Protein 9GWT (pdb70)

B-factor: mean 108.55, std 22.88, range [59.03, 224.29]

Solvent-accessible surface area: 29619 Å² total; per-residue (Å²): 175,30,98,10,108,8,55,39,73,9,39,10,108,59,92,88,68,0,50,3,47,0,54,7,58,58,25,43,1,72,66,21,0,0,0,0,0,14,25,25,89,89,142,26,14,64,3,1,0,0,10,7,5,61,37,45,44,47,47,16,76,104,10,122,109,54,6,77,7,54,47,60,55,105,137,50,61,0,32,0,110,1,36,65,0,74,75,74,2,26,0,36,0,10,0,0,9,2,14,2,3,8,1,0,0,17,94,26,0,93,12,26,36,0,17,11,24,75,54,92,53,89,22,13,44,8,21,29,3,21,7,88,140,116,61,81,10,3,2,0,0,4,0,15,39,0,17,0,51,57,17,85,22,42,1,30,98,40,90,40,94,81,32,37,23,56,4,73,23,36,98,22,132,84,32,37,42,8,14,4,0,0,0,34,10,76,31,101,22,30,71,123,97,52,14,52,0,20,1,48,0,161,28,32,138,42,149,38,87,50,118,4,91,51,101,66,128,158,105,2,94,11,67,9,62,54,109,72,31,53,24,55,96,32,102,162,2,51,0,40,0,155,7,72,95,52,0,34,2,17,77,41,11,0,0,0,0,0,15,18,49,89,88,100,36,5,111,6,2,0,45,55,8,68,49,68,37,72,78,16,55,130,44,6,51,13,56,44,58,179,52,74,2,29,0,27,0,64,40,0,58,14,79,2,16,5,42,0,12,0,0,0,0,4,63,57,11,2,26,21,2,60,9,0,74,0,44,1,97,76,110,77,24,47,12,55,9,41,19,3,51,11,13,84,79,4,27,181,88,30,42,0,1,0,0,0,0,0,8,52,0,17,26,103,131,26,150,20,64,9,57,4,65,140,46,115,52,107,82,52,47,70,84,14,32,15,72,13,37,53,163,59,1,6,6,0,7,6,0,24,0,53,18,47,84,66,60,8,74,156,69,130,47,0,10,0,31,0,51,13,133,32,33,126,77,71,47,67,88,61,30,48,88,77,124,110,177,108,97,63,48,122,50,80,61,82,55,84,92,76,20,101,76,74,49,84,5,61,0,55,8,11,36,0,0,42,13,1,2,66,42,0,26,0,34,3,65,24,205,88,103,78,43,15,41,4,22,12,88,63,150,87,124,78,71,120,97,61,91,33,116,37,157,89,7,45,21,61,60,126,6,54,100,25,0,21,0,20,0,129,64,4,17,39,98,0,14,15,32,0,56,0,35,0,42,8,34,19,26,79,12,43,74,0,8,88,8,61,0,11,22,78,13,117,34,49,26,80,71,73,179,136,52,13,0,5,0,72,1,51,37,1,26,43,22,4,124,34,60,13,103,52,153,36,107,55,56,87,101,100,88,144,119,126,92,34,7,7,17,3,62,3,35,1,71,6,106,85,152,141,20,68,56,0,31,0,60,4,49,14,118,34,41,118,120,60,51,173,45,83,11,180

Nearest PDB structures (foldseek):
  9gwz-assembly3_CCC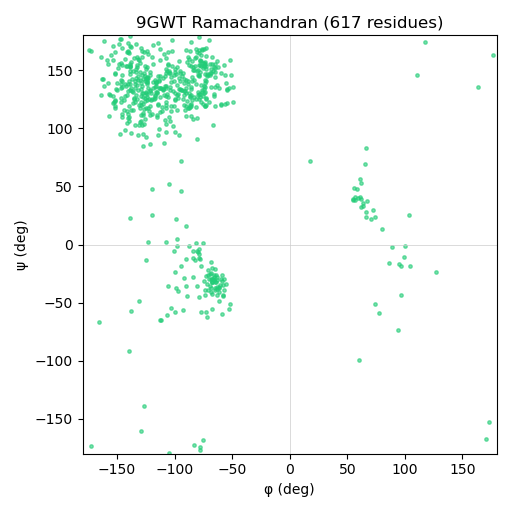  TM=9.988E-01  e=8.782E-40  Homo sapiens
  7s11-assembly2_I  TM=9.362E-01  e=6.959E-34  Rattus
  7n3i-assembly1_H  TM=6.727E-01  e=6.281E-34  Homo sapiens
  7chb-assembly1_H  TM=6.655E-01  e=1.000E-32  Homo sapiens
  7x66-assembly1_H  TM=6.467E-01  e=1.360E-32  Homo sapiens

Sequence (632 aa):
EVQLQESGPGLVKPSETLSLTCTVSGFSLTNYAVSWVRQPPGKGLEWLGVMWAGGGTNYNSVFKSRLTISKDNSKNQVSLKLSSVTAADTAVYYCARERPLTGVMDYWGQQGTLVTVSSASTKGPSVFPLAPSSGGTAALGCLVKDYFPEPVTVSWNSGALTSGVHTFPAVLQSSGLYSLSSVVTVPSSSLGTQTYICNVNHKPSNTKVDKKVEPKSCDDIVLTQSPDSLAVSLGERATINNCRASESVDYSGNSFMHWFQQKPGQPPKLLIYRASNLESGIPDRFSGSGSRTDFTLTISSLQAEDVVAVYYCHQSNEDPPTFGGGTKVEIKRTVAAPSVFIFPPSDEQLKSGTASVVCLLNNFYPREAKVQWKVDNALQSGNSQESVTEQDSKDSTYSLSSTLTLSKADYEKHKVYACEVTHQGLSSPVTKSFNRGECNYSKVLAEVNTSWPVKMATNAVLCCPPIALRNLIIITWEIILRGQPSCTKAYKKETNETKETNCTDERITWVSRPDQNSDLQIRTVAITHDGYYRCIMVTPDGNFHRGYHLQVLVTPEVTLFQNRNRTAVCKAVAGKPAAHISWIPEGDCATKQEYWSNGTVTVKSTCHWEVHNVSTVTCHVSHLTGNKSLYIELL

Foldseek 3Di:
DKAKAKDFQQEAEAQAKTKIKIAIPPDFLLQWKKWKWWAAPPGDIDTAKIQHSPGDIDGDPVQVVFWDWGADRVRRMIMIMGGRDDQVPFTWMKMFIAHPPPRDGDYIHPTGTHGHHPDDWDAWDKDWQAWDDVFKTKIWIKTDFTDDDDKDKDKPVPPDDPQKDWDDWDQDPVRGIITMMMGMDGPVCLPPDWIWMWMADVNVRDIDIDTHHHDDPD/DKAKEKPPQEDEEAAFAKDKIKIFIPWFLDDPRWHQKWKWWAAPPDDTDTQGGRFFHGDPPHDPLWGKHDGTGMIMTMRHGHALQSQTKMKMWGDRDPPIDIYPIYGYAHDDDWDFWDKDKDWADPVVVVVWKTKIKIKTHFTPDPDKDKFKAFVNHTDDDQKDKDKDQQDSHSRTIMMMMIRMDTSVVLVVTFKIKIWMDDPNDPHIDMDIDTDPDD/DDDDADAAAEEEAEDEFFDKDKAADPDDDPQFFQKKKKWADFPPADIWIWMAGQVVRDTDIDRDDDPQWAFPDDCNVGRMIMRNTHAQRRQTKIWIWTQGPVGIHIYMYRYHYWYAFDWDKDADDQAKIKIKGHFTPPDKDKAKVVHFAKDWDWDQDPSGTIMIMMMGGHPDPVDFKMKMWIGDPVDTDIDIDGND

Radius of gyration: 35.84 Å; Cα contacts (8 Å, |Δi|>4): 1661; chains: 3; bounding box: 86×60×109 Å

Structure (mmCIF, N/CA/C/O backbone):
data_9GWT
#
_entry.id   9GWT
#
_cell.length_a   98.654
_cell.length_b   98.654
_cell.length_c   279.550
_cell.angle_alpha   90.000
_cell.angle_beta   90.000
_cell.angle_gamma   90.000
#
_symmetry.space_group_name_H-M   'P 41 21 2'
#
loop_
_entity.id
_entity.type
_entity.pdbx_description
1 polymer '23ME-00610 Fab (heavy)'
2 polymer '23ME-00610 Fab (light)'
3 polymer 'Isoform 1 of Cell surface glycoprotein CD200 receptor 1'
4 branched 2-acetamido-2-deoxy-beta-D-glucopyranose-(1-4)-2-acetamido-2-deoxy-beta-D-glucopyranose
5 branched beta-D-mannopyranose-(1-4)-2-acetamido-2-deoxy-beta-D-glucopyranose-(1-4)-2-acetamido-2-deoxy-beta-D-glucopyranose
6 branched alpha-D-mannopyranose-(1-3)-[alpha-D-mannopyranose-(1-6)]alpha-D-mannopyranose-(1-6)-[alpha-D-mannopyranose-(1-3)]beta-D-mannopyranose-(1-4)-2-acetamido-2-deoxy-beta-D-glucopyranose-(1-4)-2-acetamido-2-deoxy-beta-D-glucopyranose
7 branched alpha-D-mannopyranose-(1-6)-beta-D-mannopyranose-(1-4)-2-acetamido-2-deoxy-beta-D-glucopyranose-(1-4)-2-acetamido-2-deoxy-beta-D-glucopyranose
8 non-polymer GLYCEROL
9 water water
#
loop_
_atom_site.group_PDB
_atom_site.id
_atom_site.type_symbol
_atom_site.label_atom_id
_atom_site.label_alt_id
_atom_site.label_comp_id
_atom_site.label_asym_id
_atom_site.label_entity_id
_atom_site.label_seq_id
_atom_site.pdbx_PDB_ins_code
_atom_site.Cartn_x
_atom_site.Cartn_y
_atom_site.Cartn_z
_atom_site.occupancy
_atom_site.B_iso_or_equiv
_atom_site.auth_seq_id
_atom_site.auth_comp_id
_atom_site.auth_asym_id
_atom_site.auth_atom_id
_atom_site.pdbx_PDB_model_num
ATOM 1 N N . GLU A 1 1 ? -15.392 54.838 7.226 1.00 136.04 1 GLU H N 1
ATOM 2 C CA . GLU A 1 1 ? -15.113 53.453 7.695 1.00 130.85 1 GLU H CA 1
ATOM 3 C C . GLU A 1 1 ? -13.616 53.296 7.951 1.00 126.54 1 GLU H C 1
ATOM 4 O O . GLU A 1 1 ? -12.804 54.035 7.393 1.00 127.15 1 GLU H O 1
ATOM 10 N N . VAL A 1 2 ? -13.271 52.320 8.801 1.00 121.36 2 VAL H N 1
ATOM 11 C CA . VAL A 1 2 ? -11.887 52.017 9.136 1.00 116.16 2 VAL H CA 1
ATOM 12 C C . VAL A 1 2 ? -11.275 51.226 7.982 1.00 112.32 2 VAL H C 1
ATOM 13 O O . VAL A 1 2 ? -11.837 50.210 7.576 1.00 111.73 2 VAL H O 1
ATOM 17 N N . GLN A 1 3 ? -10.130 51.697 7.466 1.00 110.70 3 GLN H N 1
ATOM 18 C CA . GLN A 1 3 ? -9.425 51.030 6.380 1.00 109.44 3 GLN H CA 1
ATOM 19 C C . GLN A 1 3 ? -7.923 51.045 6.652 1.00 105.74 3 GLN H C 1
ATOM 20 O O . GLN A 1 3 ? -7.419 51.963 7.296 1.00 105.40 3 GLN H O 1
ATOM 26 N N . LEU A 1 4 ? -7.239 50.003 6.152 1.00 102.21 4 LEU H N 1
ATOM 27 C CA . LEU A 1 4 ? -5.787 49.886 6.177 1.00 98.92 4 LEU H CA 1
ATOM 28 C C . LEU A 1 4 ? -5.318 49.380 4.813 1.00 97.71 4 LEU H C 1
ATOM 29 O O . LEU A 1 4 ? -6.037 48.636 4.151 1.00 95.94 4 LEU H O 1
ATOM 34 N N . GLN A 1 5 ? -4.108 49.783 4.404 1.00 99.09 5 GLN H N 1
ATOM 35 C CA . GLN A 1 5 ? -3.597 49.455 3.082 1.00 101.02 5 GLN H CA 1
ATOM 36 C C . GLN A 1 5 ? -2.073 49.398 3.114 1.00 101.30 5 GLN H C 1
ATOM 37 O O . GLN A 1 5 ? -1.432 50.382 3.475 1.00 104.86 5 GLN H O 1
ATOM 43 N N . GLU A 1 6 ? -1.516 48.253 2.693 1.00 100.59 6 GLU H N 1
ATOM 44 C CA . GLU A 1 6 ? -0.079 48.034 2.668 1.00 100.24 6 GLU H CA 1
ATOM 45 C C . GLU A 1 6 ? 0.455 48.394 1.283 1.00 102.84 6 GLU H C 1
ATOM 46 O O . GLU A 1 6 ? -0.123 47.991 0.276 1.00 101.09 6 GLU H O 1
ATOM 52 N N . SER A 1 7 ? 1.547 49.169 1.260 1.00 106.82 7 SER H N 1
ATOM 53 C CA . SER A 1 7 ? 2.341 49.405 0.065 1.00 107.93 7 SER H CA 1
ATOM 54 C C . SER A 1 7 ? 3.634 48.609 0.201 1.00 109.11 7 SER H C 1
ATOM 55 O O . SER A 1 7 ? 4.071 48.333 1.317 1.00 109.35 7 SER H O 1
ATOM 58 N N . GLY A 1 8 ? 4.247 48.249 -0.930 1.00 111.61 8 GLY H N 1
ATOM 59 C CA . GLY A 1 8 ? 5.479 47.479 -0.890 1.00 111.74 8 GLY H CA 1
ATOM 60 C C . GLY A 1 8 ? 5.985 47.102 -2.276 1.00 112.99 8 GLY H C 1
ATOM 61 O O . GLY A 1 8 ? 5.227 47.141 -3.242 1.00 119.91 8 GLY H O 1
ATOM 62 N N . PRO A 1 9 ? 7.270 46.695 -2.400 1.00 113.95 9 PRO H N 1
ATOM 63 C CA . PRO A 1 9 ? 7.888 46.459 -3.705 1.00 117.84 9 PRO H CA 1
ATOM 64 C C . PRO A 1 9 ? 7.365 45.220 -4.434 1.00 119.33 9 PRO H C 1
ATOM 65 O O . PRO A 1 9 ? 7.206 45.258 -5.655 1.00 127.02 9 PRO H O 1
ATOM 69 N N . GLY A 1 10 ? 7.113 44.131 -3.688 1.00 109.73 10 GLY H N 1
ATOM 70 C CA . GLY A 1 10 ? 6.626 42.885 -4.266 1.00 104.22 10 GLY H CA 1
ATOM 71 C C . GLY A 1 10 ? 7.749 41.883 -4.528 1.00 98.76 10 GLY H C 1
ATOM 72 O O . GLY A 1 10 ? 7.580 40.694 -4.272 1.00 99.00 10 GLY H O 1
ATOM 73 N N . LEU A 1 11 ? 8.872 42.369 -5.075 1.00 96.96 11 LEU H N 1
ATOM 74 C CA . LEU A 1 11 ? 10.093 41.590 -5.227 1.00 95.04 11 LEU H CA 1
ATOM 75 C C . LEU A 1 11 ? 11.219 42.260 -4.440 1.00 94.72 11 LEU H C 1
ATOM 76 O O . LEU A 1 11 ? 11.335 43.484 -4.443 1.00 93.68 11 LEU H O 1
ATOM 81 N N . VAL A 1 12 ? 12.043 41.438 -3.775 1.00 95.09 12 VAL H N 1
ATOM 82 C CA . VAL A 1 12 ? 13.184 41.899 -2.997 1.00 97.21 12 VAL H CA 1
ATOM 83 C C . VAL A 1 12 ? 14.321 40.898 -3.187 1.00 99.75 12 VAL H C 1
ATOM 84 O O . VAL A 1 12 ? 14.084 39.693 -3.136 1.00 99.24 12 VAL H O 1
ATOM 88 N N . LYS A 1 13 ? 15.550 41.398 -3.384 1.00 102.68 13 LYS H N 1
ATOM 89 C CA . LYS A 1 13 ? 16.704 40.527 -3.567 1.00 106.84 13 LYS H CA 1
ATOM 90 C C . LYS A 1 13 ? 17.166 40.022 -2.198 1.00 105.55 13 LYS H C 1
ATOM 91 O O . LYS A 1 13 ? 17.051 40.748 -1.213 1.00 100.54 13 LYS H O 1
ATOM 97 N N . PRO A 1 14 ? 17.681 38.771 -2.071 1.00 107.29 14 PRO H N 1
ATOM 98 C CA . PRO A 1 14 ? 18.181 38.266 -0.788 1.00 108.08 14 PRO H CA 1
ATOM 99 C C . PRO A 1 14 ? 19.274 39.133 -0.159 1.00 112.31 14 PRO H C 1
ATOM 100 O O . PRO A 1 14 ? 20.075 39.737 -0.871 1.00 113.41 14 PRO H O 1
ATOM 104 N N . SER A 1 15 ? 19.263 39.187 1.183 1.00 114.29 15 SER H N 1
ATOM 105 C CA . SER A 1 15 ? 20.187 39.960 2.004 1.00 115.19 15 SER H CA 1
ATOM 106 C C . SER A 1 15 ? 20.017 41.472 1.814 1.00 114.08 15 SER H C 1
ATOM 107 O O . SER A 1 15 ? 20.945 42.224 2.100 1.00 118.56 15 SER H O 1
ATOM 110 N N . GLU A 1 16 ? 18.829 41.916 1.371 1.00 111.14 16 GLU H N 1
ATOM 111 C CA . GLU A 1 16 ? 18.474 43.327 1.313 1.00 112.10 16 GLU H CA 1
ATOM 112 C C . GLU A 1 16 ? 17.330 43.584 2.289 1.00 108.72 16 GLU H C 1
ATOM 113 O O . GLU A 1 16 ? 16.792 42.645 2.869 1.00 109.00 16 GLU H O 1
ATOM 119 N N . THR A 1 17 ? 16.977 44.865 2.464 1.00 108.91 17 THR H N 1
ATOM 120 C CA . THR A 1 17 ? 15.941 45.280 3.395 1.00 106.69 17 THR H CA 1
ATOM 121 C C . THR A 1 17 ? 14.589 45.330 2.686 1.00 104.52 17 THR H C 1
ATOM 122 O O . THR A 1 17 ? 14.480 45.904 1.606 1.00 107.28 17 THR H O 1
ATOM 126 N N . LEU A 1 18 ? 13.572 44.730 3.320 1.00 101.29 18 LEU H N 1
ATOM 127 C CA . LEU A 1 18 ? 12.189 44.802 2.871 1.00 98.43 18 LEU H CA 1
ATOM 128 C C . LEU A 1 18 ? 11.510 45.982 3.563 1.00 99.51 18 LEU H C 1
ATOM 129 O O . LEU A 1 18 ? 11.431 45.992 4.787 1.00 99.56 18 LEU H O 1
ATOM 134 N N . SER A 1 19 ? 11.007 46.942 2.771 1.00 101.90 19 SER H N 1
ATOM 135 C CA . SER A 1 19 ? 10.315 48.116 3.286 1.00 104.16 19 SER H CA 1
ATOM 136 C C . SER A 1 19 ? 8.842 48.066 2.886 1.00 103.54 19 SER H C 1
ATOM 137 O O . SER A 1 19 ? 8.539 47.910 1.707 1.00 105.68 19 SER H O 1
ATOM 140 N N . LEU A 1 20 ? 7.947 48.200 3.878 1.00 103.86 20 LEU H N 1
ATOM 141 C CA . LEU A 1 20 ? 6.506 48.273 3.669 1.00 102.93 20 LEU H CA 1
ATOM 142 C C . LEU A 1 20 ? 5.968 49.505 4.393 1.00 103.74 20 LEU H C 1
ATOM 143 O O . LEU A 1 20 ? 6.638 50.026 5.283 1.00 107.58 20 LEU H O 1
ATOM 148 N N . THR A 1 21 ? 4.760 49.953 4.014 1.00 102.76 21 THR H N 1
ATOM 149 C CA . THR A 1 21 ? 4.102 51.072 4.678 1.00 106.70 21 THR H CA 1
ATOM 150 C C . THR A 1 21 ? 2.587 50.867 4.707 1.00 106.72 21 THR H C 1
ATOM 151 O O . THR A 1 21 ? 1.929 50.911 3.670 1.00 108.67 21 THR H O 1
ATOM 155 N N . CYS A 1 22 ? 2.053 50.663 5.919 1.00 107.74 22 CYS H N 1
ATOM 156 C CA . CYS A 1 22 ? 0.623 50.628 6.178 1.00 106.93 22 CYS H CA 1
ATOM 157 C C . CYS A 1 22 ? 0.089 52.058 6.233 1.00 108.01 22 CYS H C 1
ATOM 158 O O . CYS A 1 22 ? 0.606 52.867 6.999 1.00 108.86 22 CYS H O 1
ATOM 161 N N . THR A 1 23 ? -0.937 52.355 5.421 1.00 108.39 23 THR H N 1
ATOM 162 C CA . THR A 1 23 ? -1.592 53.657 5.409 1.00 110.37 23 THR H CA 1
ATOM 163 C C . THR A 1 23 ? -3.049 53.479 5.834 1.00 110.27 23 THR H C 1
ATOM 164 O O . THR A 1 23 ? -3.761 52.657 5.259 1.00 108.48 23 THR H O 1
ATOM 168 N N . VAL A 1 24 ? -3.480 54.275 6.824 1.00 111.97 24 VAL H N 1
ATOM 169 C CA . VAL A 1 24 ? -4.710 54.021 7.562 1.00 111.82 24 VAL H CA 1
ATOM 170 C C . VAL A 1 24 ? -5.647 55.219 7.432 1.00 114.44 24 VAL H C 1
ATOM 171 O O . VAL A 1 24 ? -5.193 56.361 7.378 1.00 117.32 24 VAL H O 1
ATOM 175 N N . SER A 1 25 ? -6.956 54.932 7.399 1.00 113.86 25 SER H N 1
ATOM 176 C CA . SER A 1 25 ? -7.995 55.951 7.413 1.00 119.43 25 SER H CA 1
ATOM 177 C C . SER A 1 25 ? -9.168 55.471 8.265 1.00 119.13 25 SER H C 1
ATOM 178 O O . SER A 1 25 ? -9.372 54.266 8.409 1.00 118.51 25 SER H O 1
ATOM 181 N N . GLY A 1 26 ? -9.918 56.429 8.830 1.00 120.51 26 GLY H N 1
ATOM 182 C CA . GLY A 1 26 ? -11.039 56.143 9.713 1.00 120.35 26 GLY H CA 1
ATOM 183 C C . GLY A 1 26 ? -10.692 56.260 11.198 1.00 119.68 26 GLY H C 1
ATOM 184 O O . GLY A 1 26 ? -11.595 56.235 12.033 1.00 119.95 26 GLY H O 1
ATOM 185 N N . PHE A 1 27 ? -9.396 56.379 11.530 1.00 119.69 27 PHE H N 1
ATOM 186 C CA . PHE A 1 27 ? -8.953 56.482 12.914 1.00 121.89 27 PHE H CA 1
ATOM 187 C C . PHE A 1 27 ? -7.560 57.109 12.980 1.00 123.06 27 PHE H C 1
ATOM 188 O O . PHE A 1 27 ? -6.811 57.077 12.005 1.00 122.05 27 PHE H O 1
ATOM 196 N N . SER A 1 28 ? -7.225 57.663 14.153 1.00 127.27 28 SER H N 1
ATOM 197 C CA . SER A 1 28 ? -5.922 58.260 14.403 1.00 129.89 28 SER H CA 1
ATOM 198 C C . SER A 1 28 ? -4.990 57.217 15.017 1.00 126.93 28 SER H C 1
ATOM 199 O O . SER A 1 28 ? -5.436 56.357 15.773 1.00 126.09 28 SER H O 1
ATOM 202 N N . LEU A 1 29 ? -3.691 57.327 14.703 1.00 128.23 29 LEU H N 1
ATOM 203 C CA . LEU A 1 29 ? -2.671 56.436 15.242 1.00 127.62 29 LEU H CA 1
ATOM 204 C C . LEU A 1 29 ? -2.277 56.832 16.668 1.00 129.82 29 LEU H C 1
ATOM 205 O O . LEU A 1 29 ? -1.582 56.066 17.335 1.00 130.88 29 LEU H O 1
ATOM 210 N N . THR A 1 30 ? -2.704 58.019 17.130 1.00 131.58 30 THR H N 1
ATOM 211 C CA . THR A 1 30 ? -2.504 58.444 18.509 1.00 132.76 30 THR H CA 1
ATOM 212 C C . THR A 1 30 ? -3.334 57.603 19.483 1.00 130.21 30 THR H C 1
ATOM 213 O O . THR A 1 30 ? -2.935 57.451 20.635 1.00 131.75 30 THR H O 1
ATOM 217 N N . ASN A 1 31 ? -4.490 57.092 19.029 1.00 127.89 31 ASN H N 1
ATOM 218 C CA . ASN A 1 31 ? -5.428 56.368 19.877 1.00 127.16 31 ASN H CA 1
ATOM 219 C C . ASN A 1 31 ? -5.251 54.853 19.758 1.00 123.17 31 ASN H C 1
ATOM 220 O O . ASN A 1 31 ? -5.365 54.148 20.760 1.00 123.25 31 ASN H O 1
ATOM 225 N N . TYR A 1 32 ? -5.015 54.356 18.535 1.00 119.64 32 TYR H N 1
ATOM 226 C CA . TYR A 1 32 ? -5.018 52.929 18.253 1.00 115.60 32 TYR H CA 1
ATOM 227 C C . TYR A 1 32 ? -3.602 52.436 17.963 1.00 112.96 32 TYR H C 1
ATOM 228 O O . TYR A 1 32 ? -2.809 53.137 17.334 1.00 114.61 32 TYR H O 1
ATOM 237 N N . ALA A 1 33 ? -3.307 51.216 18.432 1.00 109.58 33 ALA H N 1
ATOM 238 C CA . ALA A 1 33 ? -2.087 50.511 18.074 1.00 108.33 33 ALA H CA 1
ATOM 239 C C . ALA A 1 33 ? -2.303 49.770 16.756 1.00 104.24 33 ALA H C 1
ATOM 240 O O . ALA A 1 33 ? -3.442 49.488 16.382 1.00 104.70 33 ALA H O 1
ATOM 242 N N . VAL A 1 34 ? -1.195 49.470 16.063 1.00 100.71 34 VAL H N 1
ATOM 243 C CA . VAL A 1 34 ? -1.212 48.757 14.793 1.00 95.52 34 VAL H CA 1
ATOM 244 C C . VAL A 1 34 ? -0.128 47.683 14.830 1.00 91.86 34 VAL H C 1
ATOM 245 O O . VAL A 1 34 ? 0.979 47.938 15.300 1.00 92.14 34 VAL H O 1
ATOM 249 N N . SER A 1 35 ? -0.461 46.494 14.311 1.00 89.03 35 SER H N 1
ATOM 250 C CA . SER A 1 35 ? 0.448 45.359 14.291 1.00 89.05 35 SER H CA 1
ATOM 251 C C . SER A 1 35 ? 0.717 44.923 12.856 1.00 87.99 35 SER H C 1
ATOM 252 O O . SER A 1 35 ? -0.034 45.272 11.948 1.00 86.55 35 SER H O 1
ATOM 255 N N . TRP A 1 36 ? 1.810 44.169 12.679 1.00 88.09 36 TRP H N 1
ATOM 256 C CA . TRP A 1 36 ? 2.107 43.487 11.432 1.00 87.64 36 TRP H CA 1
ATOM 257 C C . TRP A 1 36 ? 2.075 41.979 11.662 1.00 85.56 36 TRP H C 1
ATOM 258 O O . TRP A 1 36 ? 2.698 41.478 12.595 1.00 84.77 36 TRP H O 1
ATOM 269 N N . VAL A 1 37 ? 1.339 41.281 10.794 1.00 83.25 37 VAL H N 1
ATOM 270 C CA . VAL A 1 37 ? 1.313 39.831 10.742 1.00 83.48 37 VAL H CA 1
ATOM 271 C C . VAL A 1 37 ? 1.757 39.436 9.338 1.00 82.30 37 VAL H C 1
ATOM 272 O O . VAL A 1 37 ? 1.512 40.178 8.389 1.00 82.99 37 VAL H O 1
ATOM 276 N N . ARG A 1 38 ? 2.413 38.278 9.209 1.00 81.20 38 ARG H N 1
ATOM 277 C CA . ARG A 1 38 ? 2.708 37.735 7.893 1.00 81.40 38 ARG H CA 1
ATOM 278 C C . ARG A 1 38 ? 2.140 36.324 7.779 1.00 80.04 38 ARG H C 1
ATOM 279 O O . ARG A 1 38 ? 1.762 35.711 8.776 1.00 80.53 38 ARG H O 1
ATOM 287 N N . GLN A 1 39 ? 2.092 35.836 6.535 1.00 78.45 39 GLN H N 1
ATOM 288 C CA . GLN A 1 39 ? 1.537 34.531 6.220 1.00 79.03 39 GLN H CA 1
ATOM 289 C C . GLN A 1 39 ? 2.298 33.957 5.027 1.00 83.05 39 GLN H C 1
ATOM 290 O O . GLN A 1 39 ? 1.977 34.281 3.883 1.00 82.60 39 GLN H O 1
ATOM 296 N N . PRO A 1 40 ? 3.343 33.120 5.252 1.00 88.26 40 PRO H N 1
ATOM 297 C CA . PRO A 1 40 ? 4.048 32.451 4.157 1.00 91.36 40 PRO H CA 1
ATOM 298 C C . PRO A 1 40 ? 3.090 31.574 3.351 1.00 96.78 40 PRO H C 1
ATOM 299 O O . PRO A 1 40 ? 2.146 31.029 3.922 1.00 101.22 40 PRO H O 1
ATOM 303 N N . PRO A 1 41 ? 3.285 31.410 2.020 1.00 100.89 41 PRO H N 1
ATOM 304 C CA . PRO A 1 41 ? 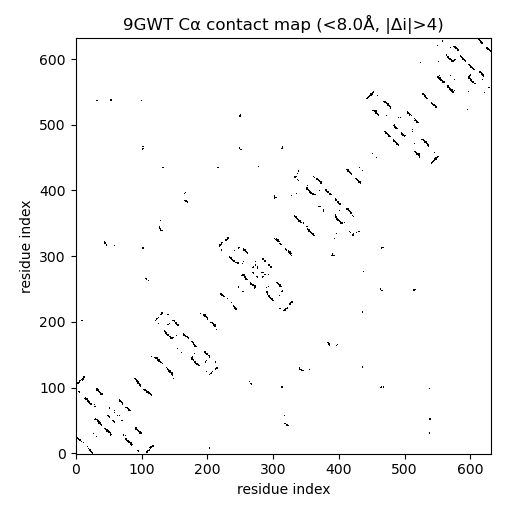2.314 30.703 1.181 1.00 103.00 41 PRO H CA 1
ATOM 305 C C . PRO A 1 41 ? 1.883 29.353 1.757 1.00 104.70 41 PRO H C 1
ATOM 306 O O . PRO A 1 41 ? 2.725 28.498 2.034 1.00 102.89 41 PRO H O 1
ATOM 310 N N . GLY A 1 42 ? 0.567 29.203 1.969 1.00 103.71 42 GLY H N 1
ATOM 311 C CA . GLY A 1 42 ? -0.021 27.964 2.454 1.00 104.65 42 GLY H CA 1
ATOM 312 C C . GLY A 1 42 ? 0.444 27.595 3.862 1.00 103.42 42 GLY H C 1
ATOM 313 O O . GLY A 1 42 ? 0.610 26.414 4.158 1.00 109.51 42 GLY H O 1
ATOM 314 N N . LYS A 1 43 ? 0.650 28.611 4.713 1.00 98.53 43 LYS H N 1
ATOM 315 C CA . LYS A 1 43 ? 1.058 28.417 6.097 1.00 97.98 43 LYS H CA 1
ATOM 316 C C . LYS A 1 43 ? 0.284 29.399 6.979 1.00 96.49 43 LYS H C 1
ATOM 317 O O . LYS A 1 43 ? -0.414 30.276 6.473 1.00 93.25 43 LYS H O 1
ATOM 323 N N . GLY A 1 44 ? 0.397 29.224 8.303 1.00 96.68 44 GLY H N 1
ATOM 324 C CA . GLY A 1 44 ? -0.402 29.972 9.262 1.00 95.90 44 GLY H CA 1
ATOM 325 C C . GLY A 1 44 ? 0.106 31.396 9.478 1.00 93.70 44 GLY H C 1
ATOM 326 O O . GLY A 1 44 ? 1.039 31.848 8.812 1.00 91.09 44 GLY H O 1
ATOM 327 N N . LEU A 1 45 ? -0.517 32.085 10.441 1.00 91.74 45 LEU H N 1
ATOM 328 C CA . LEU A 1 45 ? -0.247 33.490 10.705 1.00 89.44 45 LEU H CA 1
ATOM 329 C C . LEU A 1 45 ? 0.839 33.618 11.773 1.00 89.52 45 LEU H C 1
ATOM 330 O O . LEU A 1 45 ? 0.872 32.840 12.725 1.00 90.08 45 LEU H O 1
ATOM 335 N N . GLU A 1 46 ? 1.715 34.617 11.599 1.00 88.85 46 GLU H N 1
ATOM 336 C CA . GLU A 1 46 ? 2.836 34.863 12.491 1.00 92.23 46 GLU H CA 1
ATOM 337 C C . GLU A 1 46 ? 2.922 36.363 12.775 1.00 91.14 46 GLU H C 1
ATOM 338 O O . GLU A 1 46 ? 3.050 37.158 11.849 1.00 93.00 46 GLU H O 1
ATOM 344 N N . TRP A 1 47 ? 2.842 36.736 14.060 1.00 92.61 47 TRP H N 1
ATOM 345 C CA . TRP A 1 47 ? 2.950 38.122 14.495 1.00 92.73 47 TRP H CA 1
ATOM 346 C C . TRP A 1 47 ? 4.409 38.577 14.421 1.00 93.81 47 TRP H C 1
ATOM 347 O O . TRP A 1 47 ? 5.305 37.838 14.826 1.00 99.01 47 TRP H O 1
ATOM 358 N N . LEU A 1 48 ? 4.635 39.798 13.913 1.00 93.29 48 LEU H N 1
ATOM 359 C CA . LEU A 1 48 ? 5.971 40.348 13.727 1.00 94.14 48 LEU H CA 1
ATOM 360 C C . LEU A 1 48 ? 6.280 41.370 14.819 1.00 93.63 48 LEU H C 1
ATOM 361 O O . LEU A 1 48 ? 7.300 41.255 15.496 1.00 94.92 48 LEU H O 1
ATOM 366 N N . GLY A 1 49 ? 5.407 42.376 14.960 1.00 91.81 49 GLY H N 1
ATOM 367 C CA . GLY A 1 49 ? 5.588 43.437 15.938 1.00 93.94 49 GLY H CA 1
ATOM 368 C C . GLY A 1 49 ? 4.383 44.376 15.995 1.00 95.01 49 GLY H C 1
ATOM 369 O O . GLY A 1 49 ? 3.529 44.337 15.111 1.00 93.30 49 GLY H O 1
ATOM 370 N N . VAL A 1 50 ? 4.338 45.216 17.041 1.00 98.12 50 VAL H N 1
ATOM 371 C CA . VAL A 1 50 ? 3.274 46.194 17.236 1.00 97.70 50 VAL H CA 1
ATOM 372 C C . VAL A 1 50 ? 3.895 47.584 17.361 1.00 98.98 50 VAL H C 1
ATOM 373 O O . VAL A 1 50 ? 4.968 47.738 17.943 1.00 98.96 50 VAL H O 1
ATOM 377 N N . MET A 1 51 ? 3.197 48.583 16.804 1.00 98.21 51 MET H N 1
ATOM 378 C CA . MET A 1 51 ? 3.486 49.983 17.062 1.00 101.60 51 MET H CA 1
ATOM 379 C C . MET A 1 51 ? 2.369 50.536 17.945 1.00 103.66 51 MET H C 1
ATOM 380 O O . MET A 1 51 ? 1.308 50.921 17.450 1.00 102.70 51 MET H O 1
ATOM 385 N N . TRP A 1 52 ? 2.633 50.560 19.261 1.00 106.34 52 TRP H N 1
ATOM 386 C CA . TRP A 1 52 ? 1.687 51.038 20.258 1.00 107.58 52 TRP H CA 1
ATOM 387 C C . TRP A 1 52 ? 1.272 52.474 19.944 1.00 110.94 52 TRP H C 1
ATOM 388 O O . TRP A 1 52 ? 2.015 53.218 19.304 1.00 111.92 52 TRP H O 1
ATOM 399 N N . ALA A 1 53 ? 0.079 52.849 20.418 1.00 113.72 53 ALA H N 1
ATOM 400 C CA . ALA A 1 53 ? -0.470 54.178 20.191 1.00 116.76 53 ALA H CA 1
ATOM 401 C C . ALA A 1 53 ? 0.439 55.246 20.803 1.00 120.13 53 ALA H C 1
ATOM 402 O O . ALA A 1 53 ? 0.619 56.311 20.215 1.00 122.45 53 ALA H O 1
ATOM 404 N N . GLY A 1 54 ? 1.022 54.936 21.971 1.00 121.19 54 GLY H N 1
ATOM 405 C CA . GLY A 1 54 ? 1.894 55.853 22.690 1.00 126.84 54 GLY H CA 1
ATOM 406 C C . GLY A 1 54 ? 3.204 56.166 21.964 1.00 127.84 54 GLY H C 1
ATOM 407 O O . GLY A 1 54 ? 3.788 57.222 22.205 1.00 132.88 54 GLY H O 1
ATOM 408 N N . GLY A 1 55 ? 3.669 55.241 21.109 1.00 122.94 55 GLY H N 1
ATOM 409 C CA . GLY A 1 55 ? 4.863 55.450 20.302 1.00 121.59 55 GLY H CA 1
ATOM 410 C C . GLY A 1 55 ? 5.884 54.321 20.444 1.00 118.88 55 GLY H C 1
ATOM 411 O O . GLY A 1 55 ? 6.712 54.136 19.554 1.00 117.50 55 GLY H O 1
ATOM 412 N N . GLY A 1 56 ? 5.830 53.585 21.567 1.00 117.78 56 GLY H N 1
ATOM 413 C CA . GLY A 1 56 ? 6.713 52.452 21.810 1.00 115.67 56 GLY H CA 1
ATOM 414 C C . GLY A 1 56 ? 6.380 51.264 20.910 1.00 109.74 56 GLY H C 1
ATOM 415 O O . GLY A 1 56 ? 5.408 51.312 20.160 1.00 110.30 56 GLY H O 1
ATOM 416 N N . THR A 1 57 ? 7.197 50.203 20.994 1.00 107.07 57 THR H N 1
ATOM 417 C CA . THR A 1 57 ? 7.039 49.022 20.156 1.00 103.07 57 THR H CA 1
ATOM 418 C C . THR A 1 57 ? 7.431 47.755 20.910 1.00 103.81 57 THR H C 1
ATOM 419 O O . THR A 1 57 ? 8.232 47.804 21.842 1.00 112.10 57 THR H O 1
ATOM 423 N N . ASN A 1 58 ? 6.857 46.627 20.474 1.00 100.20 58 ASN H N 1
ATOM 424 C CA . ASN A 1 58 ? 7.350 45.297 20.795 1.00 99.81 58 ASN H CA 1
ATOM 425 C C . ASN A 1 58 ? 7.590 44.546 19.488 1.00 96.28 58 ASN H C 1
ATOM 426 O O . ASN A 1 58 ? 6.909 44.797 18.494 1.00 90.16 58 ASN H O 1
ATOM 431 N N . TYR A 1 59 ? 8.555 43.618 19.521 1.00 98.78 59 TYR H N 1
ATOM 432 C CA . TYR A 1 59 ? 8.916 42.798 18.376 1.00 97.25 59 TYR H CA 1
ATOM 433 C C . TYR A 1 59 ? 8.939 41.333 18.793 1.00 96.26 59 TYR H C 1
ATOM 434 O O . TYR A 1 59 ? 9.423 41.007 19.874 1.00 98.25 59 TYR H O 1
ATOM 443 N N . ASN A 1 60 ? 8.425 40.465 17.915 1.00 95.32 60 ASN H N 1
ATOM 444 C CA . ASN A 1 60 ? 8.607 39.030 18.047 1.00 97.72 60 ASN H CA 1
ATOM 445 C C . ASN A 1 60 ? 10.108 38.761 18.145 1.00 101.27 60 ASN H C 1
ATOM 446 O O . ASN A 1 60 ? 10.886 39.322 17.377 1.00 100.71 60 ASN H O 1
ATOM 451 N N . SER A 1 61 ? 10.497 37.912 19.105 1.00 106.90 61 SER H N 1
ATOM 452 C CA . SER A 1 61 ? 11.893 37.748 19.488 1.00 112.12 61 SER H CA 1
ATOM 453 C C . SER A 1 61 ? 12.723 37.149 18.353 1.00 112.48 61 SER H C 1
ATOM 454 O O . SER A 1 61 ? 13.906 37.460 18.233 1.00 118.59 61 SER H O 1
ATOM 457 N N . VAL A 1 62 ? 12.097 36.311 17.514 1.00 110.67 62 VAL H N 1
ATOM 458 C CA . VAL A 1 62 ? 12.777 35.655 16.407 1.00 112.52 62 VAL H CA 1
ATOM 459 C C . VAL A 1 62 ? 13.114 36.657 15.293 1.00 112.84 62 VAL H C 1
ATOM 460 O O . VAL A 1 62 ? 14.003 36.386 14.490 1.00 113.09 62 VAL H O 1
ATOM 464 N N . PHE A 1 63 ? 12.405 37.799 15.239 1.00 115.31 63 PHE H N 1
ATOM 465 C CA . PHE A 1 63 ? 12.634 38.835 14.238 1.00 115.68 63 PHE H CA 1
ATOM 466 C C . PHE A 1 63 ? 13.301 40.076 14.834 1.00 118.02 63 PHE H C 1
ATOM 467 O O . PHE A 1 63 ? 13.550 41.030 14.102 1.00 118.61 63 PHE H O 1
ATOM 475 N N . LYS A 1 64 ? 13.623 40.057 16.137 1.00 122.44 64 LYS H N 1
ATOM 476 C CA . LYS A 1 64 ? 13.929 41.275 16.879 1.00 125.04 64 LYS H CA 1
ATOM 477 C C . LYS A 1 64 ? 15.233 41.914 16.397 1.00 125.22 64 LYS H C 1
ATOM 478 O O . LYS A 1 64 ? 15.354 43.138 16.431 1.00 124.50 64 LYS H O 1
ATOM 484 N N . SER A 1 65 ? 16.193 41.091 15.949 1.00 123.49 65 SER H N 1
ATOM 485 C CA . SER A 1 65 ? 17.465 41.577 15.431 1.00 124.38 65 SER H CA 1
ATOM 486 C C . SER A 1 65 ? 17.297 42.325 14.105 1.00 120.21 65 SER H C 1
ATOM 487 O O . SER A 1 65 ? 17.981 43.322 13.880 1.00 120.38 65 SER H O 1
ATOM 490 N N . ARG A 1 66 ? 16.392 41.847 13.237 1.00 115.19 66 ARG H N 1
ATOM 491 C CA . ARG A 1 66 ? 16.307 42.298 11.852 1.00 113.37 66 ARG H CA 1
ATOM 492 C C . ARG A 1 66 ? 15.202 43.338 11.640 1.00 112.58 66 ARG H C 1
ATOM 493 O O . ARG A 1 66 ? 15.285 44.122 10.694 1.00 113.56 66 ARG H O 1
ATOM 501 N N . LEU A 1 67 ? 14.182 43.352 12.513 1.00 110.49 67 LEU H N 1
ATOM 502 C CA . LEU A 1 67 ? 12.939 44.073 12.270 1.00 107.16 67 LEU H CA 1
ATOM 503 C C . LEU A 1 67 ? 12.986 45.454 12.924 1.00 106.65 67 LEU H C 1
ATOM 504 O O . LEU A 1 67 ? 13.473 45.587 14.044 1.00 109.24 67 LEU H O 1
ATOM 509 N N . THR A 1 68 ? 12.447 46.462 12.221 1.00 104.85 68 THR H N 1
ATOM 510 C CA . THR A 1 68 ? 12.217 47.790 12.775 1.00 106.49 68 THR H CA 1
ATOM 511 C C . THR A 1 68 ? 10.843 48.289 12.328 1.00 104.27 68 THR H C 1
ATOM 512 O O . THR A 1 68 ? 10.516 48.202 11.146 1.00 102.41 68 THR H O 1
ATOM 516 N N . ILE A 1 69 ? 10.053 48.808 13.281 1.00 104.03 69 ILE H N 1
ATOM 517 C CA . ILE A 1 69 ? 8.746 49.389 13.004 1.00 102.72 69 ILE H CA 1
ATOM 518 C C . ILE A 1 69 ? 8.751 50.829 13.514 1.00 104.67 69 ILE H C 1
ATOM 519 O O . ILE A 1 69 ? 9.205 51.091 14.625 1.00 110.18 69 ILE H O 1
ATOM 524 N N . SER A 1 70 ? 8.232 51.744 12.688 1.00 103.26 70 SER H N 1
ATOM 525 C CA . SER A 1 70 ? 8.110 53.155 13.021 1.00 106.46 70 SER H CA 1
ATOM 526 C C . SER A 1 70 ? 6.780 53.673 12.479 1.00 105.89 70 SER H C 1
ATOM 527 O O . SER A 1 70 ? 6.081 52.939 11.784 1.00 104.86 70 SER H O 1
ATOM 530 N N . LYS A 1 71 ? 6.430 54.926 12.801 1.00 109.41 71 LYS H N 1
ATOM 531 C CA . LYS A 1 71 ? 5.203 55.523 12.290 1.00 110.59 71 LYS H CA 1
ATOM 532 C C . LYS A 1 71 ? 5.322 57.043 12.226 1.00 114.02 71 LYS H C 1
ATOM 533 O O . LYS A 1 71 ? 6.280 57.619 12.736 1.00 115.04 71 LYS H O 1
ATOM 539 N N . ASP A 1 72 ? 4.321 57.663 11.585 1.00 116.38 72 ASP H N 1
ATOM 540 C CA . ASP A 1 72 ? 4.160 59.107 11.536 1.00 122.88 72 ASP H CA 1
ATOM 541 C C . ASP A 1 72 ? 2.669 59.423 11.669 1.00 124.65 72 ASP H C 1
ATOM 542 O O . ASP A 1 72 ? 1.906 59.170 10.738 1.00 125.50 72 ASP H O 1
ATOM 547 N N . ASN A 1 73 ? 2.274 59.976 12.827 1.00 127.76 73 ASN H N 1
ATOM 548 C CA . ASN A 1 73 ? 0.874 60.183 13.174 1.00 129.69 73 ASN H CA 1
ATOM 549 C C . ASN A 1 73 ? 0.218 61.187 12.225 1.00 134.19 73 ASN H C 1
ATOM 550 O O . ASN A 1 73 ? -0.932 60.989 11.837 1.00 133.54 73 ASN H O 1
ATOM 555 N N . SER A 1 74 ? 0.955 62.244 11.850 1.00 139.97 74 SER H N 1
ATOM 556 C CA . SER A 1 74 ? 0.428 63.312 11.008 1.00 144.77 74 SER H CA 1
ATOM 557 C C . SER A 1 74 ? 0.158 62.835 9.577 1.00 143.62 74 SER H C 1
ATOM 558 O O . SER A 1 74 ? -0.664 63.437 8.886 1.00 144.49 74 SER H O 1
ATOM 561 N N . LYS A 1 75 ? 0.851 61.771 9.138 1.00 140.71 75 LYS H N 1
ATOM 562 C CA . LYS A 1 75 ? 0.635 61.172 7.826 1.00 140.05 75 LYS H CA 1
ATOM 563 C C . LYS A 1 75 ? -0.354 60.004 7.885 1.00 134.48 75 LYS H C 1
ATOM 564 O O . LYS A 1 75 ? -0.894 59.627 6.847 1.00 133.87 75 LYS H O 1
ATOM 570 N N . ASN A 1 76 ? -0.583 59.437 9.081 1.00 130.52 76 ASN H N 1
ATOM 571 C CA . ASN A 1 76 ? -1.347 58.208 9.257 1.00 125.78 76 ASN H CA 1
ATOM 572 C C . ASN A 1 76 ? -0.648 57.073 8.507 1.00 118.98 76 ASN H C 1
ATOM 573 O O . ASN A 1 76 ? -1.244 56.429 7.645 1.00 117.32 76 ASN H O 1
ATOM 578 N N . GLN A 1 77 ? 0.627 56.845 8.850 1.00 115.28 77 GLN H N 1
ATOM 579 C CA . GLN A 1 77 ? 1.448 55.838 8.195 1.00 112.07 77 GLN H CA 1
ATOM 580 C C . GLN A 1 77 ? 2.295 55.103 9.230 1.00 109.71 77 GLN H C 1
ATOM 581 O O . GLN A 1 77 ? 2.803 55.719 10.164 1.00 111.40 77 GLN H O 1
ATOM 587 N N . VAL A 1 78 ? 2.429 53.783 9.036 1.00 106.03 78 VAL H N 1
ATOM 588 C CA . VAL A 1 78 ? 3.290 52.929 9.841 1.00 105.15 78 VAL H CA 1
ATOM 589 C C . VAL A 1 78 ? 4.242 52.218 8.884 1.00 104.33 78 VAL H C 1
ATOM 590 O O . VAL A 1 78 ? 3.785 51.566 7.951 1.00 104.60 78 VAL H O 1
ATOM 594 N N . SER A 1 79 ? 5.554 52.354 9.117 1.00 106.82 79 SER H N 1
ATOM 595 C CA . SER A 1 79 ? 6.563 51.687 8.308 1.00 107.23 79 SER H CA 1
ATOM 596 C C . SER A 1 79 ? 6.990 50.381 8.971 1.00 103.65 79 SER H C 1
ATOM 597 O O . SER A 1 79 ? 6.958 50.270 10.195 1.00 103.20 79 SER H O 1
ATOM 600 N N . LEU A 1 80 ? 7.377 49.400 8.144 1.00 101.06 80 LEU H N 1
ATOM 601 C CA . LEU A 1 80 ? 8.077 48.206 8.597 1.00 99.79 80 LEU H CA 1
ATOM 602 C C . LEU A 1 80 ? 9.339 48.038 7.756 1.00 100.80 80 LEU H C 1
ATOM 603 O O . LEU A 1 80 ? 9.314 48.307 6.557 1.00 102.53 80 LEU H O 1
ATOM 608 N N . LYS A 1 81 ? 10.426 47.588 8.402 1.00 100.61 81 LYS H N 1
ATOM 609 C CA . LYS A 1 81 ? 11.716 47.389 7.757 1.00 100.39 81 LYS H CA 1
ATOM 610 C C . LYS A 1 81 ? 12.340 46.101 8.294 1.00 98.40 81 LYS H C 1
ATOM 611 O O . LYS A 1 81 ? 12.732 46.050 9.458 1.00 101.86 81 LYS H O 1
ATOM 617 N N . LEU A 1 82 ? 12.412 45.069 7.441 1.00 95.46 82 LEU H N 1
ATOM 618 C CA . LEU A 1 82 ? 13.012 43.787 7.786 1.00 95.88 82 LEU H CA 1
ATOM 619 C C . LEU A 1 82 ? 14.291 43.600 6.969 1.00 98.24 82 LEU H C 1
ATOM 620 O O . LEU A 1 82 ? 14.224 43.476 5.747 1.00 99.05 82 LEU H O 1
ATOM 625 N N . SER A 1 83 ? 15.445 43.572 7.652 1.00 99.45 83 SER H N 1
ATOM 626 C CA . SER A 1 83 ? 16.746 43.511 6.998 1.00 101.95 83 SER H CA 1
ATOM 627 C C . SER A 1 83 ? 17.177 42.061 6.783 1.00 102.92 83 SER H C 1
ATOM 628 O O . SER A 1 83 ? 16.563 41.143 7.324 1.00 100.69 83 SER H O 1
ATOM 631 N N . SER A 1 84 ? 18.228 41.883 5.967 1.00 106.92 84 SER H N 1
ATOM 632 C CA . SER A 1 84 ? 18.947 40.622 5.824 1.00 108.82 84 SER H CA 1
ATOM 633 C C . SER A 1 84 ? 18.003 39.486 5.425 1.00 106.44 84 SER H C 1
ATOM 634 O O . SER A 1 84 ? 18.040 38.410 6.021 1.00 109.94 84 SER H O 1
ATOM 637 N N . VAL A 1 85 ? 17.173 39.729 4.402 1.00 101.40 85 VAL H N 1
ATOM 638 C CA . VAL A 1 85 ? 16.059 38.845 4.086 1.00 99.32 85 VAL H CA 1
ATOM 639 C C . VAL A 1 85 ? 16.554 37.604 3.341 1.00 99.31 85 VAL H C 1
ATOM 640 O O . VAL A 1 85 ? 17.623 37.619 2.735 1.00 101.39 85 VAL H O 1
ATOM 644 N N . THR A 1 86 ? 15.746 36.535 3.410 1.00 98.66 86 THR H N 1
ATOM 645 C CA . THR A 1 86 ? 15.973 35.284 2.699 1.00 98.89 86 THR H CA 1
ATOM 646 C C . THR A 1 86 ? 14.636 34.780 2.155 1.00 97.71 86 THR H C 1
ATOM 647 O O . THR A 1 86 ? 13.601 35.406 2.385 1.00 97.08 86 THR H O 1
ATOM 651 N N . ALA A 1 87 ? 14.666 33.632 1.461 1.00 97.98 87 ALA H N 1
ATOM 652 C CA . ALA A 1 87 ? 13.477 32.994 0.907 1.00 95.99 87 ALA H CA 1
ATOM 653 C C . ALA A 1 87 ? 12.419 32.699 1.976 1.00 93.89 87 ALA H C 1
ATOM 654 O O . ALA A 1 87 ? 11.230 32.691 1.663 1.00 89.56 87 ALA H O 1
ATOM 656 N N . ALA A 1 88 ? 12.843 32.458 3.227 1.00 96.04 88 ALA H N 1
ATOM 657 C CA . ALA A 1 88 ? 11.930 32.244 4.345 1.00 96.24 88 ALA H CA 1
ATOM 658 C C . ALA A 1 88 ? 11.012 33.447 4.575 1.00 95.91 88 ALA H C 1
ATOM 659 O O . ALA A 1 88 ? 9.887 33.274 5.043 1.00 98.37 88 ALA H O 1
ATOM 661 N N . ASP A 1 89 ? 11.491 34.657 4.244 1.00 95.19 89 ASP H N 1
ATOM 662 C CA . ASP A 1 89 ? 10.743 35.886 4.463 1.00 92.88 89 ASP H CA 1
ATOM 663 C C . ASP A 1 89 ? 9.706 36.138 3.366 1.00 89.87 89 ASP H C 1
ATOM 664 O O . ASP A 1 89 ? 8.940 37.096 3.478 1.00 84.82 89 ASP H O 1
ATOM 669 N N . THR A 1 90 ? 9.691 35.306 2.309 1.00 89.24 90 THR H N 1
ATOM 670 C CA . THR A 1 90 ? 8.627 35.332 1.314 1.00 85.86 90 THR H CA 1
ATOM 671 C C . THR A 1 90 ? 7.293 35.040 1.997 1.00 83.45 90 THR H C 1
ATOM 672 O O . THR A 1 90 ? 7.133 33.977 2.593 1.00 84.69 90 THR H O 1
ATOM 676 N N . ALA A 1 91 ? 6.356 35.997 1.912 1.00 81.35 91 ALA H N 1
ATOM 677 C CA . ALA A 1 91 ? 5.087 35.918 2.620 1.00 80.71 91 ALA H CA 1
ATOM 678 C C . ALA A 1 91 ? 4.158 37.053 2.189 1.00 80.29 91 ALA H C 1
ATOM 679 O O . ALA A 1 91 ? 4.591 38.002 1.538 1.00 81.34 91 ALA H O 1
ATOM 681 N N . VAL A 1 92 ? 2.874 36.924 2.553 1.00 79.89 92 VAL H N 1
ATOM 682 C CA . VAL A 1 92 ? 1.923 38.024 2.507 1.00 81.47 92 VAL H CA 1
ATOM 683 C C . VAL A 1 92 ? 2.054 38.798 3.815 1.00 81.88 92 VAL H C 1
ATOM 684 O O . VAL A 1 92 ? 1.991 38.188 4.880 1.00 80.77 92 VAL H O 1
ATOM 688 N N . TYR A 1 93 ? 2.216 40.127 3.725 1.00 81.77 93 TYR H N 1
ATOM 689 C CA . TYR A 1 93 ? 2.373 40.973 4.900 1.00 82.31 93 TYR H CA 1
ATOM 690 C C . TYR A 1 93 ? 1.097 41.789 5.104 1.00 85.40 93 TYR H C 1
ATOM 691 O O . TYR A 1 93 ? 0.719 42.574 4.234 1.00 87.49 93 TYR H O 1
ATOM 700 N N . TYR A 1 94 ? 0.432 41.555 6.247 1.00 84.64 94 TYR H N 1
ATOM 701 C CA . TYR A 1 94 ? -0.746 42.301 6.664 1.00 84.85 94 TYR H CA 1
ATOM 702 C C . TYR A 1 94 ? -0.349 43.305 7.745 1.00 86.99 94 TYR H C 1
ATOM 703 O O . TYR A 1 94 ? 0.521 43.013 8.565 1.00 84.26 94 TYR H O 1
ATOM 712 N N . CYS A 1 95 ? -0.982 44.485 7.727 1.00 91.10 95 CYS H N 1
ATOM 713 C CA . CYS A 1 95 ? -1.080 45.330 8.907 1.00 93.98 95 CYS H CA 1
ATOM 714 C C . CYS A 1 95 ? -2.519 45.263 9.418 1.00 91.35 95 CYS H C 1
ATOM 715 O O . CYS A 1 95 ? -3.451 45.094 8.630 1.00 87.70 95 CYS H O 1
ATOM 718 N N . ALA A 1 96 ? -2.680 45.373 10.742 1.00 91.84 96 ALA H N 1
ATOM 719 C CA . ALA A 1 96 ? -3.965 45.161 11.390 1.00 93.15 96 ALA H CA 1
ATOM 720 C C . ALA A 1 96 ? -4.063 46.020 12.648 1.00 93.91 96 ALA H C 1
ATOM 721 O O . ALA A 1 96 ? -3.134 46.047 13.453 1.00 95.25 96 ALA H O 1
ATOM 723 N N . ARG A 1 97 ? -5.203 46.707 12.808 1.00 95.35 97 ARG H N 1
ATOM 724 C CA . ARG A 1 97 ? -5.421 47.597 13.935 1.00 98.64 97 ARG H CA 1
ATOM 725 C C . ARG A 1 97 ? -5.780 46.774 15.166 1.00 97.96 97 ARG H C 1
ATOM 726 O O . ARG A 1 97 ? -6.683 45.943 15.107 1.00 95.97 97 ARG H O 1
ATOM 734 N N . GLU A 1 98 ? -5.072 47.033 16.272 1.00 100.17 98 GLU H N 1
ATOM 735 C CA . GLU A 1 98 ? -5.456 46.536 17.582 1.00 101.12 98 GLU H CA 1
ATOM 736 C C . GLU A 1 98 ? -6.371 47.554 18.254 1.00 103.90 98 GLU H C 1
ATOM 737 O O . GLU A 1 98 ? -6.079 48.750 18.233 1.00 109.06 98 GLU H O 1
ATOM 743 N N . ARG A 1 99 ? -7.466 47.074 18.854 1.00 101.70 99 ARG H N 1
ATOM 744 C CA . ARG A 1 99 ? -8.263 47.912 19.738 1.00 103.80 99 ARG H CA 1
ATOM 745 C C . ARG A 1 99 ? -7.569 47.932 21.103 1.00 103.38 99 ARG H C 1
ATOM 746 O O . ARG A 1 99 ? -6.907 46.958 21.462 1.00 100.18 99 ARG H O 1
ATOM 754 N N . PRO A 1 100 ? -7.660 49.030 21.898 1.00 105.09 100 PRO H N 1
ATOM 755 C CA . PRO A 1 100 ? -6.916 49.135 23.156 1.00 106.00 100 PRO H CA 1
ATOM 756 C C . PRO A 1 100 ? -7.311 48.095 24.205 1.00 106.77 100 PRO H C 1
ATOM 757 O O . PRO A 1 100 ? -8.395 47.520 24.126 1.00 106.49 100 PRO H O 1
ATOM 761 N N . LEU A 1 101 ? -6.392 47.842 25.153 1.00 108.60 101 LEU H N 1
ATOM 762 C CA . LEU A 1 101 ? -6.607 47.045 26.358 1.00 110.45 101 LEU H CA 1
ATOM 763 C C . LEU A 1 101 ? -6.673 45.542 26.058 1.00 108.51 101 LEU H C 1
ATOM 764 O O . LEU A 1 101 ? -5.998 44.764 26.733 1.00 111.49 101 LEU H O 1
ATOM 769 N N . THR A 1 102 ? -7.505 45.129 25.088 1.00 103.37 102 THR H N 1
ATOM 770 C CA . THR A 1 102 ? -7.760 43.720 24.822 1.00 101.03 102 THR H CA 1
ATOM 771 C C . THR A 1 102 ? -6.797 43.162 23.773 1.00 97.89 102 THR H C 1
ATOM 772 O O . THR A 1 102 ? -6.514 41.967 23.778 1.00 98.22 102 THR H O 1
ATOM 776 N N . GLY A 1 103 ? -6.317 44.012 22.859 1.00 98.25 103 GLY H N 1
ATOM 777 C CA . GLY A 1 103 ? -5.403 43.579 21.813 1.00 98.44 103 GLY H CA 1
ATOM 778 C C . GLY A 1 103 ? -6.090 42.761 20.716 1.00 96.49 103 GLY H C 1
ATOM 779 O O . GLY A 1 103 ? -5.423 41.991 20.022 1.00 96.67 103 GLY H O 1
ATOM 780 N N . VAL A 1 104 ? -7.410 42.952 20.555 1.00 96.25 104 VAL H N 1
ATOM 781 C CA . VAL A 1 104 ? -8.188 42.300 19.510 1.00 95.45 104 VAL H CA 1
ATOM 782 C C . VAL A 1 104 ? -7.891 43.003 18.186 1.00 94.84 104 VAL H C 1
ATOM 783 O O . VAL A 1 104 ? -7.948 44.230 18.112 1.00 95.98 104 VAL H O 1
ATOM 787 N N . MET A 1 105 ? -7.587 42.211 17.148 1.00 94.61 105 MET H N 1
ATOM 788 C CA . MET A 1 105 ? -7.270 42.739 15.829 1.00 93.73 105 MET H CA 1
ATOM 789 C C . MET A 1 105 ? -8.532 42.702 14.966 1.00 95.51 105 MET H C 1
ATOM 790 O O . MET A 1 105 ? -8.838 41.684 14.348 1.00 92.28 105 MET H O 1
ATOM 795 N N . ASP A 1 106 ? -9.257 43.830 14.936 1.00 98.69 106 ASP H N 1
ATOM 796 C CA . ASP A 1 106 ? -10.604 43.884 14.380 1.00 100.84 106 ASP H CA 1
ATOM 797 C C . ASP A 1 106 ? -10.561 44.194 12.881 1.00 99.76 106 ASP H C 1
ATOM 798 O O . ASP A 1 106 ? -11.281 43.551 12.120 1.00 104.07 106 ASP H O 1
ATOM 803 N N . TYR A 1 107 ? -9.733 45.164 12.458 1.00 96.46 107 TYR H N 1
ATOM 804 C CA . TYR A 1 107 ? -9.640 45.551 11.055 1.00 96.17 107 TYR H CA 1
ATOM 805 C C . TYR A 1 107 ? -8.247 45.252 10.499 1.00 92.87 107 TYR H C 1
ATOM 806 O O . TYR A 1 107 ? -7.245 45.555 11.141 1.00 94.81 107 TYR H O 1
ATOM 815 N N . TRP A 1 108 ? -8.215 44.689 9.281 1.00 89.60 108 TRP H N 1
ATOM 816 C CA . TRP A 1 108 ? -6.997 44.255 8.612 1.00 87.50 108 TRP H CA 1
ATOM 817 C C . TRP A 1 108 ? -6.898 44.937 7.250 1.00 88.39 108 TRP H C 1
ATOM 818 O O . TRP A 1 108 ? -7.919 45.261 6.648 1.00 89.33 108 TRP H O 1
ATOM 829 N N . GLY A 1 109 ? -5.665 45.113 6.753 1.00 88.36 109 GLY H N 1
ATOM 830 C CA . GLY A 1 109 ? -5.443 45.449 5.353 1.00 90.59 109 GLY H CA 1
ATOM 831 C C . GLY A 1 109 ? -5.638 44.231 4.449 1.00 91.18 109 GLY H C 1
ATOM 832 O O . GLY A 1 109 ? -5.694 43.102 4.937 1.00 93.94 109 GLY H O 1
ATOM 833 N N A GLN A 1 110 ? -5.734 44.483 3.136 0.70 93.72 110 GLN H N 1
ATOM 834 N N B GLN A 1 110 ? -5.742 44.468 3.135 0.30 91.16 110 GLN H N 1
ATOM 835 C CA A GLN A 1 110 ? -5.954 43.441 2.140 0.70 96.37 110 GLN H CA 1
ATOM 836 C CA B GLN A 1 110 ? -5.967 43.402 2.167 0.30 90.88 110 GLN H CA 1
ATOM 837 C C A GLN A 1 110 ? -4.731 42.525 2.034 0.70 95.07 110 GLN H C 1
ATOM 838 C C B GLN A 1 110 ? -4.727 42.515 2.030 0.30 91.04 110 GLN H C 1
ATOM 839 O O A GLN A 1 110 ? -4.869 41.359 1.669 0.70 100.40 110 GLN H O 1
ATOM 840 O O B GLN A 1 110 ? -4.851 41.357 1.636 0.30 93.54 110 GLN H O 1
ATOM 851 N N . GLY A 1 111 ? -3.542 43.063 2.342 1.00 91.55 111 GLY H N 1
ATOM 852 C CA . GLY A 1 111 ? -2.294 42.314 2.323 1.00 88.68 111 GLY H CA 1
ATOM 853 C C . GLY A 1 111 ? -1.449 42.696 1.113 1.00 89.42 111 GLY H C 1
ATOM 854 O O . GLY A 1 111 ? -1.926 43.395 0.220 1.00 93.00 111 GLY H O 1
ATOM 855 N N . THR A 1 112 ? -0.183 42.258 1.120 1.00 86.67 112 THR H N 1
ATOM 856 C CA . THR A 1 112 ? 0.735 42.486 0.013 1.00 85.44 112 THR H CA 1
ATOM 857 C C . THR A 1 112 ? 1.756 41.348 -0.016 1.00 82.31 112 THR H C 1
ATOM 858 O O . THR A 1 112 ? 2.497 41.152 0.947 1.00 81.00 112 THR H O 1
ATOM 862 N N . LEU A 1 113 ? 1.759 40.574 -1.110 1.00 80.78 113 LEU H N 1
ATOM 863 C CA . LEU A 1 113 ? 2.704 39.481 -1.260 1.00 81.21 113 LEU H CA 1
ATOM 864 C C . LEU A 1 113 ? 4.079 40.072 -1.548 1.00 83.60 113 LEU H C 1
ATOM 865 O O . LEU A 1 113 ? 4.209 40.934 -2.413 1.00 86.63 113 LEU H O 1
ATOM 870 N N . VAL A 1 114 ? 5.086 39.601 -0.802 1.00 85.06 114 VAL H N 1
ATOM 871 C CA . VAL A 1 114 ? 6.472 39.973 -1.024 1.00 86.64 114 VAL H CA 1
ATOM 872 C C . VAL A 1 114 ? 7.252 38.693 -1.309 1.00 87.66 114 VAL H C 1
ATOM 873 O O . VAL A 1 114 ? 7.226 37.771 -0.498 1.00 87.55 114 VAL H O 1
ATOM 877 N N . THR A 1 115 ? 7.935 38.660 -2.462 1.00 88.50 115 THR H N 1
ATOM 878 C CA . THR A 1 115 ? 8.671 37.496 -2.926 1.00 90.31 115 THR H CA 1
ATOM 879 C C . THR A 1 115 ? 10.166 37.809 -2.876 1.00 91.30 115 THR H C 1
ATOM 880 O O . THR A 1 115 ? 10.625 38.723 -3.554 1.00 91.25 115 THR H O 1
ATOM 884 N N . VAL A 1 116 ? 10.911 37.049 -2.063 1.00 93.16 116 VAL H N 1
ATOM 885 C CA . VAL A 1 116 ? 12.351 37.214 -1.929 1.00 93.79 116 VAL H CA 1
ATOM 886 C C . VAL A 1 116 ? 13.040 36.317 -2.956 1.00 93.80 116 VAL H C 1
ATOM 887 O O . VAL A 1 116 ? 13.007 35.095 -2.826 1.00 90.92 116 VAL H O 1
ATOM 891 N N . SER A 1 117 ? 13.664 36.939 -3.966 1.00 94.81 117 SER H N 1
ATOM 892 C CA . SER A 1 117 ? 14.264 36.222 -5.080 1.00 98.03 117 SER H CA 1
ATOM 893 C C . SER A 1 117 ? 15.241 37.132 -5.820 1.00 102.78 117 SER H C 1
ATOM 894 O O . SER A 1 117 ? 14.976 38.322 -5.985 1.00 105.20 117 SER H O 1
ATOM 897 N N . SER A 1 118 ? 16.362 36.553 -6.273 1.00 107.42 118 SER H N 1
ATOM 898 C CA . SER A 1 118 ? 17.371 37.279 -7.032 1.00 112.80 118 SER H CA 1
ATOM 899 C C . SER A 1 118 ? 16.991 37.382 -8.512 1.00 113.69 118 SER H C 1
ATOM 900 O O . SER A 1 118 ? 17.604 38.163 -9.241 1.00 114.33 118 SER H O 1
ATOM 903 N N . ALA A 1 119 ? 15.997 36.590 -8.950 1.00 113.57 119 ALA H N 1
ATOM 904 C CA . ALA A 1 119 ? 15.506 36.614 -10.322 1.00 115.17 119 ALA H CA 1
ATOM 905 C C . ALA A 1 119 ? 14.775 37.926 -10.608 1.00 114.11 119 ALA H C 1
ATOM 906 O O . ALA A 1 119 ? 14.257 38.560 -9.691 1.00 112.22 119 ALA H O 1
ATOM 908 N N . SER A 1 120 ? 14.724 38.298 -11.895 1.00 100.48 120 SER H N 1
ATOM 909 C CA . SER A 1 120 ? 14.183 39.576 -12.334 1.00 99.17 120 SER H CA 1
ATOM 910 C C . SER A 1 120 ? 12.673 39.480 -12.552 1.00 95.74 120 SER H C 1
ATOM 911 O O . SER A 1 120 ? 12.130 38.393 -12.746 1.00 94.31 120 SER H O 1
ATOM 914 N N . THR A 1 121 ? 12.012 40.644 -12.529 1.00 95.48 121 THR H N 1
ATOM 915 C CA . THR A 1 121 ? 10.590 40.751 -12.817 1.00 93.24 121 THR H CA 1
ATOM 916 C C . THR A 1 121 ? 10.359 40.506 -14.306 1.00 93.43 121 THR H C 1
ATOM 917 O O . THR A 1 121 ? 11.194 40.874 -15.131 1.00 95.30 121 THR H O 1
ATOM 921 N N . LYS A 1 122 ? 9.219 39.879 -14.628 1.00 92.97 122 LYS H N 1
ATOM 922 C CA . LYS A 1 122 ? 8.756 39.738 -16.001 1.00 93.08 122 LYS H CA 1
ATOM 923 C C . LYS A 1 122 ? 7.234 39.870 -16.030 1.00 89.34 122 LYS H C 1
ATOM 924 O O . LYS A 1 122 ? 6.544 39.338 -15.162 1.00 84.33 122 LYS H O 1
ATOM 930 N N . GLY A 1 123 ? 6.730 40.589 -17.040 1.00 90.22 123 GLY H N 1
ATOM 931 C CA . GLY A 1 123 ? 5.300 40.774 -17.227 1.00 91.32 123 GLY H CA 1
ATOM 932 C C . GLY A 1 123 ? 4.664 39.574 -17.925 1.00 90.60 123 GLY H C 1
ATOM 933 O O . GLY A 1 123 ? 5.362 38.788 -18.563 1.00 92.41 123 GLY H O 1
ATOM 934 N N . PRO A 1 124 ? 3.324 39.403 -17.835 1.00 90.96 124 PRO H N 1
ATOM 935 C CA . PRO A 1 124 ? 2.640 38.267 -18.457 1.00 91.73 124 PRO H CA 1
ATOM 936 C C . PRO A 1 124 ? 2.320 38.464 -19.936 1.00 93.23 124 PRO H C 1
ATOM 937 O O . PRO A 1 124 ? 2.113 39.596 -20.376 1.00 97.29 124 PRO H O 1
ATOM 941 N N . SER A 1 125 ? 2.299 37.347 -20.680 1.00 90.34 125 SER H N 1
ATOM 942 C CA . SER A 1 125 ? 1.651 37.266 -21.980 1.00 89.29 125 SER H CA 1
ATOM 943 C C . SER A 1 125 ? 0.239 36.722 -21.779 1.00 86.20 125 SER H C 1
ATOM 944 O O . SER A 1 125 ? 0.062 35.742 -21.060 1.00 87.75 125 SER H O 1
ATOM 947 N N . VAL A 1 126 ? -0.755 37.369 -22.401 1.00 85.55 126 VAL H N 1
ATOM 948 C CA . VAL A 1 126 ? -2.139 36.931 -22.307 1.00 83.52 126 VAL H CA 1
ATOM 949 C C . VAL A 1 126 ? -2.551 36.376 -23.667 1.00 86.31 126 VAL H C 1
ATOM 950 O O . VAL A 1 126 ? -2.283 37.000 -24.695 1.00 89.38 126 VAL H O 1
ATOM 954 N N . PHE A 1 127 ? -3.194 35.200 -23.645 1.00 84.11 127 PHE H N 1
ATOM 955 C CA . PHE A 1 127 ? -3.699 34.543 -24.839 1.00 83.36 127 PHE H CA 1
ATOM 956 C C . PHE A 1 127 ? -5.152 34.146 -24.603 1.00 84.12 127 PHE H C 1
ATOM 957 O O . PHE A 1 127 ? -5.524 33.825 -23.475 1.00 83.76 127 PHE H O 1
ATOM 965 N N . PRO A 1 128 ? -6.009 34.132 -25.650 1.00 87.51 128 PRO H N 1
ATOM 966 C CA . PRO A 1 128 ? -7.412 33.750 -25.488 1.00 90.54 128 PRO H CA 1
ATOM 967 C C . PRO A 1 128 ? -7.614 32.238 -25.387 1.00 94.59 128 PRO H C 1
ATOM 968 O O . PRO A 1 128 ? -6.844 31.460 -25.951 1.00 96.74 128 PRO H O 1
ATOM 972 N N . LEU A 1 129 ? -8.647 31.843 -24.632 1.00 94.95 129 LEU H N 1
ATOM 973 C CA . LEU A 1 129 ? -9.218 30.509 -24.700 1.00 94.96 129 LEU H CA 1
ATOM 974 C C . LEU A 1 129 ? -10.590 30.651 -25.350 1.00 95.28 129 LEU H C 1
ATOM 975 O O . LEU A 1 129 ? -11.592 30.843 -24.664 1.00 92.29 129 LEU H O 1
ATOM 980 N N . ALA A 1 130 ? -10.600 30.601 -26.687 1.00 98.96 130 ALA H N 1
ATOM 981 C CA . ALA A 1 130 ? -11.768 30.971 -27.470 1.00 103.33 130 ALA H CA 1
ATOM 982 C C . ALA A 1 130 ? -12.839 29.890 -27.352 1.00 107.00 130 ALA H C 1
ATOM 983 O O . ALA A 1 130 ? -12.516 28.702 -27.350 1.00 108.20 130 ALA H O 1
ATOM 985 N N . PRO A 1 131 ? -14.141 30.259 -27.266 1.00 110.49 131 PRO H N 1
ATOM 986 C CA . PRO A 1 131 ? -15.214 29.270 -27.146 1.00 113.63 131 PRO H CA 1
ATOM 987 C C . PRO A 1 131 ? -15.387 28.455 -28.427 1.00 119.93 131 PRO H C 1
ATOM 988 O O . PRO A 1 131 ? -15.380 29.015 -29.522 1.00 120.16 131 PRO H O 1
ATOM 992 N N . SER A 1 132 ? -15.536 27.131 -28.262 1.00 126.54 132 SER H N 1
ATOM 993 C CA . SER A 1 132 ? -15.644 26.195 -29.372 1.00 132.54 132 SER H CA 1
ATOM 994 C C . SER A 1 132 ? -17.074 26.174 -29.920 1.00 135.38 132 SER H C 1
ATOM 995 O O . SER A 1 132 ? -17.993 26.717 -29.304 1.00 130.72 132 SER H O 1
ATOM 998 N N . SER A 1 133 ? -17.240 25.540 -31.091 1.00 142.34 133 SER H N 1
ATOM 999 C CA . SER A 1 133 ? -18.533 25.402 -31.749 1.00 147.40 133 SER H CA 1
ATOM 1000 C C . SER A 1 133 ? -18.600 24.061 -32.490 1.00 146.71 133 SER H C 1
ATOM 1001 O O . SER A 1 133 ? -19.206 23.133 -31.923 1.00 142.26 133 SER H O 1
ATOM 1004 N N . GLY A 1 138 ? -25.749 24.542 -28.604 1.00 157.91 138 GLY H N 1
ATOM 1005 C CA . GLY A 1 138 ? -24.673 24.680 -27.601 1.00 153.69 138 GLY H CA 1
ATOM 1006 C C . GLY A 1 138 ? -25.192 24.506 -26.175 1.00 155.00 138 GLY H C 1
ATOM 1007 O O . GLY A 1 138 ? -24.846 23.533 -25.506 1.00 155.47 138 GLY H O 1
ATOM 1008 N N . GLY A 1 139 ? -26.030 25.459 -25.739 1.00 154.56 139 GLY H N 1
ATOM 1009 C CA . GLY A 1 139 ? -26.575 25.492 -24.389 1.00 149.13 139 GLY H CA 1
ATOM 1010 C C . GLY A 1 139 ? -25.727 26.361 -23.463 1.00 141.18 139 GLY H C 1
ATOM 1011 O O . GLY A 1 139 ? -26.131 27.468 -23.109 1.00 136.12 139 GLY H O 1
ATOM 1012 N N . THR A 1 140 ? -24.553 25.832 -23.087 1.00 137.18 140 THR H N 1
ATOM 1013 C CA . THR A 1 140 ? -23.562 26.539 -22.287 1.00 129.95 140 THR H CA 1
ATOM 1014 C C . THR A 1 140 ? -22.220 26.520 -23.017 1.00 125.40 140 THR H C 1
ATOM 1015 O O . THR A 1 140 ? -21.853 25.506 -23.609 1.00 128.97 140 THR H O 1
ATOM 1019 N N . ALA A 1 141 ? -21.499 27.649 -22.953 1.00 119.00 141 ALA H N 1
ATOM 1020 C CA . ALA A 1 141 ? -20.199 27.797 -23.590 1.00 115.22 141 ALA H CA 1
ATOM 1021 C C . ALA A 1 141 ? -19.204 28.362 -22.579 1.00 111.45 141 ALA H C 1
ATOM 1022 O O . ALA A 1 141 ? -19.561 29.223 -21.777 1.00 110.66 141 ALA H O 1
ATOM 1024 N N . ALA A 1 142 ? -17.961 27.863 -22.635 1.00 108.19 142 ALA H N 1
ATOM 1025 C CA . ALA A 1 142 ? -16.887 28.318 -21.765 1.00 101.60 142 ALA H CA 1
ATOM 1026 C C . ALA A 1 142 ? -15.836 29.048 -22.597 1.00 97.54 142 ALA H C 1
ATOM 1027 O O . ALA A 1 142 ? -15.590 28.685 -23.746 1.00 95.97 142 ALA H O 1
ATOM 1029 N N . LEU A 1 143 ? -15.233 30.078 -21.992 1.00 93.43 143 LEU H N 1
ATOM 1030 C CA . LEU A 1 143 ? -14.171 30.863 -22.605 1.00 93.99 143 LEU H CA 1
ATOM 1031 C C . LEU A 1 143 ? -13.281 31.418 -21.494 1.00 91.41 143 LEU H C 1
ATOM 1032 O O . LEU A 1 143 ? -13.680 31.397 -20.331 1.00 92.57 143 LEU H O 1
ATOM 1037 N N . GLY A 1 144 ? -12.087 31.914 -21.847 1.00 89.34 144 GLY H N 1
ATOM 1038 C CA . GLY A 1 144 ? -11.129 32.310 -20.826 1.00 88.79 144 GLY H CA 1
ATOM 1039 C C . GLY A 1 144 ? -9.885 33.019 -21.359 1.00 90.13 144 GLY H C 1
ATOM 1040 O O . GLY A 1 144 ? -9.795 33.333 -22.544 1.00 91.09 144 GLY H O 1
ATOM 1041 N N . CYS A 1 145 ? -8.934 33.256 -20.442 1.00 91.28 145 CYS H N 1
ATOM 1042 C CA . CYS A 1 145 ? -7.651 33.882 -20.729 1.00 93.86 145 CYS H CA 1
ATOM 1043 C C . CYS A 1 145 ? -6.525 33.065 -20.102 1.00 89.43 145 CYS H C 1
ATOM 1044 O O . CYS A 1 145 ? -6.613 32.705 -18.932 1.00 90.69 145 CYS H O 1
ATOM 1047 N N . LEU A 1 146 ? -5.472 32.796 -20.885 1.00 86.15 146 LEU H N 1
ATOM 1048 C CA . LEU A 1 146 ? -4.256 32.174 -20.382 1.00 85.14 146 LEU H CA 1
ATOM 1049 C C . LEU A 1 146 ? -3.225 33.269 -20.113 1.00 83.65 146 LEU H C 1
ATOM 1050 O O . LEU A 1 146 ? -2.795 33.945 -21.045 1.00 84.02 146 LEU H O 1
ATOM 1055 N N . VAL A 1 147 ? -2.846 33.433 -18.835 1.00 80.45 147 VAL H N 1
ATOM 1056 C CA . VAL A 1 147 ? -1.877 34.432 -18.404 1.00 78.48 147 VAL H CA 1
ATOM 1057 C C . VAL A 1 147 ? -0.561 33.711 -18.123 1.00 80.61 147 VAL H C 1
ATOM 1058 O O . VAL A 1 147 ? -0.438 33.034 -17.108 1.00 82.20 147 VAL H O 1
ATOM 1062 N N . LYS A 1 148 ? 0.420 33.874 -19.019 1.00 85.63 148 LYS H N 1
ATOM 1063 C CA . LYS A 1 148 ? 1.534 32.944 -19.122 1.00 88.82 148 LYS H CA 1
ATOM 1064 C C . LYS A 1 148 ? 2.868 33.676 -18.975 1.00 89.12 148 LYS H C 1
ATOM 1065 O O . LYS A 1 148 ? 3.035 34.773 -19.507 1.00 86.61 148 LYS H O 1
ATOM 1071 N N . ASP A 1 149 ? 3.802 33.039 -18.246 1.00 89.23 149 ASP H N 1
ATOM 1072 C CA . ASP A 1 149 ? 5.209 33.418 -18.194 1.00 89.60 149 ASP H CA 1
ATOM 1073 C C . ASP A 1 149 ? 5.372 34.797 -17.552 1.00 87.27 149 ASP H C 1
ATOM 1074 O O . ASP A 1 149 ? 5.741 35.760 -18.225 1.00 87.18 149 ASP H O 1
ATOM 1079 N N . TYR A 1 150 ? 5.110 34.867 -16.239 1.00 83.73 150 TYR H N 1
ATOM 1080 C CA . TYR A 1 150 ? 5.283 36.087 -15.464 1.00 82.60 150 TYR H CA 1
ATOM 1081 C C . TYR A 1 150 ? 5.987 35.763 -14.147 1.00 84.37 150 TYR H C 1
ATOM 1082 O O . TYR A 1 150 ? 5.997 34.615 -13.707 1.00 85.15 150 TYR H O 1
ATOM 1091 N N . PHE A 1 151 ? 6.561 36.800 -13.525 1.00 85.78 151 PHE H N 1
ATOM 1092 C CA . PHE A 1 151 ? 7.233 36.671 -12.241 1.00 85.23 151 PHE H CA 1
ATOM 1093 C C . PHE A 1 151 ? 7.382 38.051 -11.598 1.00 86.50 151 PHE H C 1
ATOM 1094 O O . PHE A 1 151 ? 7.628 39.026 -12.308 1.00 86.32 151 PHE H O 1
ATOM 1102 N N . PRO A 1 152 ? 7.236 38.215 -10.259 1.00 85.95 152 PRO H N 1
ATOM 1103 C CA . PRO A 1 152 ? 6.683 37.199 -9.358 1.00 85.78 152 PRO H CA 1
ATOM 1104 C C . PRO A 1 152 ? 5.156 37.215 -9.343 1.00 85.27 152 PRO H C 1
ATOM 1105 O O . PRO A 1 152 ? 4.531 37.921 -10.129 1.00 85.76 152 PRO H O 1
ATOM 1109 N N . GLU A 1 153 ? 4.564 36.434 -8.434 1.00 87.60 153 GLU H N 1
ATOM 1110 C CA . GLU A 1 153 ? 3.152 36.559 -8.109 1.00 89.75 153 GLU H CA 1
ATOM 1111 C C . GLU A 1 153 ? 2.912 37.901 -7.409 1.00 89.14 153 GLU H C 1
ATOM 1112 O O . GLU A 1 153 ? 3.853 38.499 -6.888 1.00 91.63 153 GLU H O 1
ATOM 1118 N N . PRO A 1 154 ? 1.667 38.435 -7.343 1.00 87.11 154 PRO H N 1
ATOM 1119 C CA . PRO A 1 154 ? 0.472 37.837 -7.942 1.00 87.30 154 PRO H CA 1
ATOM 1120 C C . PRO A 1 154 ? 0.009 38.482 -9.245 1.00 86.67 154 PRO H C 1
ATOM 1121 O O . PRO A 1 154 ? 0.574 39.480 -9.687 1.00 86.68 154 PRO H O 1
ATOM 1125 N N . VAL A 1 155 ? -1.035 37.881 -9.832 1.00 88.21 155 VAL H N 1
ATOM 1126 C CA . VAL A 1 155 ? -1.787 38.445 -10.942 1.00 87.64 155 VAL H CA 1
ATOM 1127 C C . VAL A 1 155 ? -3.250 38.521 -10.513 1.00 87.60 155 VAL H C 1
ATOM 1128 O O . VAL A 1 155 ? -3.728 37.630 -9.815 1.00 89.70 155 VAL H O 1
ATOM 1132 N N . THR A 1 156 ? -3.951 39.584 -10.932 1.00 87.69 156 THR H N 1
ATOM 1133 C CA . THR A 1 156 ? -5.391 39.681 -10.747 1.00 88.54 156 THR H CA 1
ATOM 1134 C C . THR A 1 156 ? -6.077 39.706 -12.111 1.00 88.01 156 THR H C 1
ATOM 1135 O O . THR A 1 156 ? -5.595 40.359 -13.038 1.00 84.40 156 THR H O 1
ATOM 1139 N N . VAL A 1 157 ? -7.208 38.991 -12.204 1.00 86.86 157 VAL H N 1
ATOM 1140 C CA . VAL A 1 157 ? -7.989 38.899 -13.426 1.00 86.33 157 VAL H CA 1
ATOM 1141 C C . VAL A 1 157 ? -9.440 39.256 -13.112 1.00 83.93 157 VAL H C 1
ATOM 1142 O O . VAL A 1 157 ? -10.009 38.738 -12.156 1.00 85.81 157 VAL H O 1
ATOM 1146 N N . SER A 1 158 ? -10.016 40.155 -13.918 1.00 84.23 158 SER H N 1
ATOM 1147 C CA . SER A 1 158 ? -11.438 40.458 -13.882 1.00 88.77 158 SER H CA 1
ATOM 1148 C C . SER A 1 158 ? -11.998 40.366 -15.298 1.00 90.95 158 SER H C 1
ATOM 1149 O O . SER A 1 158 ? -11.239 40.275 -16.262 1.00 90.66 158 SER H O 1
ATOM 1152 N N . TRP A 1 159 ? -13.332 40.392 -15.400 1.00 90.92 159 TRP H N 1
ATOM 1153 C CA . TRP A 1 159 ? -14.026 40.237 -16.667 1.00 91.11 159 TRP H CA 1
ATOM 1154 C C . TRP A 1 159 ? -15.000 41.399 -16.847 1.00 92.05 159 TRP H C 1
ATOM 1155 O O . TRP A 1 159 ? -15.805 41.669 -15.958 1.00 91.54 159 TRP H O 1
ATOM 1166 N N . ASN A 1 160 ? -14.887 42.088 -17.992 1.00 93.19 160 ASN H N 1
ATOM 1167 C CA . ASN A 1 160 ? -15.692 43.258 -18.325 1.00 98.27 160 ASN H CA 1
ATOM 1168 C C . ASN A 1 160 ? -15.545 44.334 -17.243 1.00 99.10 160 ASN H C 1
ATOM 1169 O O . ASN A 1 160 ? -16.513 45.023 -16.915 1.00 100.67 160 ASN H O 1
ATOM 1174 N N . SER A 1 161 ? -14.315 44.481 -16.720 1.00 96.12 161 SER H N 1
ATOM 1175 C CA . SER A 1 161 ? -13.979 45.444 -15.679 1.00 96.42 161 SER H CA 1
ATOM 1176 C C . SER A 1 161 ? -14.808 45.215 -14.411 1.00 98.29 161 SER H C 1
ATOM 1177 O O . SER A 1 161 ? -15.236 46.173 -13.768 1.00 99.38 161 SER H O 1
ATOM 1180 N N . GLY A 1 162 ? -15.020 43.938 -14.055 1.00 98.12 162 GLY H N 1
ATOM 1181 C CA . GLY A 1 162 ? -15.725 43.561 -12.838 1.00 98.44 162 GLY H CA 1
ATOM 1182 C C . GLY A 1 162 ? -17.242 43.440 -13.004 1.00 100.41 162 GLY H C 1
ATOM 1183 O O . GLY A 1 162 ? -17.923 43.074 -12.048 1.00 103.08 162 GLY H O 1
ATOM 1184 N N . ALA A 1 163 ? -17.768 43.734 -14.204 1.00 101.88 163 ALA H N 1
ATOM 1185 C CA . ALA A 1 163 ? -19.199 43.673 -14.469 1.00 104.99 163 ALA H CA 1
ATOM 1186 C C . ALA A 1 163 ? -19.673 42.221 -14.514 1.00 105.68 163 ALA H C 1
ATOM 1187 O O . ALA A 1 163 ? -20.804 41.937 -14.127 1.00 109.66 163 ALA H O 1
ATOM 1189 N N . LEU A 1 164 ? -18.804 41.325 -15.008 1.00 104.99 164 LEU H N 1
ATOM 1190 C CA . LEU A 1 164 ? -19.058 39.893 -15.051 1.00 103.42 164 LEU H CA 1
ATOM 1191 C C . LEU A 1 164 ? -18.268 39.214 -13.932 1.00 101.24 164 LEU H C 1
ATOM 1192 O O . LEU A 1 164 ? -17.040 39.296 -13.914 1.00 98.34 164 LEU H O 1
ATOM 1197 N N . THR A 1 165 ? -18.986 38.551 -13.011 1.00 102.13 165 THR H N 1
ATOM 1198 C CA . THR A 1 165 ? -18.383 37.934 -11.836 1.00 100.03 165 THR H CA 1
ATOM 1199 C C . THR A 1 165 ? -18.858 36.491 -11.660 1.00 99.22 165 THR H C 1
ATOM 1200 O O . THR A 1 165 ? -18.032 35.618 -11.415 1.00 99.64 165 THR H O 1
ATOM 1204 N N . SER A 1 166 ? -20.175 36.240 -11.738 1.00 100.95 166 SER H N 1
ATOM 1205 C CA . SER A 1 166 ? -20.698 34.894 -11.543 1.00 102.83 166 SER H CA 1
ATOM 1206 C C . SER A 1 166 ? -20.360 34.028 -12.758 1.00 99.36 166 SER H C 1
ATOM 1207 O O . SER A 1 166 ? -20.403 34.503 -13.892 1.00 95.33 166 SER H O 1
ATOM 1210 N N . GLY A 1 167 ? -20.006 32.762 -12.491 1.00 98.32 167 GLY H N 1
ATOM 1211 C CA . GLY A 1 167 ? -19.514 31.843 -13.506 1.00 97.18 167 GLY H CA 1
ATOM 1212 C C . GLY A 1 167 ? -17.986 31.799 -13.592 1.00 95.08 167 GLY H C 1
ATOM 1213 O O . GLY A 1 167 ? -17.445 30.844 -14.148 1.00 98.27 167 GLY H O 1
ATOM 1214 N N . VAL A 1 168 ? -17.302 32.809 -13.023 1.00 91.74 168 VAL H N 1
ATOM 1215 C CA . VAL A 1 168 ? -15.871 33.008 -13.218 1.00 88.59 168 VAL H CA 1
ATOM 1216 C C . VAL A 1 168 ? -15.090 32.043 -12.324 1.00 86.12 168 VAL H C 1
ATOM 1217 O O . VAL A 1 168 ? -15.519 31.729 -11.218 1.00 85.40 168 VAL H O 1
ATOM 1221 N N . HIS A 1 169 ? -13.937 31.586 -12.830 1.00 85.73 169 HIS H N 1
ATOM 1222 C CA . HIS A 1 169 ? -12.992 30.776 -12.078 1.00 87.44 169 HIS H CA 1
ATOM 1223 C C . HIS A 1 169 ? -11.579 31.180 -12.485 1.00 87.75 169 HIS H C 1
ATOM 1224 O O . HIS A 1 169 ? -11.093 30.756 -13.532 1.00 93.18 169 HIS H O 1
ATOM 1231 N N . THR A 1 170 ? -10.946 32.032 -11.674 1.00 86.14 170 THR H N 1
ATOM 1232 C CA . THR A 1 170 ? -9.520 32.284 -11.787 1.00 83.84 170 THR H CA 1
ATOM 1233 C C . THR A 1 170 ? -8.801 31.207 -10.980 1.00 83.88 170 THR H C 1
ATOM 1234 O O . THR A 1 170 ? -9.030 31.093 -9.778 1.00 85.43 170 THR H O 1
ATOM 1238 N N . PHE A 1 171 ? -7.960 30.408 -11.652 1.00 84.05 171 PHE H N 1
ATOM 1239 C CA . PHE A 1 171 ? -7.258 29.303 -11.014 1.00 84.07 171 PHE H CA 1
ATOM 1240 C C . PHE A 1 171 ? -5.969 29.802 -10.364 1.00 83.12 171 PHE H C 1
ATOM 1241 O O . PHE A 1 171 ? -5.399 30.803 -10.800 1.00 82.00 171 PHE H O 1
ATOM 1249 N N . PRO A 1 172 ? -5.463 29.118 -9.309 1.00 83.68 172 PRO H N 1
ATOM 1250 C CA . PRO A 1 172 ? -4.153 29.444 -8.744 1.00 83.01 172 PRO H CA 1
ATOM 1251 C C . PRO A 1 172 ? -3.035 29.167 -9.748 1.00 82.83 172 PRO H C 1
ATOM 1252 O O . PRO A 1 172 ? -3.172 28.308 -10.624 1.00 82.74 172 PRO H O 1
ATOM 1256 N N . ALA A 1 173 ? -1.940 29.926 -9.618 1.00 82.71 173 ALA H N 1
ATOM 1257 C CA . ALA A 1 173 ? -0.855 29.888 -10.586 1.00 84.71 173 ALA H CA 1
ATOM 1258 C C . ALA A 1 173 ? -0.013 28.641 -10.353 1.00 86.48 173 ALA H C 1
ATOM 1259 O O . ALA A 1 173 ? 0.029 28.128 -9.237 1.00 88.50 173 ALA H O 1
ATOM 1261 N N . VAL A 1 174 ? 0.643 28.171 -11.420 1.00 87.96 174 VAL H N 1
ATOM 1262 C CA . VAL A 1 174 ? 1.558 27.044 -11.337 1.00 92.26 174 VAL H CA 1
ATOM 1263 C C . VAL A 1 174 ? 2.936 27.519 -11.792 1.00 90.38 174 VAL H C 1
ATOM 1264 O O . VAL A 1 174 ? 3.065 28.168 -12.829 1.00 88.73 174 VAL H O 1
ATOM 1268 N N . LEU A 1 175 ? 3.952 27.221 -10.974 1.00 90.53 175 LEU H N 1
ATOM 1269 C CA . LEU A 1 175 ? 5.331 27.517 -11.314 1.00 91.27 175 LEU H CA 1
ATOM 1270 C C . LEU A 1 175 ? 5.777 26.533 -12.390 1.00 93.50 175 LEU H C 1
ATOM 1271 O O . LEU A 1 175 ? 5.770 25.327 -12.163 1.00 94.98 175 LEU H O 1
ATOM 1276 N N . GLN A 1 176 ? 6.146 27.066 -13.560 1.00 97.60 176 GLN H N 1
ATOM 1277 C CA . GLN A 1 176 ? 6.628 26.262 -14.672 1.00 102.35 176 GLN H CA 1
ATOM 1278 C C . GLN A 1 176 ? 8.099 25.929 -14.435 1.00 105.08 176 GLN H C 1
ATOM 1279 O O . GLN A 1 176 ? 8.747 26.550 -13.593 1.00 105.01 176 GLN H O 1
ATOM 1285 N N . SER A 1 177 ? 8.621 24.963 -15.201 1.00 107.59 177 SER H N 1
ATOM 1286 C CA . SER A 1 177 ? 10.016 24.554 -15.096 1.00 110.88 177 SER H CA 1
ATOM 1287 C C . SER A 1 177 ? 10.958 25.663 -15.572 1.00 109.29 177 SER H C 1
ATOM 1288 O O . SER A 1 177 ? 12.134 25.655 -15.215 1.00 109.26 177 SER H O 1
ATOM 1291 N N . SER A 1 178 ? 10.437 26.609 -16.371 1.00 108.04 178 SER H N 1
ATOM 1292 C CA . SER A 1 178 ? 11.153 27.825 -16.737 1.00 107.52 178 SER H CA 1
ATOM 1293 C C . SER A 1 178 ? 11.441 28.710 -15.521 1.00 104.52 178 SER H C 1
ATOM 1294 O O . SER A 1 178 ? 12.388 29.492 -15.550 1.00 103.66 178 SER H O 1
ATOM 1297 N N . GLY A 1 179 ? 10.609 28.605 -14.473 1.00 102.79 179 GLY H N 1
ATOM 1298 C CA . GLY A 1 179 ? 10.732 29.427 -13.279 1.00 100.83 179 GLY H CA 1
ATOM 1299 C C . GLY A 1 179 ? 9.742 30.592 -13.267 1.00 97.13 179 GLY H C 1
ATOM 1300 O O . GLY A 1 179 ? 9.711 31.357 -12.304 1.00 93.81 179 GLY H O 1
ATOM 1301 N N . LEU A 1 180 ? 8.940 30.711 -14.337 1.00 95.82 180 LEU H N 1
ATOM 1302 C CA . LEU A 1 180 ? 7.891 31.711 -14.442 1.00 91.36 180 LEU H CA 1
ATOM 1303 C C . LEU A 1 180 ? 6.539 31.077 -14.114 1.00 88.55 180 LEU H C 1
ATOM 1304 O O . LEU A 1 180 ? 6.330 29.887 -14.345 1.00 86.25 180 LEU H O 1
ATOM 1309 N N . TYR A 1 181 ? 5.623 31.902 -13.591 1.00 87.27 181 TYR H N 1
ATOM 1310 C CA . TYR A 1 181 ? 4.290 31.469 -13.205 1.00 86.35 181 TYR H CA 1
ATOM 1311 C C . TYR A 1 181 ? 3.347 31.530 -14.403 1.00 87.03 181 TYR H C 1
ATOM 1312 O O . TYR A 1 181 ? 3.668 32.126 -15.432 1.00 84.34 181 TYR H O 1
ATOM 1321 N N . SER A 1 182 ? 2.177 30.901 -14.236 1.00 89.25 182 SER H N 1
ATOM 1322 C CA . SER A 1 182 ? 1.181 30.787 -15.289 1.00 88.27 182 SER H CA 1
ATOM 1323 C C . SER A 1 182 ? -0.158 30.375 -14.680 1.00 87.02 182 SER H C 1
ATOM 1324 O O . SER A 1 182 ? -0.204 29.407 -13.924 1.00 89.06 182 SER H O 1
ATOM 1327 N N . LEU A 1 183 ? -1.231 31.113 -15.006 1.00 84.56 183 LEU H N 1
ATOM 1328 C CA . LEU A 1 183 ? -2.573 30.756 -14.565 1.00 86.84 183 LEU H CA 1
ATOM 1329 C C . LEU A 1 183 ? -3.575 30.957 -15.696 1.00 85.31 183 LEU H C 1
ATOM 1330 O O . LEU A 1 183 ? -3.250 31.540 -16.727 1.00 84.74 183 LEU H O 1
ATOM 1335 N N . SER A 1 184 ? -4.796 30.455 -15.465 1.00 88.26 184 SER H N 1
ATOM 1336 C CA . SER A 1 184 ? -5.920 30.624 -16.370 1.00 90.63 184 SER H CA 1
ATOM 1337 C C . SER A 1 184 ? -7.114 31.196 -15.614 1.00 91.47 184 SER H C 1
ATOM 1338 O O . SER A 1 184 ? -7.295 30.919 -14.429 1.00 93.27 184 SER H O 1
ATOM 1341 N N . SER A 1 185 ? -7.914 32.000 -16.322 1.00 90.29 185 SER H N 1
ATOM 1342 C CA . SER A 1 185 ? -9.207 32.452 -15.841 1.00 89.55 185 SER H CA 1
ATOM 1343 C C . SER A 1 185 ? -10.257 32.076 -16.879 1.00 88.29 185 SER H C 1
ATOM 1344 O O . SER A 1 185 ? -10.053 32.334 -18.061 1.00 89.86 185 SER H O 1
ATOM 1347 N N . VAL A 1 186 ? -11.354 31.450 -16.436 1.00 86.87 186 VAL H N 1
ATOM 1348 C CA . VAL A 1 186 ? -12.415 31.026 -17.339 1.00 89.10 186 VAL H CA 1
ATOM 1349 C C . VAL A 1 186 ? -13.758 31.479 -16.778 1.00 89.28 186 VAL H C 1
ATOM 1350 O O . VAL A 1 186 ? -13.874 31.753 -15.586 1.00 85.72 186 VAL H O 1
ATOM 1354 N N . VAL A 1 187 ? -14.760 31.542 -17.664 1.00 92.07 187 VAL H N 1
ATOM 1355 C CA . VAL A 1 187 ? -16.120 31.905 -17.298 1.00 95.27 187 VAL H CA 1
ATOM 1356 C C . VAL A 1 187 ? -17.075 31.125 -18.198 1.00 96.66 187 VAL H C 1
ATOM 1357 O O . VAL A 1 187 ? -16.802 30.969 -19.387 1.00 97.68 187 VAL H O 1
ATOM 1361 N N . THR A 1 188 ? -18.166 30.612 -17.607 1.00 100.58 188 THR H N 1
ATOM 1362 C CA . THR A 1 188 ? -19.247 29.994 -18.361 1.00 105.64 188 THR H CA 1
ATOM 1363 C C . THR A 1 188 ? -20.292 31.062 -18.675 1.00 105.85 188 THR H C 1
ATOM 1364 O O . THR A 1 188 ? -20.595 31.903 -17.828 1.00 102.06 188 THR H O 1
ATOM 1368 N N . VAL A 1 189 ? -20.818 31.020 -19.908 1.00 108.39 189 VAL H N 1
ATOM 1369 C CA . VAL A 1 189 ? -21.839 31.943 -20.379 1.00 108.77 189 VAL H CA 1
ATOM 1370 C C . VAL A 1 189 ? -22.834 31.163 -21.241 1.00 111.69 189 VAL H C 1
ATOM 1371 O O . VAL A 1 189 ? -22.560 30.022 -21.616 1.00 111.37 189 VAL H O 1
ATOM 1375 N N . PRO A 1 190 ? -24.027 31.722 -21.562 1.00 115.97 190 PRO H N 1
ATOM 1376 C CA . PRO A 1 190 ? -24.908 31.129 -22.573 1.00 118.69 190 PRO H CA 1
ATOM 1377 C C . PRO A 1 190 ? -24.303 31.155 -23.977 1.00 118.66 190 PRO H C 1
ATOM 1378 O O . PRO A 1 190 ? -23.627 32.117 -24.341 1.00 118.70 190 PRO H O 1
ATOM 1382 N N . SER A 1 191 ? -24.567 30.099 -24.761 1.00 120.40 191 SER H N 1
ATOM 1383 C CA . SER A 1 191 ? -24.132 30.021 -26.149 1.00 120.88 191 SER H CA 1
ATOM 1384 C C . SER A 1 191 ? -24.798 31.109 -26.993 1.00 124.41 191 SER H C 1
ATOM 1385 O O . SER A 1 191 ? -24.194 31.599 -27.945 1.00 125.19 191 SER H O 1
ATOM 1388 N N . SER A 1 192 ? -26.041 31.471 -26.634 1.00 128.11 192 SER H N 1
ATOM 1389 C CA . SER A 1 192 ? -26.829 32.472 -27.343 1.00 130.66 192 SER H CA 1
ATOM 1390 C C . SER A 1 192 ? -26.192 33.864 -27.290 1.00 129.33 192 SER H C 1
ATOM 1391 O O . SER A 1 192 ? -26.395 34.659 -28.207 1.00 130.54 192 SER H O 1
ATOM 1394 N N . SER A 1 193 ? -25.426 34.154 -26.226 1.00 126.72 193 SER H N 1
ATOM 1395 C CA . SER A 1 193 ? -24.835 35.469 -26.016 1.00 124.20 193 SER H CA 1
ATOM 1396 C C . SER A 1 193 ? -23.468 35.621 -26.691 1.00 122.19 193 SER H C 1
ATOM 1397 O O . SER A 1 193 ? -22.886 36.700 -26.618 1.00 123.25 193 SER H O 1
ATOM 1400 N N . LEU A 1 194 ? -22.954 34.568 -27.349 1.00 122.90 194 LEU H N 1
ATOM 1401 C CA . LEU A 1 194 ? -21.625 34.603 -27.950 1.00 124.33 194 LEU H CA 1
ATOM 1402 C C . LEU A 1 194 ? -21.555 35.607 -29.102 1.00 127.94 194 LEU H C 1
ATOM 1403 O O . LEU A 1 194 ? -20.490 36.164 -29.361 1.00 128.75 194 LEU H O 1
ATOM 1408 N N . GLY A 1 195 ? -22.677 35.820 -29.801 1.00 133.77 195 GLY H N 1
ATOM 1409 C CA . GLY A 1 195 ? -22.752 36.816 -30.858 1.00 138.37 195 GLY H CA 1
ATOM 1410 C C . GLY A 1 195 ? -22.761 38.243 -30.311 1.00 138.92 195 GLY H C 1
ATOM 1411 O O . GLY A 1 195 ? -21.885 39.040 -30.644 1.00 138.55 195 GLY H O 1
ATOM 1412 N N . THR A 1 196 ? -23.748 38.535 -29.453 1.00 140.37 196 THR H N 1
ATOM 1413 C CA . THR A 1 196 ? -24.075 39.895 -29.048 1.00 139.85 196 THR H CA 1
ATOM 1414 C C . THR A 1 196 ? -23.069 40.418 -28.021 1.00 134.59 196 THR H C 1
ATOM 1415 O O . THR A 1 196 ? -22.431 41.443 -28.256 1.00 136.22 196 THR H O 1
ATOM 1419 N N . GLN A 1 197 ? -22.944 39.708 -26.890 1.00 129.17 197 GLN H N 1
ATOM 1420 C CA . GLN A 1 197 ? -22.199 40.182 -25.730 1.00 123.34 197 GLN H CA 1
ATOM 1421 C C . GLN A 1 197 ? -20.695 40.109 -26.000 1.00 115.83 197 GLN H C 1
ATOM 1422 O O . GLN A 1 197 ? -20.214 39.142 -26.590 1.00 111.58 197 GLN H O 1
ATOM 1428 N N . THR A 1 198 ? -19.973 41.148 -25.552 1.00 112.56 198 THR H N 1
ATOM 1429 C CA . THR A 1 198 ? -18.522 41.222 -25.634 1.00 110.03 198 THR H CA 1
ATOM 1430 C C . THR A 1 198 ? -17.917 40.751 -24.313 1.00 106.65 198 THR H C 1
ATOM 1431 O O . THR A 1 198 ? -18.459 41.039 -23.245 1.00 104.46 198 THR H O 1
ATOM 1435 N N . TYR A 1 199 ? -16.779 40.050 -24.406 1.00 103.06 199 TYR H N 1
ATOM 1436 C CA . TYR A 1 199 ? -16.107 39.475 -23.251 1.00 100.55 199 TYR H CA 1
ATOM 1437 C C . TYR A 1 199 ? -14.637 39.886 -23.284 1.00 99.17 199 TYR H C 1
ATOM 1438 O O . TYR A 1 199 ? -13.873 39.389 -24.109 1.00 96.85 199 TYR H O 1
ATOM 1447 N N . ILE A 1 200 ? -14.278 40.823 -22.395 1.00 99.89 200 ILE H N 1
ATOM 1448 C CA . ILE A 1 200 ? -12.915 41.309 -22.241 1.00 99.26 200 ILE H CA 1
ATOM 1449 C C . ILE A 1 200 ? -12.408 40.842 -20.878 1.00 97.39 200 ILE H C 1
ATOM 1450 O O . ILE A 1 200 ? -13.131 40.960 -19.890 1.00 95.99 200 ILE H O 1
ATOM 1455 N N . CYS A 1 201 ? -11.175 40.311 -20.834 1.00 96.15 201 CYS H N 1
ATOM 1456 C CA . CYS A 1 201 ? -10.544 39.940 -19.576 1.00 96.81 201 CYS H CA 1
ATOM 1457 C C . CYS A 1 201 ? -9.435 40.938 -19.250 1.00 94.11 201 CYS H C 1
ATOM 1458 O O . CYS A 1 201 ? -8.653 41.307 -20.124 1.00 91.16 201 CYS H O 1
ATOM 1461 N N . ASN A 1 202 ? -9.380 41.345 -17.974 1.00 91.54 202 ASN H N 1
ATOM 1462 C CA . ASN A 1 202 ? -8.541 42.440 -17.518 1.00 86.94 202 ASN H CA 1
ATOM 1463 C C . ASN A 1 202 ? -7.482 41.873 -16.578 1.00 84.13 202 ASN H C 1
ATOM 1464 O O . ASN A 1 202 ? -7.733 41.702 -15.388 1.00 84.61 202 ASN H O 1
ATOM 1469 N N . VAL A 1 203 ? -6.306 41.565 -17.140 1.00 84.54 203 VAL H N 1
ATOM 1470 C CA . VAL A 1 203 ? -5.158 41.097 -16.379 1.00 83.55 203 VAL H CA 1
ATOM 1471 C C . VAL A 1 203 ? -4.412 42.304 -15.808 1.00 84.22 203 VAL H C 1
ATOM 1472 O O . VAL A 1 203 ? -4.289 43.332 -16.476 1.00 83.10 203 VAL H O 1
ATOM 1476 N N . ASN A 1 204 ? -3.917 42.159 -14.569 1.00 85.04 204 ASN H N 1
ATOM 1477 C CA . ASN A 1 204 ? -3.083 43.167 -13.932 1.00 86.77 204 ASN H CA 1
ATOM 1478 C C . ASN A 1 204 ? -1.969 42.482 -13.138 1.00 85.23 204 ASN H C 1
ATOM 1479 O O . ASN A 1 204 ? -2.231 41.550 -12.378 1.00 85.44 204 ASN H O 1
ATOM 1484 N N . HIS A 1 205 ? -0.734 42.971 -13.327 1.00 83.69 205 HIS H N 1
ATOM 1485 C CA . HIS A 1 205 ? 0.462 42.435 -12.692 1.00 82.56 205 HIS H CA 1
ATOM 1486 C C . HIS A 1 205 ? 1.250 43.599 -12.092 1.00 83.99 205 HIS H C 1
ATOM 1487 O O . HIS A 1 205 ? 2.051 44.229 -12.784 1.00 81.99 205 HIS H O 1
ATOM 1494 N N . LYS A 1 206 ? 1.006 43.870 -10.799 1.00 85.33 206 LYS H N 1
ATOM 1495 C CA . LYS A 1 206 ? 1.510 45.061 -10.127 1.00 87.61 206 LYS H CA 1
ATOM 1496 C C . LYS A 1 206 ? 3.038 45.052 -10.035 1.00 88.37 206 LYS H C 1
ATOM 1497 O O . LYS A 1 206 ? 3.643 46.120 -10.150 1.00 88.45 206 LYS H O 1
ATOM 1503 N N . PRO A 1 207 ? 3.714 43.894 -9.802 1.00 88.91 207 PRO H N 1
ATOM 1504 C CA . PRO A 1 207 ? 5.180 43.853 -9.757 1.00 88.66 207 PRO H CA 1
ATOM 1505 C C . PRO A 1 207 ? 5.909 44.392 -10.988 1.00 90.09 207 PRO H C 1
ATOM 1506 O O . PRO A 1 207 ? 6.982 44.969 -10.839 1.00 97.06 207 PRO H O 1
ATOM 1510 N N . SER A 1 208 ? 5.330 44.203 -12.185 1.00 88.25 208 SER H N 1
ATOM 1511 C CA . SER A 1 208 ? 5.923 44.679 -13.429 1.00 90.06 208 SER H CA 1
ATOM 1512 C C . SER A 1 208 ? 5.275 45.980 -13.921 1.00 91.40 208 SER H C 1
ATOM 1513 O O . SER A 1 208 ? 5.741 46.555 -14.906 1.00 89.49 208 SER H O 1
ATOM 1516 N N . ASN A 1 209 ? 4.207 46.431 -13.241 1.00 93.79 209 ASN H N 1
ATOM 1517 C CA . ASN A 1 209 ? 3.366 47.541 -13.675 1.00 99.99 209 ASN H CA 1
ATOM 1518 C C . ASN A 1 209 ? 2.827 47.297 -15.086 1.00 99.47 209 ASN H C 1
ATOM 1519 O O . ASN A 1 209 ? 2.722 48.233 -15.879 1.00 100.61 209 ASN H O 1
ATOM 1524 N N . THR A 1 210 ? 2.464 46.039 -15.378 1.00 96.06 210 THR H N 1
ATOM 1525 C CA . THR A 1 210 ? 1.833 45.670 -16.635 1.00 94.49 210 THR H CA 1
ATOM 1526 C C . THR A 1 210 ? 0.332 45.544 -16.388 1.00 91.78 210 THR H C 1
ATOM 1527 O O . THR A 1 210 ? -0.092 45.150 -15.304 1.00 92.84 210 THR H O 1
ATOM 1531 N N . LYS A 1 211 ? -0.460 45.909 -17.399 1.00 91.87 211 LYS H N 1
ATOM 1532 C CA . LYS A 1 211 ? -1.906 45.783 -17.354 1.00 93.21 211 LYS H CA 1
ATOM 1533 C C . LYS A 1 211 ? -2.379 45.480 -18.773 1.00 93.39 211 LYS H C 1
ATOM 1534 O O . LYS A 1 211 ? -2.094 46.251 -19.685 1.00 92.75 211 LYS H O 1
ATOM 1540 N N . VAL A 1 212 ? -3.082 44.351 -18.942 1.00 92.56 212 VAL H N 1
ATOM 1541 C CA . VAL A 1 212 ? -3.493 43.866 -20.251 1.00 93.20 212 VAL H CA 1
ATOM 1542 C C . VAL A 1 212 ? -5.009 43.686 -20.246 1.00 93.63 212 VAL H C 1
ATOM 1543 O O . VAL A 1 212 ? -5.549 43.060 -19.337 1.00 92.64 212 VAL H O 1
ATOM 1547 N N . ASP A 1 213 ? -5.674 44.259 -21.259 1.00 98.73 213 ASP H N 1
ATOM 1548 C CA . ASP A 1 213 ? -7.081 44.011 -21.541 1.00 102.14 213 ASP H CA 1
ATOM 1549 C C . ASP A 1 213 ? -7.173 43.335 -22.907 1.00 100.71 213 ASP H C 1
ATOM 1550 O O . ASP A 1 213 ? -6.567 43.815 -23.863 1.00 103.39 213 ASP H O 1
ATOM 1555 N N . LYS A 1 214 ? -7.930 42.230 -22.987 1.00 97.62 214 LYS H N 1
ATOM 1556 C CA . LYS A 1 214 ? -7.949 41.400 -24.182 1.00 98.26 214 LYS H CA 1
ATOM 1557 C C . LYS A 1 214 ? -9.353 40.848 -24.424 1.00 97.89 214 LYS H C 1
ATOM 1558 O O . LYS A 1 214 ? -9.925 40.202 -23.546 1.00 97.13 214 LYS H O 1
ATOM 1564 N N . LYS A 1 215 ? -9.883 41.109 -25.630 1.00 97.29 215 LYS H N 1
ATOM 1565 C CA . LYS A 1 215 ? -11.201 40.654 -26.043 1.00 98.25 215 LYS H CA 1
ATOM 1566 C C . LYS A 1 215 ? -11.092 39.206 -26.513 1.00 98.85 215 LYS H C 1
ATOM 1567 O O . LYS A 1 215 ? -10.376 38.922 -27.470 1.00 100.96 215 LYS H O 1
ATOM 1573 N N . VAL A 1 216 ? -11.794 38.300 -25.820 1.00 99.86 216 VAL H N 1
ATOM 1574 C CA . VAL A 1 216 ? -11.890 36.907 -26.228 1.00 100.19 216 VAL H CA 1
ATOM 1575 C C . VAL A 1 216 ? -13.051 36.793 -27.215 1.00 105.05 216 VAL H C 1
ATOM 1576 O O . VAL A 1 216 ? -14.185 37.118 -26.869 1.00 103.31 216 VAL H O 1
ATOM 1580 N N . GLU A 1 217 ? -12.743 36.338 -28.437 1.00 110.28 217 GLU H N 1
ATOM 1581 C CA . GLU A 1 217 ? -13.709 36.219 -29.518 1.00 116.75 217 GLU H CA 1
ATOM 1582 C C . GLU A 1 217 ? -13.691 34.770 -30.011 1.00 119.19 217 GLU H C 1
ATOM 1583 O O . GLU A 1 217 ? -12.633 34.140 -29.991 1.00 118.10 217 GLU H O 1
ATOM 1589 N N . PRO A 1 218 ? -14.841 34.177 -30.427 1.00 122.87 218 PRO H N 1
ATOM 1590 C CA . PRO A 1 218 ? -14.840 32.874 -31.103 1.00 125.77 218 PRO H CA 1
ATOM 1591 C C . PRO A 1 218 ? -13.906 32.815 -32.313 1.00 130.60 218 PRO H C 1
ATOM 1592 O O . PRO A 1 218 ? -13.892 33.745 -33.116 1.00 133.85 218 PRO H O 1
ATOM 1596 N N . LYS A 1 219 ? -13.125 31.729 -32.425 1.00 135.05 219 LYS H N 1
ATOM 1597 C CA . LYS A 1 219 ? -12.260 31.505 -33.576 1.00 142.05 219 LYS H CA 1
ATOM 1598 C C . LYS A 1 219 ? -13.103 30.976 -34.736 1.00 153.15 219 LYS H C 1
ATOM 1599 O O . LYS A 1 219 ? -14.052 30.225 -34.515 1.00 152.88 219 LYS H O 1
ATOM 1605 N N . SER A 1 220 ? -12.732 31.370 -35.965 1.00 165.37 220 SER H N 1
ATOM 1606 C CA . SER A 1 220 ? -13.469 31.026 -37.175 1.00 178.48 220 SER H CA 1
ATOM 1607 C C . SER A 1 220 ? -12.729 29.940 -37.956 1.00 188.84 220 SER H C 1
ATOM 1608 O O . SER A 1 220 ? -11.680 29.462 -37.526 1.00 191.38 220 SER H O 1
ATOM 1611 N N . CYS A 1 221 ? -13.303 29.549 -39.104 1.00 197.05 221 CYS H N 1
ATOM 1612 C CA . CYS A 1 221 ? -12.610 28.751 -40.107 1.00 203.52 221 CYS H CA 1
ATOM 1613 C C . CYS A 1 221 ? -11.447 29.532 -40.727 1.00 206.29 221 CYS H C 1
ATOM 1614 O O . CYS A 1 221 ? -10.480 28.924 -41.182 1.00 210.86 221 CYS H O 1
ATOM 1617 N N . ASP A 1 222 ? -11.560 30.870 -40.763 1.00 203.71 222 ASP H N 1
ATOM 1618 C CA . ASP A 1 222 ? -10.500 31.742 -41.251 1.00 200.08 222 ASP H CA 1
ATOM 1619 C C . ASP A 1 222 ? -9.293 31.670 -40.307 1.00 189.90 222 ASP H C 1
ATOM 1620 O O . ASP A 1 222 ? -9.482 31.984 -39.115 1.00 177.28 222 ASP H O 1
ATOM 1625 N N . ASP B 2 1 ? 5.824 32.646 24.940 1.00 126.39 1 ASP L N 1
ATOM 1626 C CA . ASP B 2 1 ? 5.270 32.148 23.649 1.00 120.29 1 ASP L CA 1
ATOM 1627 C C . ASP B 2 1 ? 4.270 31.028 23.928 1.00 114.08 1 ASP L C 1
ATOM 1628 O O . ASP B 2 1 ? 4.661 29.873 24.095 1.00 113.24 1 ASP L O 1
ATOM 1633 N N . ILE B 2 2 ? 2.984 31.397 23.994 1.00 105.66 2 ILE L N 1
ATOM 1634 C CA . ILE B 2 2 ? 1.906 30.438 24.168 1.00 101.24 2 ILE L CA 1
ATOM 1635 C C . ILE B 2 2 ? 1.659 29.742 22.830 1.00 97.24 2 ILE L C 1
ATOM 1636 O O . ILE B 2 2 ? 1.627 30.398 21.790 1.00 94.26 2 ILE L O 1
ATOM 1641 N N . VAL B 2 3 ? 1.469 28.415 22.883 1.00 94.38 3 VAL L N 1
ATOM 1642 C CA . VAL B 2 3 ? 1.297 27.580 21.703 1.00 90.75 3 VAL L CA 1
ATOM 1643 C C . VAL B 2 3 ? -0.163 27.128 21.619 1.00 89.67 3 VAL L C 1
ATOM 1644 O O . VAL B 2 3 ? -0.598 26.269 22.388 1.00 90.81 3 VAL L O 1
ATOM 1648 N N . LEU B 2 4 ? -0.905 27.711 20.666 1.00 85.68 4 LEU L N 1
ATOM 1649 C CA . LEU B 2 4 ? -2.291 27.348 20.407 1.00 83.23 4 LEU L CA 1
ATOM 1650 C C . LEU B 2 4 ? -2.329 26.162 19.449 1.00 82.87 4 LEU L C 1
ATOM 1651 O O . LEU B 2 4 ? -1.610 26.158 18.453 1.00 83.98 4 LEU L O 1
ATOM 1656 N N . THR B 2 5 ? -3.183 25.177 19.763 1.00 81.99 5 THR L N 1
ATOM 1657 C CA . THR B 2 5 ? -3.234 23.910 19.048 1.00 80.11 5 THR L CA 1
ATOM 1658 C C . THR B 2 5 ? -4.684 23.600 18.689 1.00 78.94 5 THR L C 1
ATOM 1659 O O . THR B 2 5 ? -5.458 23.170 19.543 1.00 77.66 5 THR L O 1
ATOM 1663 N N . GLN B 2 6 ? -5.033 23.821 17.416 1.00 81.35 6 GLN L N 1
ATOM 1664 C CA . GLN B 2 6 ? -6.393 23.626 16.942 1.00 82.38 6 GLN L CA 1
ATOM 1665 C C . GLN B 2 6 ? -6.634 22.152 16.631 1.00 85.65 6 GLN L C 1
ATOM 1666 O O . GLN B 2 6 ? -5.707 21.412 16.295 1.00 87.93 6 GLN L O 1
ATOM 1672 N N . SER B 2 7 ? -7.907 21.753 16.733 1.00 86.62 7 SER L N 1
ATOM 1673 C CA . SER B 2 7 ? -8.316 20.373 16.546 1.00 89.20 7 SER L CA 1
ATOM 1674 C C . SER B 2 7 ? -9.763 20.338 16.046 1.00 91.24 7 SER L C 1
ATOM 1675 O O . SER B 2 7 ? -10.637 20.891 16.712 1.00 94.74 7 SER L O 1
ATOM 1678 N N . PRO B 2 8 ? -10.089 19.734 14.873 1.00 91.25 8 PRO L N 1
ATOM 1679 C CA . PRO B 2 8 ? -9.128 19.087 13.974 1.00 92.35 8 PRO L CA 1
ATOM 1680 C C . PRO B 2 8 ? -8.361 20.087 13.116 1.00 91.57 8 PRO L C 1
ATOM 1681 O O . PRO B 2 8 ? -8.609 21.289 13.187 1.00 93.52 8 PRO L O 1
ATOM 1685 N N . ASP B 2 9 ? -7.445 19.567 12.294 1.00 90.18 9 ASP L N 1
ATOM 1686 C CA . ASP B 2 9 ? -6.692 20.387 11.361 1.00 89.58 9 ASP L CA 1
ATOM 1687 C C . ASP B 2 9 ? -7.512 20.588 10.089 1.00 86.68 9 ASP L C 1
ATOM 1688 O O . ASP B 2 9 ? -7.341 21.594 9.408 1.00 87.45 9 ASP L O 1
ATOM 1693 N N . SER B 2 10 ? -8.388 19.628 9.762 1.00 85.99 10 SER L N 1
ATOM 1694 C CA . SER B 2 10 ? -9.487 19.885 8.840 1.00 86.92 10 SER L CA 1
ATOM 1695 C C . SER B 2 10 ? -10.665 18.966 9.154 1.00 86.05 10 SER L C 1
ATOM 1696 O O . SER B 2 10 ? -10.453 17.837 9.593 1.00 85.21 10 SER L O 1
ATOM 1699 N N . LEU B 2 11 ? -11.898 19.452 8.936 1.00 84.13 11 LEU L N 1
ATOM 1700 C CA . LEU B 2 11 ? -13.062 18.582 9.030 1.00 87.58 11 LEU L CA 1
ATOM 1701 C C . LEU B 2 11 ? -13.994 18.794 7.841 1.00 85.69 11 LEU L C 1
ATOM 1702 O O . LEU B 2 11 ? -14.160 19.913 7.362 1.00 84.39 11 LEU L O 1
ATOM 1707 N N . ALA B 2 12 ? -14.592 17.683 7.392 1.00 86.51 12 ALA L N 1
ATOM 1708 C CA . ALA B 2 12 ? -15.627 17.680 6.374 1.00 88.03 12 ALA L CA 1
ATOM 1709 C C . ALA B 2 12 ? -16.967 17.361 7.035 1.00 87.88 12 ALA L C 1
ATOM 1710 O O . ALA B 2 12 ? -17.060 16.433 7.837 1.00 85.63 12 ALA L O 1
ATOM 1712 N N . VAL B 2 13 ? -17.994 18.138 6.669 1.00 89.25 13 VAL L N 1
ATOM 1713 C CA . VAL B 2 13 ? -19.297 18.115 7.316 1.00 90.55 13 VAL L CA 1
ATOM 1714 C C . VAL B 2 13 ? -20.354 18.407 6.251 1.00 93.20 13 VAL L C 1
ATOM 1715 O O . VAL B 2 13 ? -20.128 19.233 5.368 1.00 94.34 13 VAL L O 1
ATOM 1719 N N . SER B 2 14 ? -21.507 17.727 6.339 1.00 96.70 14 SER L N 1
ATOM 1720 C CA . SER B 2 14 ? -22.604 17.940 5.403 1.00 96.08 14 SER L CA 1
ATOM 1721 C C . SER B 2 14 ? -23.207 19.330 5.598 1.00 94.79 14 SER L C 1
ATOM 1722 O O . SER B 2 14 ? -23.113 19.916 6.677 1.00 91.52 14 SER L O 1
ATOM 1725 N N . LEU B 2 15 ? -23.834 19.840 4.534 1.00 96.98 15 LEU L N 1
ATOM 1726 C CA . LEU B 2 15 ? -24.415 21.173 4.535 1.00 99.53 15 LEU L CA 1
ATOM 1727 C C . LEU B 2 15 ? -25.580 21.192 5.527 1.00 99.18 15 LEU L C 1
ATOM 1728 O O . LEU B 2 15 ? -26.412 20.286 5.513 1.00 100.93 15 LEU L O 1
ATOM 1733 N N . GLY B 2 16 ? -25.589 22.190 6.425 1.00 97.22 16 GLY L N 1
ATOM 1734 C CA . GLY B 2 16 ? -26.647 22.351 7.413 1.00 98.41 16 GLY L CA 1
ATOM 1735 C C . GLY B 2 16 ? -26.314 21.752 8.782 1.00 99.12 16 GLY L C 1
ATOM 1736 O O . GLY B 2 16 ? -26.955 22.105 9.771 1.00 97.64 16 GLY L O 1
ATOM 1737 N N . GLU B 2 17 ? -25.318 20.851 8.839 1.00 100.37 17 GLU L N 1
ATOM 1738 C CA . GLU B 2 17 ? -24.921 20.202 10.080 1.00 99.14 17 GLU L CA 1
ATOM 1739 C C . GLU B 2 17 ? -24.060 21.147 10.917 1.00 95.13 17 GLU L C 1
ATOM 1740 O O . GLU B 2 17 ? -23.550 22.147 10.416 1.00 90.01 17 GLU L O 1
ATOM 1746 N N . ARG B 2 18 ? -23.899 20.794 12.198 1.00 97.59 18 ARG L N 1
ATOM 1747 C CA . ARG B 2 18 ? -23.083 21.553 13.133 1.00 97.37 18 ARG L CA 1
ATOM 1748 C C . ARG B 2 18 ? -21.607 21.316 12.816 1.00 94.42 18 ARG L C 1
ATOM 1749 O O . ARG B 2 18 ? -21.260 20.294 12.228 1.00 94.47 18 ARG L O 1
ATOM 1757 N N . ALA B 2 19 ? -20.752 22.274 13.201 1.00 91.41 19 ALA L N 1
ATOM 1758 C CA . ALA B 2 19 ? -19.316 22.172 12.992 1.00 89.66 19 ALA L CA 1
ATOM 1759 C C . ALA B 2 19 ? -18.574 22.794 14.173 1.00 88.86 19 ALA L C 1
ATOM 1760 O O . ALA B 2 19 ? -18.669 24.000 14.389 1.00 89.50 19 ALA L O 1
ATOM 1762 N N . THR B 2 20 ? -17.823 21.961 14.908 1.00 89.83 20 THR L N 1
ATOM 1763 C CA . THR B 2 20 ? -17.110 22.380 16.107 1.00 88.91 20 THR L CA 1
ATOM 1764 C C . THR B 2 20 ? -15.604 22.327 15.859 1.00 87.33 20 THR L C 1
ATOM 1765 O O . THR B 2 20 ? -15.100 21.339 15.325 1.00 84.56 20 THR L O 1
ATOM 1769 N N . ILE B 2 21 ? -14.904 23.394 16.274 1.00 86.38 21 ILE L N 1
ATOM 1770 C CA . ILE B 2 21 ? -13.459 23.506 16.156 1.00 87.04 21 ILE L CA 1
ATOM 1771 C C . ILE B 2 21 ? -12.904 23.878 17.530 1.00 87.11 21 ILE L C 1
ATOM 1772 O O . ILE B 2 21 ? -13.303 24.901 18.085 1.00 88.90 21 ILE L O 1
ATOM 1777 N N A ASN B 2 22 ? -12.000 23.037 18.059 0.50 87.73 22 ASN L N 1
ATOM 1778 N N B ASN B 2 22 ? -11.979 23.061 18.049 0.50 87.22 22 ASN L N 1
ATOM 1779 C CA A ASN B 2 22 ? -11.391 23.229 19.369 0.50 88.60 22 ASN L CA 1
ATOM 1780 C CA B ASN B 2 22 ? -11.415 23.260 19.374 0.50 87.86 22 ASN L CA 1
ATOM 1781 C C A ASN B 2 22 ? -10.054 23.946 19.190 0.50 88.80 22 ASN L C 1
ATOM 1782 C C B ASN B 2 22 ? -10.024 23.872 19.228 0.50 88.49 22 ASN L C 1
ATOM 1783 O O A ASN B 2 22 ? -9.471 23.894 18.110 0.50 87.95 22 ASN L O 1
ATOM 1784 O O B ASN B 2 22 ? -9.372 23.672 18.206 0.50 88.12 22 ASN L O 1
ATOM 1793 N N . CYS B 2 23 ? -9.601 24.633 20.249 1.00 89.93 23 CYS L N 1
ATOM 1794 C CA . CYS B 2 23 ? -8.293 25.279 20.296 1.00 91.86 23 CYS L CA 1
ATOM 1795 C C . CYS B 2 23 ? -7.814 25.265 21.745 1.00 92.17 23 CYS L C 1
ATOM 1796 O O . CYS B 2 23 ? -8.423 25.918 22.589 1.00 93.77 23 CYS L O 1
ATOM 1799 N N . ARG B 2 24 ? -6.752 24.494 22.026 1.00 93.43 24 ARG L N 1
ATOM 1800 C CA . ARG B 2 24 ? -6.202 24.395 23.370 1.00 93.84 24 ARG L CA 1
ATOM 1801 C C . ARG B 2 24 ? -4.858 25.128 23.410 1.00 90.36 24 ARG L C 1
ATOM 1802 O O . ARG B 2 24 ? -4.049 24.998 22.492 1.00 87.68 24 ARG L O 1
ATOM 1810 N N . ALA B 2 25 ? -4.646 25.909 24.481 1.00 90.06 25 ALA L N 1
ATOM 1811 C CA . ALA B 2 25 ? -3.454 26.725 24.663 1.00 90.63 25 ALA L CA 1
ATOM 1812 C C . ALA B 2 25 ? -2.533 26.075 25.695 1.00 92.28 25 ALA L C 1
ATOM 1813 O O . ALA B 2 25 ? -3.005 25.449 26.642 1.00 91.77 25 ALA L O 1
ATOM 1815 N N . SER B 2 26 ? -1.217 26.249 25.513 1.00 93.18 26 SER L N 1
ATOM 1816 C CA . SER B 2 26 ? -0.217 25.617 26.363 1.00 96.02 26 SER L CA 1
ATOM 1817 C C . SER B 2 26 ? -0.262 26.177 27.786 1.00 99.63 26 SER L C 1
ATOM 1818 O O . SER B 2 26 ? 0.094 25.472 28.727 1.00 103.38 26 SER L O 1
ATOM 1821 N N . GLU B 2 27 ? -0.667 27.449 27.921 1.00 101.02 27 GLU L N 1
ATOM 1822 C CA . GLU B 2 27 ? -0.883 28.096 29.207 1.00 100.90 27 GLU L CA 1
ATOM 1823 C C . GLU B 2 27 ? -2.213 28.846 29.166 1.00 97.22 27 GLU L C 1
ATOM 1824 O O . GLU B 2 27 ? -2.831 28.951 28.108 1.00 96.69 27 GLU L O 1
ATOM 1830 N N . SER B 2 28 ? -2.633 29.374 30.323 1.00 97.18 28 SER L N 1
ATOM 1831 C CA . SER B 2 28 ? -3.865 30.144 30.436 1.00 94.43 28 SER L CA 1
ATOM 1832 C C . SER B 2 28 ? -3.728 31.471 29.691 1.00 93.21 28 SER L C 1
ATOM 1833 O O . SER B 2 28 ? -2.643 32.050 29.634 1.00 90.81 28 SER L O 1
ATOM 1836 N N . VAL B 2 29 ? -4.854 31.936 29.130 1.00 92.32 29 VAL L N 1
ATOM 1837 C CA . VAL B 2 29 ? -4.920 33.186 28.387 1.00 90.94 29 VAL L CA 1
ATOM 1838 C C . VAL B 2 29 ? -5.915 34.124 29.071 1.00 88.64 29 VAL L C 1
ATOM 1839 O O . VAL B 2 29 ? -6.450 35.025 28.428 1.00 86.62 29 VAL L O 1
ATOM 1843 N N . ASP B 2 30 ? -6.126 33.928 30.381 1.00 90.66 30 ASP L N 1
ATOM 1844 C CA . ASP B 2 30 ? -7.142 34.648 31.131 1.00 92.80 30 ASP L CA 1
ATOM 1845 C C . ASP B 2 30 ? -6.486 35.675 32.048 1.00 94.81 30 ASP L C 1
ATOM 1846 O O . ASP B 2 30 ? -5.355 35.482 32.499 1.00 94.84 30 ASP L O 1
ATOM 1851 N N . TYR B 2 31 ? -7.223 36.762 32.317 1.00 94.88 31 TYR L N 1
ATOM 1852 C CA . TYR B 2 31 ? -6.852 37.720 33.345 1.00 98.32 31 TYR L CA 1
ATOM 1853 C C . TYR B 2 31 ? -8.096 38.471 33.813 1.00 100.81 31 TYR L C 1
ATOM 1854 O O . TYR B 2 31 ? -8.839 39.008 32.991 1.00 102.21 31 TYR L O 1
ATOM 1863 N N . SER B 2 32 ? -8.293 38.503 35.140 1.00 103.80 32 SER L N 1
ATOM 1864 C CA . SER B 2 32 ? -9.453 39.110 35.778 1.00 106.22 32 SER L CA 1
ATOM 1865 C C . SER B 2 32 ? -10.739 38.399 35.350 1.00 107.34 32 SER L C 1
ATOM 1866 O O . SER B 2 32 ? -11.796 39.023 35.271 1.00 113.09 32 SER L O 1
ATOM 1869 N N . GLY B 2 33 ? -10.640 37.087 35.090 1.00 104.86 33 GLY L N 1
ATOM 1870 C CA . GLY B 2 33 ? -11.776 36.285 34.660 1.00 103.97 33 GLY L CA 1
ATOM 1871 C C . GLY B 2 33 ? -12.248 36.585 33.236 1.00 101.11 33 GLY L C 1
ATOM 1872 O O . GLY B 2 33 ? -13.391 36.275 32.907 1.00 102.70 33 GLY L O 1
ATOM 1873 N N 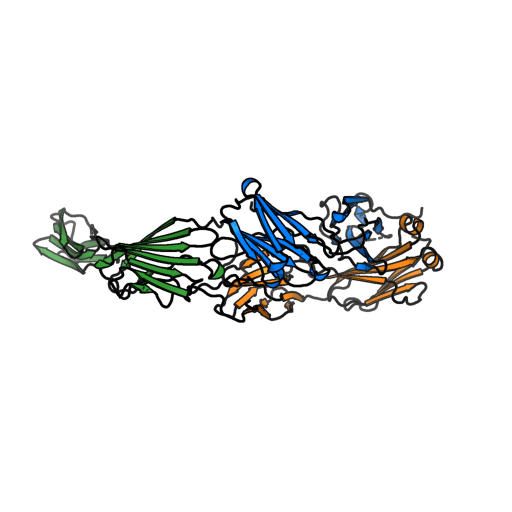. ASN B 2 34 ? -11.368 37.163 32.402 1.00 99.31 34 ASN L N 1
ATOM 1874 C CA . ASN B 2 34 ? -11.649 37.441 31.000 1.00 96.97 34 ASN L CA 1
ATOM 1875 C C . ASN B 2 34 ? -10.679 36.637 30.140 1.00 97.02 34 ASN L C 1
ATOM 1876 O O . ASN B 2 34 ? -9.469 36.755 30.317 1.00 99.18 34 ASN L O 1
ATOM 1881 N N . SER B 2 35 ? -11.219 35.844 29.204 1.00 96.78 35 SER L N 1
ATOM 1882 C CA . SER B 2 35 ? -10.414 35.011 28.325 1.00 93.94 35 SER L CA 1
ATOM 1883 C C . SER B 2 35 ? -10.093 35.766 27.038 1.00 91.53 35 SER L C 1
ATOM 1884 O O . SER B 2 35 ? -11.001 36.272 26.380 1.00 89.97 35 SER L O 1
ATOM 1887 N N . PHE B 2 36 ? -8.801 35.800 26.674 1.00 92.21 36 PHE L N 1
ATOM 1888 C CA . PHE B 2 36 ? -8.314 36.586 25.549 1.00 91.83 36 PHE L CA 1
ATOM 1889 C C . PHE B 2 36 ? -8.001 35.669 24.369 1.00 91.74 36 PHE L C 1
ATOM 1890 O O . PHE B 2 36 ? -6.922 35.751 23.785 1.00 89.95 36 PHE L O 1
ATOM 1898 N N . MET B 2 37 ? -8.986 34.828 24.014 1.00 91.84 37 MET L N 1
ATOM 1899 C CA . MET B 2 37 ? -8.937 33.986 22.832 1.00 88.75 37 MET L CA 1
ATOM 1900 C C . MET B 2 37 ? -9.956 34.524 21.830 1.00 85.74 37 MET L C 1
ATOM 1901 O O . MET B 2 37 ? -11.084 34.832 22.213 1.00 81.04 37 MET L O 1
ATOM 1906 N N . HIS B 2 38 ? -9.537 34.646 20.560 1.00 84.75 38 HIS L N 1
ATOM 1907 C CA . HIS B 2 38 ? -10.328 35.270 19.506 1.00 85.18 38 HIS L CA 1
ATOM 1908 C C . HIS B 2 38 ? -10.293 34.376 18.268 1.00 84.44 38 HIS L C 1
ATOM 1909 O O . HIS B 2 38 ? -9.282 33.720 18.023 1.00 85.47 38 HIS L O 1
ATOM 1916 N N . TRP B 2 39 ? -11.384 34.375 17.485 1.00 84.04 39 TRP L N 1
ATOM 1917 C CA . TRP B 2 39 ? -11.534 33.472 16.349 1.00 83.57 39 TRP L CA 1
ATOM 1918 C C . TRP B 2 39 ? -11.610 34.258 15.041 1.00 82.72 39 TRP L C 1
ATOM 1919 O O . TRP B 2 39 ? -12.281 35.287 14.973 1.00 80.74 39 TRP L O 1
ATOM 1930 N N . PHE B 2 40 ? -10.952 33.718 14.003 1.00 82.89 40 PHE L N 1
ATOM 1931 C CA . PHE B 2 40 ? -10.863 34.336 12.688 1.00 82.07 40 PHE L CA 1
ATOM 1932 C C . PHE B 2 40 ? -11.350 33.366 11.612 1.00 82.05 40 PHE L C 1
ATOM 1933 O O . PHE B 2 40 ? -11.289 32.150 11.787 1.00 81.88 40 PHE L O 1
ATOM 1941 N N . GLN B 2 41 ? -11.839 33.935 10.503 1.00 81.17 41 GLN L N 1
ATOM 1942 C CA . GLN B 2 41 ? -12.181 33.202 9.293 1.00 80.52 41 GLN L CA 1
ATOM 1943 C C . GLN B 2 41 ? -11.353 33.784 8.154 1.00 80.15 41 GLN L C 1
ATOM 1944 O O . GLN B 2 41 ? -11.315 35.001 8.006 1.00 84.27 41 GLN L O 1
ATOM 1950 N N . GLN B 2 42 ? -10.707 32.923 7.356 1.00 79.58 42 GLN L N 1
ATOM 1951 C CA . GLN B 2 42 ? -9.969 33.379 6.188 1.00 80.29 42 GLN L CA 1
ATOM 1952 C C . GLN B 2 42 ? -10.325 32.514 4.981 1.00 82.65 42 GLN L C 1
ATOM 1953 O O . GLN B 2 42 ? -10.184 31.292 5.030 1.00 81.12 42 GLN L O 1
ATOM 1959 N N . LYS B 2 43 ? -10.761 33.186 3.905 1.00 85.99 43 LYS L N 1
ATOM 1960 C CA . LYS B 2 43 ? -11.046 32.563 2.623 1.00 90.16 43 LYS L CA 1
ATOM 1961 C C . LYS B 2 43 ? -9.924 32.917 1.650 1.00 92.27 43 LYS L C 1
ATOM 1962 O O . LYS B 2 43 ? -9.265 33.940 1.828 1.00 93.20 43 LYS L O 1
ATOM 1968 N N . PRO B 2 44 ? -9.676 32.104 0.593 1.00 94.58 44 PRO L N 1
ATOM 1969 C CA . PRO B 2 44 ? -8.608 32.384 -0.370 1.00 95.05 44 PRO L CA 1
ATOM 1970 C C . PRO B 2 44 ? -8.626 33.814 -0.905 1.00 96.47 44 PRO L C 1
ATOM 1971 O O . PRO B 2 44 ? -9.696 34.342 -1.205 1.00 97.97 44 PRO L O 1
ATOM 1975 N N . GLY B 2 45 ? -7.440 34.440 -0.965 1.00 96.11 45 GLY L N 1
ATOM 1976 C CA . GLY B 2 45 ? -7.273 35.767 -1.538 1.00 96.58 45 GLY L CA 1
ATOM 1977 C C . GLY B 2 45 ? -7.526 36.906 -0.549 1.00 97.06 45 GLY L C 1
ATOM 1978 O O . GLY B 2 45 ? -7.116 38.033 -0.816 1.00 101.50 45 GLY L O 1
ATOM 1979 N N . GLN B 2 46 ? -8.178 36.614 0.587 1.00 95.26 46 GLN L N 1
ATOM 1980 C CA . GLN B 2 46 ? -8.686 37.636 1.489 1.00 97.46 46 GLN L CA 1
ATOM 1981 C C . GLN B 2 46 ? -7.913 37.608 2.808 1.00 93.76 46 GLN L C 1
ATOM 1982 O O . GLN B 2 46 ? -7.309 36.591 3.151 1.00 89.63 46 GLN L O 1
ATOM 1988 N N . PRO B 2 47 ? -7.912 38.717 3.589 1.00 91.12 47 PRO L N 1
ATOM 1989 C CA . PRO B 2 47 ? -7.365 38.710 4.945 1.00 88.94 47 PRO L CA 1
ATOM 1990 C C . PRO B 2 47 ? -8.308 38.043 5.945 1.00 87.02 47 PRO L C 1
ATOM 1991 O O . PRO B 2 47 ? -9.465 37.786 5.617 1.00 90.05 47 PRO L O 1
ATOM 1995 N N . PRO B 2 48 ? -7.847 37.738 7.184 1.00 84.07 48 PRO L N 1
ATOM 1996 C CA . PRO B 2 48 ? -8.713 37.181 8.222 1.00 82.84 48 PRO L CA 1
ATOM 1997 C C . PRO B 2 48 ? -9.840 38.120 8.652 1.00 84.70 48 PRO L C 1
ATOM 1998 O O . PRO B 2 48 ? -9.617 39.317 8.837 1.00 88.77 48 PRO L O 1
ATOM 2002 N N . LYS B 2 49 ? -11.038 37.543 8.811 1.00 82.66 49 LYS L N 1
ATOM 2003 C CA . LYS B 2 49 ? -12.222 38.238 9.285 1.00 84.42 49 LYS L CA 1
ATOM 2004 C C . LYS B 2 49 ? -12.484 37.813 10.729 1.00 84.66 49 LYS L C 1
ATOM 2005 O O . LYS B 2 49 ? -12.559 36.619 11.011 1.00 83.58 49 LYS L O 1
ATOM 2011 N N . LEU B 2 50 ? -12.609 38.794 11.636 1.00 86.28 50 LEU L N 1
ATOM 2012 C CA . LEU B 2 50 ? -12.889 38.533 13.043 1.00 84.57 50 LEU L CA 1
ATOM 2013 C C . LEU B 2 50 ? -14.342 38.078 13.200 1.00 88.94 50 LEU L C 1
ATOM 2014 O O . LEU B 2 50 ? -15.265 38.813 12.845 1.00 91.38 50 LEU L O 1
ATOM 2019 N N . LEU B 2 51 ? -14.519 36.857 13.730 1.00 88.39 51 LEU L N 1
ATOM 2020 C CA . LEU B 2 51 ? -15.826 36.307 14.052 1.00 86.94 51 LEU L CA 1
ATOM 2021 C C . LEU B 2 51 ? -16.160 36.624 15.506 1.00 88.27 51 LEU L C 1
ATOM 2022 O O . LEU B 2 51 ? -17.197 37.219 15.790 1.00 90.35 51 LEU L O 1
ATOM 2027 N N . ILE B 2 52 ? -15.269 36.194 16.412 1.00 89.88 52 ILE L N 1
ATOM 2028 C CA . ILE B 2 52 ? -15.544 36.163 17.840 1.00 91.03 52 ILE L CA 1
ATOM 2029 C C . ILE B 2 52 ? -14.337 36.712 18.598 1.00 88.05 52 ILE L C 1
ATOM 2030 O O . ILE B 2 52 ? -13.225 36.215 18.424 1.00 85.45 52 ILE L O 1
ATOM 2035 N N . TYR B 2 53 ? -14.590 37.726 19.438 1.00 86.06 53 TYR L N 1
ATOM 2036 C CA . TYR B 2 53 ? -13.584 38.316 20.307 1.00 86.79 53 TYR L CA 1
ATOM 2037 C C . TYR B 2 53 ? -13.896 37.916 21.748 1.00 86.30 53 TYR L C 1
ATOM 2038 O O . TYR B 2 53 ? -15.011 37.499 22.053 1.00 86.28 53 TYR L O 1
ATOM 2047 N N . ARG B 2 54 ? -12.892 38.100 22.615 1.00 86.60 54 ARG L N 1
ATOM 2048 C CA . ARG B 2 54 ? -12.792 37.513 23.945 1.00 87.19 54 ARG L CA 1
ATOM 2049 C C . ARG B 2 54 ? -13.734 36.322 24.127 1.00 87.16 54 ARG L C 1
ATOM 2050 O O . ARG B 2 54 ? -14.756 36.428 24.802 1.00 87.10 54 ARG L O 1
ATOM 2058 N N . ALA B 2 55 ? -13.384 35.205 23.473 1.00 86.58 55 ALA L N 1
ATOM 2059 C CA . ALA B 2 55 ? -13.892 33.875 23.783 1.00 86.09 55 ALA L CA 1
ATOM 2060 C C . ALA B 2 55 ? -15.312 33.649 23.258 1.00 85.27 55 ALA L C 1
ATOM 2061 O O . ALA B 2 55 ? -15.527 32.695 22.511 1.00 85.66 55 ALA L O 1
ATOM 2063 N N . SER B 2 56 ? -16.271 34.486 23.690 1.00 83.13 56 SER L N 1
ATOM 2064 C CA . SER B 2 56 ? -17.691 34.252 23.459 1.00 84.29 56 SER L CA 1
ATOM 2065 C C . SER B 2 56 ? -18.403 35.410 22.755 1.00 86.00 56 SER L C 1
ATOM 2066 O O . SER B 2 56 ? -19.531 35.217 22.303 1.00 87.24 56 SER L O 1
ATOM 2069 N N . ASN B 2 57 ? -17.774 36.594 22.659 1.00 85.39 57 ASN L N 1
ATOM 2070 C CA . ASN B 2 57 ? -18.458 37.798 22.203 1.00 86.02 57 ASN L CA 1
ATOM 2071 C C . ASN B 2 57 ? -18.525 37.822 20.677 1.00 84.95 57 ASN L C 1
ATOM 2072 O O . ASN B 2 57 ? -17.488 37.760 20.024 1.00 81.27 57 ASN L O 1
ATOM 2077 N N . LEU B 2 58 ? -19.745 37.955 20.129 1.00 89.65 58 LEU L N 1
ATOM 2078 C CA . LEU B 2 58 ? -19.977 37.941 18.690 1.00 91.19 58 LEU L CA 1
ATOM 2079 C C . LEU B 2 58 ? -19.784 39.344 18.110 1.00 94.65 58 LEU L C 1
ATOM 2080 O O . LEU B 2 58 ? -20.311 40.319 18.643 1.00 98.71 58 LEU L O 1
ATOM 2085 N N . GLU B 2 59 ? -19.041 39.419 16.996 1.00 94.99 59 GLU L N 1
ATOM 2086 C CA . GLU B 2 59 ? -18.721 40.669 16.323 1.00 98.97 59 GLU L CA 1
ATOM 2087 C C . GLU B 2 59 ? -19.950 41.163 15.556 1.00 100.09 59 GLU L C 1
ATOM 2088 O O . GLU B 2 59 ? -20.822 40.368 15.211 1.00 102.58 59 GLU L O 1
ATOM 2094 N N . SER B 2 60 ? -20.010 42.481 15.304 1.00 100.03 60 SER L N 1
ATOM 2095 C CA . SER B 2 60 ? -21.062 43.089 14.499 1.00 101.49 60 SER L CA 1
ATOM 2096 C C . SER B 2 60 ? -21.040 42.542 13.073 1.00 102.42 60 SER L C 1
ATOM 2097 O O . SER B 2 60 ? -19.976 42.440 12.463 1.00 101.17 60 SER L O 1
ATOM 2100 N N . GLY B 2 61 ? -22.232 42.206 12.558 1.00 102.78 61 GLY L N 1
ATOM 2101 C CA . GLY B 2 61 ? -22.415 41.820 11.167 1.00 101.58 61 GLY L CA 1
ATOM 2102 C C . GLY B 2 61 ? -22.021 40.372 10.877 1.00 99.58 61 GLY L C 1
ATOM 2103 O O . GLY B 2 61 ? -21.909 40.006 9.709 1.00 102.65 61 GLY L O 1
ATOM 2104 N N . ILE B 2 62 ? -21.830 39.558 11.928 1.00 96.20 62 ILE L N 1
ATOM 2105 C CA . ILE B 2 62 ? -21.483 38.151 11.790 1.00 94.47 62 ILE L CA 1
ATOM 2106 C C . ILE B 2 62 ? -22.722 37.326 12.138 1.00 96.59 62 ILE L C 1
ATOM 2107 O O . ILE B 2 62 ? -23.323 37.561 13.185 1.00 97.48 62 ILE L O 1
ATOM 2112 N N . PRO B 2 63 ? -23.143 36.347 11.294 1.00 97.85 63 PRO L N 1
ATOM 2113 C CA . PRO B 2 63 ? -24.305 35.504 11.594 1.00 99.87 63 PRO L CA 1
ATOM 2114 C C . PRO B 2 63 ? -24.265 34.865 12.980 1.00 100.67 63 PRO L C 1
ATOM 2115 O O . PRO B 2 63 ? -23.191 34.505 13.460 1.00 100.82 63 PRO L O 1
ATOM 2119 N N . ASP B 2 64 ? -25.445 34.700 13.598 1.00 102.94 64 ASP L N 1
ATOM 2120 C CA . ASP B 2 64 ? -25.534 34.260 14.983 1.00 105.58 64 ASP L CA 1
ATOM 2121 C C . ASP B 2 64 ? -25.348 32.741 15.086 1.00 102.20 64 ASP L C 1
ATOM 2122 O O . ASP B 2 64 ? -25.286 32.213 16.197 1.00 100.56 64 ASP L O 1
ATOM 2127 N N . ARG B 2 65 ? -25.269 32.039 13.942 1.00 97.86 65 ARG L N 1
ATOM 2128 C CA . ARG B 2 65 ? -24.885 30.633 13.920 1.00 95.45 65 ARG L CA 1
ATOM 2129 C C . ARG B 2 65 ? -23.453 30.446 14.427 1.00 93.00 65 ARG L C 1
ATOM 2130 O O . ARG B 2 65 ? -23.142 29.400 14.994 1.00 93.64 65 ARG L O 1
ATOM 2138 N N . PHE B 2 66 ? -22.591 31.452 14.214 1.00 91.56 66 PHE L N 1
ATOM 2139 C CA . PHE B 2 66 ? -21.259 31.480 14.801 1.00 90.93 66 PHE L CA 1
ATOM 2140 C C . PHE B 2 66 ? -21.367 31.772 16.298 1.00 92.29 66 PHE L C 1
ATOM 2141 O O . PHE B 2 66 ? -21.994 32.758 16.687 1.00 94.01 66 PHE L O 1
ATOM 2149 N N . SER B 2 67 ? -20.758 30.901 17.118 1.00 92.23 67 SER L N 1
ATOM 2150 C CA . SER B 2 67 ? -20.755 31.036 18.570 1.00 93.69 67 SER L CA 1
ATOM 2151 C C . SER B 2 67 ? -19.438 30.518 19.143 1.00 94.13 67 SER L C 1
ATOM 2152 O O . SER B 2 67 ? -18.761 29.694 18.524 1.00 90.74 67 SER L O 1
ATOM 2155 N N . GLY B 2 68 ? -19.098 31.024 20.336 1.00 94.59 68 GLY L N 1
ATOM 2156 C CA . GLY B 2 68 ? -17.809 30.783 20.965 1.00 92.88 68 GLY L CA 1
ATOM 2157 C C . GLY B 2 68 ? -17.956 30.519 22.461 1.00 94.29 68 GLY L C 1
ATOM 2158 O O . GLY B 2 68 ? -18.840 31.078 23.109 1.00 97.45 68 GLY L O 1
ATOM 2159 N N . SER B 2 69 ? -17.073 29.666 22.994 1.00 94.59 69 SER L N 1
ATOM 2160 C CA . SER B 2 69 ? -17.159 29.218 24.376 1.00 95.52 69 SER L CA 1
ATOM 2161 C C . SER B 2 69 ? -15.782 28.798 24.884 1.00 95.59 69 SER L C 1
ATOM 2162 O O . SER B 2 69 ? -14.862 28.588 24.092 1.00 96.68 69 SER L O 1
ATOM 2165 N N . GLY B 2 70 ? -15.666 28.707 26.217 1.00 95.14 70 GLY L N 1
ATOM 2166 C CA . GLY B 2 70 ? -14.478 28.186 26.875 1.00 96.35 70 GLY L CA 1
ATOM 2167 C C . GLY B 2 70 ? -13.787 29.218 27.765 1.00 95.10 70 GLY L C 1
ATOM 2168 O O . GLY B 2 70 ? -14.170 30.387 27.804 1.00 91.15 70 GLY L O 1
ATOM 2169 N N . SER B 2 71 ? -12.765 28.743 28.486 1.00 96.27 71 SER L N 1
ATOM 2170 C CA . SER B 2 71 ? -11.948 29.571 29.358 1.00 97.91 71 SER L CA 1
ATOM 2171 C C . SER B 2 71 ? -10.629 28.855 29.658 1.00 100.69 71 SER L C 1
ATOM 2172 O O . SER B 2 71 ? -10.439 27.705 29.261 1.00 102.41 71 SER L O 1
ATOM 2175 N N . ARG B 2 72 ? -9.735 29.557 30.369 1.00 101.43 72 ARG L N 1
ATOM 2176 C CA . ARG B 2 72 ? -8.443 29.043 30.804 1.00 100.42 72 ARG L CA 1
ATOM 2177 C C . ARG B 2 72 ? -7.614 28.649 29.578 1.00 95.38 72 ARG L C 1
ATOM 2178 O O . ARG B 2 72 ? -7.037 29.522 28.935 1.00 92.27 72 ARG L O 1
ATOM 2186 N N . THR B 2 73 ? -7.575 27.348 29.249 1.00 93.95 73 THR L N 1
ATOM 2187 C CA . THR B 2 73 ? -6.694 26.828 28.214 1.00 93.59 73 THR L CA 1
ATOM 2188 C C . THR B 2 73 ? -7.462 26.091 27.118 1.00 94.21 73 THR L C 1
ATOM 2189 O O . THR B 2 73 ? -6.826 25.577 26.206 1.00 92.20 73 THR L O 1
ATOM 2193 N N . ASP B 2 74 ? -8.801 26.035 27.192 1.00 100.09 74 ASP L N 1
ATOM 2194 C CA . ASP B 2 74 ? -9.579 25.203 26.286 1.00 102.23 74 ASP L CA 1
ATOM 2195 C C . ASP B 2 74 ? -10.777 25.999 25.765 1.00 96.57 74 ASP L C 1
ATOM 2196 O O . ASP B 2 74 ? -11.591 26.479 26.553 1.00 90.27 74 ASP L O 1
ATOM 2201 N N . PHE B 2 75 ? -10.866 26.113 24.429 1.00 92.16 75 PHE L N 1
ATOM 2202 C CA . PHE B 2 75 ? -11.811 26.989 23.750 1.00 89.28 75 PHE L CA 1
ATOM 2203 C C . PHE B 2 75 ? -12.412 26.259 22.556 1.00 87.84 75 PHE L C 1
ATOM 2204 O O . PHE B 2 75 ? -11.807 25.319 22.047 1.00 90.55 75 PHE L O 1
ATOM 2212 N N . THR B 2 76 ? -13.596 26.715 22.122 1.00 86.69 76 THR L N 1
ATOM 2213 C CA . THR B 2 76 ? -14.365 26.051 21.080 1.00 85.28 76 THR L CA 1
ATOM 2214 C C . THR B 2 76 ? -15.125 27.089 20.253 1.00 85.87 76 THR L C 1
ATOM 2215 O O . THR B 2 76 ? -15.875 27.890 20.808 1.00 88.27 76 THR L O 1
ATOM 2219 N N . LEU B 2 77 ? -14.929 27.037 18.926 1.00 84.24 77 LEU L N 1
ATOM 2220 C CA . LEU B 2 77 ? -15.785 27.714 17.963 1.00 83.46 77 LEU L CA 1
ATOM 2221 C C . LEU B 2 77 ? -16.828 26.724 17.458 1.00 86.26 77 LEU L C 1
ATOM 2222 O O . LEU B 2 77 ? -16.480 25.602 17.093 1.00 87.57 77 LEU L O 1
ATOM 2227 N N . THR B 2 78 ? -18.093 27.163 17.416 1.00 86.83 78 THR L N 1
ATOM 2228 C CA . THR B 2 78 ? -19.187 26.324 16.955 1.00 87.69 78 THR L CA 1
ATOM 2229 C C . THR B 2 78 ? -19.985 27.086 15.902 1.00 88.89 78 THR L C 1
ATOM 2230 O O . THR B 2 78 ? -20.384 28.227 16.134 1.00 90.69 78 THR L O 1
ATOM 2234 N N . ILE B 2 79 ? -20.178 26.443 14.741 1.00 89.99 79 ILE L N 1
ATOM 2235 C CA . ILE B 2 79 ? -21.098 26.899 13.710 1.00 89.69 79 ILE L CA 1
ATOM 2236 C C . ILE B 2 79 ? -22.320 25.985 13.779 1.00 89.74 79 ILE L C 1
ATOM 2237 O O . ILE B 2 79 ? -22.227 24.806 13.440 1.00 84.77 79 ILE L O 1
ATOM 2242 N N . SER B 2 80 ? -23.452 26.539 14.235 1.00 91.45 80 SER L N 1
ATOM 2243 C CA . SER B 2 80 ? -24.618 25.747 14.594 1.00 96.03 80 SER L CA 1
ATOM 2244 C C . SER B 2 80 ? -25.180 25.006 13.381 1.00 100.57 80 SER L C 1
ATOM 2245 O O . SER B 2 80 ? -25.628 23.868 13.515 1.00 105.16 80 SER L O 1
ATOM 2248 N N . SER B 2 81 ? -25.156 25.667 12.213 1.00 102.24 81 SER L N 1
ATOM 2249 C CA . SER B 2 81 ? -25.637 25.092 10.965 1.00 103.06 81 SER L CA 1
ATOM 2250 C C . SER B 2 81 ? -24.784 25.604 9.805 1.00 99.93 81 SER L C 1
ATOM 2251 O O . SER B 2 81 ? -24.881 26.773 9.438 1.00 98.97 81 SER L O 1
ATOM 2254 N N . LEU B 2 82 ? -23.968 24.713 9.223 1.00 97.22 82 LEU L N 1
ATOM 2255 C CA . LEU B 2 82 ? -22.937 25.108 8.276 1.00 94.61 82 LEU L CA 1
ATOM 2256 C C . LEU B 2 82 ? -23.565 25.445 6.924 1.00 96.66 82 LEU L C 1
ATOM 2257 O O . LEU B 2 82 ? -24.317 24.643 6.373 1.00 97.92 82 LEU L O 1
ATOM 2262 N N . GLN B 2 83 ? -23.233 26.638 6.407 1.00 96.65 83 GLN L N 1
ATOM 2263 C CA . GLN B 2 83 ? -23.702 27.110 5.114 1.00 98.57 83 GLN L CA 1
ATOM 2264 C C . GLN B 2 83 ? -22.587 26.964 4.080 1.00 97.45 83 GLN L C 1
ATOM 2265 O O . GLN B 2 83 ? -21.424 26.767 4.427 1.00 95.53 83 GLN L O 1
ATOM 2271 N N . ALA B 2 84 ? -22.964 27.097 2.804 1.00 98.27 84 ALA L N 1
ATOM 2272 C CA . ALA B 2 84 ? -22.051 26.906 1.688 1.00 99.03 84 ALA L CA 1
ATOM 2273 C C . ALA B 2 84 ? -20.897 27.909 1.727 1.00 98.17 84 ALA L C 1
ATOM 2274 O O . ALA B 2 84 ? -19.779 27.548 1.363 1.00 97.47 84 ALA L O 1
ATOM 2276 N N . GLU B 2 85 ? -21.175 29.153 2.160 1.00 99.66 85 GLU L N 1
ATOM 2277 C CA . GLU B 2 85 ? -20.186 30.226 2.159 1.00 101.58 85 GLU L CA 1
ATOM 2278 C C . GLU B 2 85 ? -19.189 30.081 3.313 1.00 98.87 85 GLU L C 1
ATOM 2279 O O . GLU B 2 85 ? -18.103 30.653 3.250 1.00 100.39 85 GLU L O 1
ATOM 2285 N N . ASP B 2 86 ? -19.543 29.299 4.345 1.00 95.20 86 ASP L N 1
ATOM 2286 C CA . ASP B 2 86 ? -18.724 29.143 5.540 1.00 92.10 86 ASP L CA 1
ATOM 2287 C C . ASP B 2 86 ? -17.473 28.281 5.320 1.00 90.07 86 ASP L C 1
ATOM 2288 O O . ASP B 2 86 ? -16.660 28.170 6.238 1.00 88.87 86 ASP L O 1
ATOM 2293 N N A VAL B 2 87 ? -17.334 27.658 4.139 0.50 90.39 87 VAL L N 1
ATOM 2294 N N B VAL B 2 87 ? -17.335 27.663 4.137 0.50 90.13 87 VAL L N 1
ATOM 2295 C CA A VAL B 2 87 ? -16.103 26.982 3.762 0.50 89.36 87 VAL L CA 1
ATOM 2296 C CA B VAL B 2 87 ? -16.107 26.996 3.732 0.50 89.04 87 VAL L CA 1
ATOM 2297 C C A VAL B 2 87 ? -14.954 27.987 3.795 0.50 88.92 87 VAL L C 1
ATOM 2298 C C B VAL B 2 87 ? -14.951 27.994 3.789 0.50 88.71 87 VAL L C 1
ATOM 2299 O O A VAL B 2 87 ? -14.951 28.950 3.030 0.50 90.51 87 VAL L O 1
ATOM 2300 O O B VAL B 2 87 ? -14.936 28.961 3.030 0.50 90.31 87 VAL L O 1
ATOM 2307 N N . ALA B 2 88 ? -13.996 27.747 4.700 1.00 86.95 88 ALA L N 1
ATOM 2308 C CA . ALA B 2 88 ? -12.871 28.640 4.930 1.00 84.14 88 ALA L CA 1
ATOM 2309 C C . ALA B 2 88 ? -11.836 27.924 5.795 1.00 82.39 88 ALA L C 1
ATOM 2310 O O . ALA B 2 88 ? -12.023 26.765 6.162 1.00 80.40 88 ALA L O 1
ATOM 2312 N N . VAL B 2 89 ? -10.740 28.628 6.105 1.00 82.66 89 VAL L N 1
ATOM 2313 C CA . VAL B 2 89 ? -9.845 28.243 7.185 1.00 81.25 89 VAL L CA 1
ATOM 2314 C C . VAL B 2 89 ? -10.165 29.117 8.398 1.00 81.45 89 VAL L C 1
ATOM 2315 O O . VAL B 2 89 ? -10.440 30.308 8.248 1.00 80.41 89 VAL L O 1
ATOM 2319 N N . TYR B 2 90 ? -10.122 28.503 9.591 1.00 82.44 90 TYR L N 1
ATOM 2320 C CA . TYR B 2 90 ? -10.484 29.160 10.838 1.00 80.74 90 TYR L CA 1
ATOM 2321 C C . TYR B 2 90 ? -9.293 29.120 11.791 1.00 82.39 90 TYR L C 1
ATOM 2322 O O . TYR B 2 90 ? -8.683 28.068 11.975 1.00 82.83 90 TYR L O 1
ATOM 2331 N N . TYR B 2 91 ? -8.989 30.278 12.395 1.00 83.56 91 TYR L N 1
ATOM 2332 C CA . TYR B 2 91 ? -7.817 30.460 13.237 1.00 82.94 91 TYR L CA 1
ATOM 2333 C C . TYR B 2 91 ? -8.241 30.968 14.614 1.00 84.21 91 TYR L C 1
ATOM 2334 O O . TYR B 2 91 ? -9.109 31.834 14.701 1.00 86.48 91 TYR L O 1
ATOM 2343 N N . CYS B 2 92 ? -7.619 30.432 15.677 1.00 85.03 92 CYS L N 1
ATOM 2344 C CA . CYS B 2 92 ? -7.712 31.012 17.011 1.00 84.97 92 CYS L CA 1
ATOM 2345 C C . CYS B 2 92 ? -6.494 31.904 17.252 1.00 83.07 92 CYS L C 1
ATOM 2346 O O . CYS B 2 92 ? -5.471 31.745 16.587 1.00 79.49 92 CYS L O 1
ATOM 2349 N N . HIS B 2 93 ? -6.630 32.849 18.196 1.00 83.13 93 HIS L N 1
ATOM 2350 C CA . HIS B 2 93 ? -5.673 33.930 18.397 1.00 83.31 93 HIS L CA 1
ATOM 2351 C C . HIS B 2 93 ? -5.688 34.371 19.860 1.00 84.43 93 HIS L C 1
ATOM 2352 O O . HIS B 2 93 ? -6.716 34.846 20.337 1.00 87.67 93 HIS L O 1
ATOM 2359 N N . GLN B 2 94 ? -4.542 34.242 20.550 1.00 85.55 94 GLN L N 1
ATOM 2360 C CA . GLN B 2 94 ? -4.409 34.702 21.927 1.00 87.90 94 GLN L CA 1
ATOM 2361 C C . GLN B 2 94 ? -3.730 36.071 21.917 1.00 88.35 94 GLN L C 1
ATOM 2362 O O . GLN B 2 94 ? -2.888 36.335 21.060 1.00 90.54 94 GLN L O 1
ATOM 2368 N N . SER B 2 95 ? -4.106 36.926 22.878 1.00 88.15 95 SER L N 1
ATOM 2369 C CA . SER B 2 95 ? -3.582 38.281 22.977 1.00 88.31 95 SER L CA 1
ATOM 2370 C C . SER B 2 95 ? -3.287 38.664 24.429 1.00 89.08 95 SER L C 1
ATOM 2371 O O . SER B 2 95 ? -3.216 39.853 24.742 1.00 87.47 95 SER L O 1
ATOM 2374 N N . ASN B 2 96 ? -3.086 37.657 25.295 1.00 88.75 96 ASN L N 1
ATOM 2375 C CA . ASN B 2 96 ? -2.925 37.866 26.726 1.00 91.94 96 ASN L CA 1
ATOM 2376 C C . ASN B 2 96 ? -1.449 38.075 27.067 1.00 97.79 96 ASN L C 1
ATOM 2377 O O . ASN B 2 96 ? -1.133 38.853 27.966 1.00 100.35 96 ASN L O 1
ATOM 2382 N N . GLU B 2 97 ? -0.560 37.366 26.358 1.00 98.08 97 GLU L N 1
ATOM 2383 C CA . GLU B 2 97 ? 0.864 37.380 26.647 1.00 103.89 97 GLU L CA 1
ATOM 2384 C C . GLU B 2 97 ? 1.616 37.757 25.372 1.00 101.85 97 GLU L C 1
ATOM 2385 O O . GLU B 2 97 ? 1.195 37.384 24.279 1.00 96.22 97 GLU L O 1
ATOM 2391 N N . ASP B 2 98 ? 2.720 38.505 25.534 1.00 104.09 98 ASP L N 1
ATOM 2392 C CA . ASP B 2 98 ? 3.614 38.850 24.438 1.00 104.06 98 ASP L CA 1
ATOM 2393 C C . ASP B 2 98 ? 4.522 37.648 24.166 1.00 102.06 98 ASP L C 1
ATOM 2394 O O . ASP B 2 98 ? 5.092 37.099 25.107 1.00 107.73 98 ASP L O 1
ATOM 2399 N N . PRO B 2 99 ? 4.705 37.174 22.908 1.00 96.65 99 PRO L N 1
ATOM 2400 C CA . PRO B 2 99 ? 4.045 37.724 21.725 1.00 96.40 99 PRO L CA 1
ATOM 2401 C C . PRO B 2 99 ? 2.648 37.132 21.544 1.00 95.72 99 PRO L C 1
ATOM 2402 O O . PRO B 2 99 ? 2.387 36.017 22.003 1.00 98.93 99 PRO L O 1
ATOM 2406 N N . PRO B 2 100 ? 1.704 37.863 20.902 1.00 88.74 100 PRO L N 1
ATOM 2407 C CA . PRO B 2 100 ? 0.478 37.257 20.391 1.00 85.71 100 PRO L CA 1
ATOM 2408 C C . PRO B 2 100 ? 0.808 36.096 19.459 1.00 85.16 100 PRO L C 1
ATOM 2409 O O . PRO B 2 100 ? 1.737 36.200 18.660 1.00 85.32 100 PRO L O 1
ATOM 2413 N N . THR B 2 101 ? 0.046 35.001 19.580 1.00 85.88 101 THR L N 1
ATOM 2414 C CA . THR B 2 101 ? 0.252 33.805 18.776 1.00 87.39 101 THR L CA 1
ATOM 2415 C C . THR B 2 101 ? -1.076 33.367 18.161 1.00 85.75 101 THR L C 1
ATOM 2416 O O . THR B 2 101 ? -2.144 33.694 18.675 1.00 85.41 101 THR L O 1
ATOM 2420 N N . PHE B 2 102 ? -0.977 32.634 17.046 1.00 86.99 102 PHE L N 1
ATOM 2421 C CA . PHE B 2 102 ? -2.127 32.146 16.300 1.00 86.10 102 PHE L CA 1
ATOM 2422 C C . PHE B 2 102 ? -2.105 30.621 16.279 1.00 85.39 102 PHE L C 1
ATOM 2423 O O . PHE B 2 102 ? -1.045 30.004 16.404 1.00 85.33 102 PHE L O 1
ATOM 2431 N N . GLY B 2 103 ? -3.290 30.026 16.110 1.00 84.28 103 GLY L N 1
ATOM 2432 C CA . GLY B 2 103 ? -3.411 28.588 15.938 1.00 85.32 103 GLY L CA 1
ATOM 2433 C C . GLY B 2 103 ? -2.971 28.149 14.543 1.00 84.65 103 GLY L C 1
ATOM 2434 O O . GLY B 2 103 ? -2.781 28.977 13.652 1.00 82.50 103 GLY L O 1
ATOM 2435 N N . GLY B 2 104 ? -2.819 26.830 14.374 1.00 86.59 104 GLY L N 1
ATOM 2436 C CA . GLY B 2 104 ? -2.313 26.249 13.140 1.00 88.43 104 GLY L CA 1
ATOM 2437 C C . GLY B 2 104 ? -3.260 26.442 11.957 1.00 86.72 104 GLY L C 1
ATOM 2438 O O . GLY B 2 104 ? -2.802 26.522 10.821 1.00 90.13 104 GLY L O 1
ATOM 2439 N N . GLY B 2 105 ? -4.568 26.509 12.243 1.00 85.60 105 GLY L N 1
ATOM 2440 C CA . GLY B 2 105 ? -5.608 26.639 11.234 1.00 82.87 105 GLY L CA 1
ATOM 2441 C C . GLY B 2 105 ? -6.431 25.357 11.141 1.00 84.29 105 GLY L C 1
ATOM 2442 O O . GLY B 2 105 ? -5.891 24.267 11.343 1.00 87.30 105 GLY L O 1
ATOM 2443 N N . THR B 2 106 ? -7.737 25.508 10.866 1.00 81.66 106 THR L N 1
ATOM 2444 C CA . THR B 2 106 ? -8.636 24.388 10.621 1.00 80.39 106 THR L CA 1
ATOM 2445 C C . THR B 2 106 ? -9.419 24.655 9.338 1.00 80.22 106 THR L C 1
ATOM 2446 O O . THR B 2 106 ? -10.174 25.623 9.271 1.00 80.09 106 THR L O 1
ATOM 2450 N N . LYS B 2 107 ? -9.231 23.784 8.335 1.00 79.42 107 LYS L N 1
ATOM 2451 C CA . LYS B 2 107 ? -9.927 23.880 7.061 1.00 81.19 107 LYS L CA 1
ATOM 2452 C C . LYS B 2 107 ? -11.300 23.225 7.201 1.00 81.90 107 LYS L C 1
ATOM 2453 O O . LYS B 2 107 ? -11.392 22.085 7.643 1.00 85.19 107 LYS L O 1
ATOM 2459 N N . VAL B 2 108 ? -12.361 23.953 6.830 1.00 82.04 108 VAL L N 1
ATOM 2460 C CA . VAL B 2 108 ? -13.717 23.425 6.860 1.00 82.55 108 VAL L CA 1
ATOM 2461 C C . VAL B 2 108 ? -14.182 23.214 5.421 1.00 86.64 108 VAL L C 1
ATOM 2462 O O . VAL B 2 108 ? -14.079 24.128 4.604 1.00 87.71 108 VAL L O 1
ATOM 2466 N N . GLU B 2 109 ? -14.692 22.007 5.129 1.00 93.39 109 GLU L N 1
ATOM 2467 C CA . GLU B 2 109 ? -15.178 21.655 3.802 1.00 100.37 109 GLU L CA 1
ATOM 2468 C C . GLU B 2 109 ? -16.594 21.090 3.905 1.00 98.41 109 GLU L C 1
ATOM 2469 O O . GLU B 2 109 ? -16.937 20.439 4.890 1.00 97.73 109 GLU L O 1
ATOM 2475 N N . ILE B 2 110 ? -17.408 21.370 2.877 1.00 95.96 110 ILE L N 1
ATOM 2476 C CA . ILE B 2 110 ? -18.772 20.874 2.788 1.00 95.04 110 ILE L CA 1
ATOM 2477 C C . ILE B 2 110 ? -18.747 19.517 2.089 1.00 94.69 110 ILE L C 1
ATOM 2478 O O . ILE B 2 110 ? -18.026 19.334 1.108 1.00 92.28 110 ILE L O 1
ATOM 2483 N N . LYS B 2 111 ? -19.548 18.581 2.616 1.00 96.52 111 LYS L N 1
ATOM 2484 C CA . LYS B 2 111 ? -19.902 17.353 1.922 1.00 99.94 111 LYS L CA 1
ATOM 2485 C C . LYS B 2 111 ? -21.258 17.548 1.244 1.00 101.61 111 LYS L C 1
ATOM 2486 O O . LYS B 2 111 ? -22.198 18.054 1.859 1.00 102.16 111 LYS L O 1
ATOM 2492 N N . ARG B 2 112 ? -21.348 17.138 -0.026 1.00 102.98 112 ARG L N 1
ATOM 2493 C CA . ARG B 2 112 ? -22.564 17.290 -0.810 1.00 104.07 112 ARG L CA 1
ATOM 2494 C C . ARG B 2 112 ? -22.698 16.113 -1.774 1.00 105.49 112 ARG L C 1
ATOM 2495 O O . ARG B 2 112 ? -21.816 15.254 -1.843 1.00 103.54 112 ARG L O 1
ATOM 2503 N N . THR B 2 113 ? -23.817 16.089 -2.510 1.00 107.59 113 THR L N 1
ATOM 2504 C CA . THR B 2 113 ? -24.074 15.070 -3.515 1.00 110.59 113 THR L CA 1
ATOM 2505 C C . THR B 2 113 ? -23.063 15.183 -4.655 1.00 107.07 113 THR L C 1
ATOM 2506 O O . THR B 2 113 ? -22.512 16.255 -4.905 1.00 104.90 113 THR L O 1
ATOM 2510 N N . VAL B 2 114 ? -22.857 14.057 -5.353 1.00 107.91 114 VAL L N 1
ATOM 2511 C CA . VAL B 2 114 ? -21.907 13.961 -6.451 1.00 105.90 114 VAL L CA 1
ATOM 2512 C C . VAL B 2 114 ? -22.379 14.867 -7.589 1.00 103.65 114 VAL L C 1
ATOM 2513 O O . VAL B 2 114 ? -23.578 15.073 -7.765 1.00 106.86 114 VAL L O 1
ATOM 2517 N N . ALA B 2 115 ? -21.422 15.424 -8.340 1.00 101.36 115 ALA L N 1
ATOM 2518 C CA . ALA B 2 115 ? -21.717 16.188 -9.541 1.00 101.21 115 ALA L CA 1
ATOM 2519 C C . ALA B 2 115 ? -20.637 15.908 -10.584 1.00 101.49 115 ALA L C 1
ATOM 2520 O O . ALA B 2 115 ? -19.452 16.020 -10.286 1.00 99.73 115 ALA L O 1
ATOM 2522 N N . ALA B 2 116 ? -21.060 15.531 -11.796 1.00 104.50 116 ALA L N 1
ATOM 2523 C CA . ALA B 2 116 ? -20.135 15.282 -12.890 1.00 104.96 116 ALA L CA 1
ATOM 2524 C C . ALA B 2 116 ? -19.597 16.614 -13.417 1.00 101.96 116 ALA L C 1
ATOM 2525 O O . ALA B 2 116 ? -20.306 17.621 -13.399 1.00 97.79 116 ALA L O 1
ATOM 2527 N N . PRO B 2 117 ? -18.330 16.667 -13.894 1.00 101.29 117 PRO L N 1
ATOM 2528 C CA . PRO B 2 117 ? -17.773 17.895 -14.461 1.00 99.63 117 PRO L CA 1
ATOM 2529 C C . PRO B 2 117 ? -18.259 18.155 -15.885 1.00 101.38 117 PRO L C 1
ATOM 2530 O O . PRO B 2 117 ? -18.650 17.222 -16.587 1.00 103.01 117 PRO L O 1
ATOM 2534 N N . SER B 2 118 ? -18.255 19.436 -16.277 1.00 101.13 118 SER L N 1
ATOM 2535 C CA . SER B 2 118 ? -18.348 19.836 -17.672 1.00 101.18 118 SER L CA 1
ATOM 2536 C C . SER B 2 118 ? -16.931 19.957 -18.221 1.00 99.51 118 SER L C 1
ATOM 2537 O O . SER B 2 118 ? -16.161 20.786 -17.737 1.00 101.55 118 SER L O 1
ATOM 2540 N N . VAL B 2 119 ? -16.587 19.114 -19.202 1.00 98.09 119 VAL L N 1
ATOM 2541 C CA . VAL B 2 119 ? -15.263 19.145 -19.800 1.00 96.33 119 VAL L CA 1
ATOM 2542 C C . VAL B 2 119 ? -15.303 20.083 -21.004 1.00 94.55 119 VAL L C 1
ATOM 2543 O O . VAL B 2 119 ? -16.216 20.004 -21.823 1.00 94.45 119 VAL L O 1
ATOM 2547 N N . PHE B 2 120 ? -14.312 20.982 -21.079 1.00 93.07 120 PHE L N 1
ATOM 2548 C CA . PHE B 2 120 ? -14.084 21.818 -22.248 1.00 93.29 120 PHE L CA 1
ATOM 2549 C C . PHE B 2 120 ? -12.602 21.770 -22.607 1.00 91.95 120 PHE L C 1
ATOM 2550 O O . PHE B 2 120 ? -11.759 21.854 -21.717 1.00 87.84 120 PHE L O 1
ATOM 2558 N N . ILE B 2 121 ? -12.304 21.652 -23.909 1.00 92.64 121 ILE L N 1
ATOM 2559 C CA . ILE B 2 121 ? -10.934 21.705 -24.398 1.00 93.34 121 ILE L CA 1
ATOM 2560 C C . ILE B 2 121 ? -10.762 22.968 -25.241 1.00 93.71 121 ILE L C 1
ATOM 2561 O O . ILE B 2 121 ? -11.663 23.348 -25.988 1.00 95.00 121 ILE L O 1
ATOM 2566 N N . PHE B 2 122 ? -9.586 23.599 -25.105 1.00 92.80 122 PHE L N 1
ATOM 2567 C CA . PHE B 2 122 ? -9.247 24.831 -25.799 1.00 91.64 122 PHE L CA 1
ATOM 2568 C C . PHE B 2 122 ? -7.945 24.640 -26.575 1.00 91.52 122 PHE L C 1
ATOM 2569 O O . PHE B 2 122 ? -6.901 24.398 -25.969 1.00 89.06 122 PHE L O 1
ATOM 2577 N N . PRO B 2 123 ? -7.946 24.750 -27.926 1.00 93.53 123 PRO L N 1
ATOM 2578 C CA . PRO B 2 123 ? -6.700 24.704 -28.693 1.00 93.95 123 PRO L CA 1
ATOM 2579 C C . PRO B 2 123 ? -5.897 25.992 -28.509 1.00 94.64 123 PRO L C 1
ATOM 2580 O O . PRO B 2 123 ? -6.447 27.008 -28.081 1.00 94.96 123 PRO L O 1
ATOM 2584 N N . PRO B 2 124 ? -4.581 25.995 -28.829 1.00 94.73 124 PRO L N 1
ATOM 2585 C CA . PRO B 2 124 ? -3.738 27.176 -28.640 1.00 94.29 124 PRO L CA 1
ATOM 2586 C C . PRO B 2 124 ? -4.031 28.268 -29.668 1.00 96.51 124 PRO L C 1
ATOM 2587 O O . PRO B 2 124 ? -4.489 27.977 -30.772 1.00 97.18 124 PRO L O 1
ATOM 2591 N N . SER B 2 125 ? -3.758 29.521 -29.281 1.00 99.03 125 SER L N 1
ATOM 2592 C CA . SER B 2 125 ? -3.974 30.679 -30.136 1.00 102.82 125 SER L CA 1
ATOM 2593 C C . SER B 2 125 ? -2.904 30.740 -31.225 1.00 105.02 125 SER L C 1
ATOM 2594 O O . SER B 2 125 ? -1.807 30.208 -31.058 1.00 103.55 125 SER L O 1
ATOM 2597 N N . ASP B 2 126 ? -3.238 31.407 -32.338 1.00 108.16 126 ASP L N 1
ATOM 2598 C CA . ASP B 2 126 ? -2.300 31.617 -33.431 1.00 113.24 126 ASP L CA 1
ATOM 2599 C C . ASP B 2 126 ? -1.119 32.460 -32.947 1.00 113.46 126 ASP L C 1
ATOM 2600 O O . ASP B 2 126 ? 0.013 32.216 -33.362 1.00 112.66 126 ASP L O 1
ATOM 2605 N N . GLU B 2 127 ? -1.401 33.436 -32.063 1.00 114.68 127 GLU L N 1
ATOM 2606 C CA . GLU B 2 127 ? -0.399 34.298 -31.447 1.00 114.53 127 GLU L CA 1
ATOM 2607 C C . GLU B 2 127 ? 0.735 33.494 -30.820 1.00 111.81 127 GLU L C 1
ATOM 2608 O O . GLU B 2 127 ? 1.905 33.786 -31.056 1.00 113.00 127 GLU L O 1
ATOM 2614 N N . GLN B 2 128 ? 0.357 32.520 -29.983 1.00 107.51 128 GLN L N 1
ATOM 2615 C CA . GLN B 2 128 ? 1.299 31.764 -29.176 1.00 106.34 128 GLN L CA 1
ATOM 2616 C C . GLN B 2 128 ? 2.161 30.885 -30.076 1.00 107.56 128 GLN L C 1
ATOM 2617 O O . GLN B 2 128 ? 3.361 30.763 -29.843 1.00 107.56 128 GLN L O 1
ATOM 2623 N N . LEU B 2 129 ? 1.528 30.272 -31.088 1.00 109.29 129 LEU L N 1
ATOM 2624 C CA . LEU B 2 129 ? 2.222 29.469 -32.084 1.00 111.75 129 LEU L CA 1
ATOM 2625 C C . LEU B 2 129 ? 3.250 30.313 -32.837 1.00 114.90 129 LEU L C 1
ATOM 2626 O O . LEU B 2 129 ? 4.316 29.806 -33.175 1.00 117.46 129 LEU L O 1
ATOM 2631 N N . LYS B 2 130 ? 2.935 31.595 -33.072 1.00 117.30 130 LYS L N 1
ATOM 2632 C CA . LYS B 2 130 ? 3.858 32.530 -33.705 1.00 122.10 130 LYS L CA 1
ATOM 2633 C C . LYS B 2 130 ? 5.119 32.699 -32.851 1.00 122.97 130 LYS L C 1
ATOM 2634 O O . LYS B 2 130 ? 6.221 32.752 -33.393 1.00 124.73 130 LYS L O 1
ATOM 2640 N N . SER B 2 131 ? 4.954 32.772 -31.520 1.00 122.99 131 SER L N 1
ATOM 2641 C CA . SER B 2 131 ? 6.070 32.879 -30.587 1.00 122.17 131 SER L CA 1
ATOM 2642 C C . SER B 2 131 ? 6.759 31.528 -30.366 1.00 120.98 131 SER L C 1
ATOM 2643 O O . SER B 2 131 ? 7.825 31.485 -29.754 1.00 121.03 131 SER L O 1
ATOM 2646 N N . GLY B 2 132 ? 6.125 30.431 -30.811 1.00 118.62 132 GLY L N 1
ATOM 2647 C CA . GLY B 2 132 ? 6.784 29.143 -30.989 1.00 117.89 132 GLY L CA 1
ATOM 2648 C C . GLY B 2 132 ? 6.469 28.121 -29.895 1.00 114.71 132 GLY L C 1
ATOM 2649 O O . GLY B 2 132 ? 7.255 27.199 -29.679 1.00 113.51 132 GLY L O 1
ATOM 2650 N N . THR B 2 133 ? 5.311 28.271 -29.233 1.00 111.26 133 THR L N 1
ATOM 2651 C CA . THR B 2 133 ? 4.870 27.365 -28.182 1.00 108.86 133 THR L CA 1
ATOM 2652 C C . THR B 2 133 ? 3.371 27.117 -28.347 1.00 108.51 133 THR L C 1
ATOM 2653 O O . THR B 2 133 ? 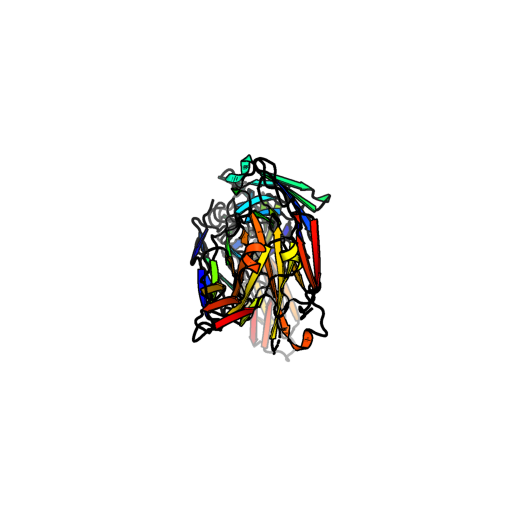2.659 27.956 -28.897 1.00 111.42 133 THR L O 1
ATOM 2657 N N . ALA B 2 134 ? 2.907 25.953 -27.874 1.00 106.57 134 ALA L N 1
ATOM 2658 C CA . ALA B 2 134 ? 1.498 25.594 -27.902 1.00 105.90 134 ALA L CA 1
ATOM 2659 C C . ALA B 2 134 ? 1.054 25.212 -26.494 1.00 104.39 134 ALA L C 1
ATOM 2660 O O . ALA B 2 134 ? 1.657 24.329 -25.889 1.00 108.41 134 ALA L O 1
ATOM 2662 N N . SER B 2 135 ? 0.021 25.897 -25.979 1.00 101.03 135 SER L N 1
ATOM 2663 C CA . SER B 2 135 ? -0.613 25.536 -24.720 1.00 97.77 135 SER L CA 1
ATOM 2664 C C . SER B 2 135 ? -2.060 25.109 -24.971 1.00 98.02 135 SER L C 1
ATOM 2665 O O . SER B 2 135 ? -2.902 25.937 -25.323 1.00 98.35 135 SER L O 1
ATOM 2668 N N . VAL B 2 136 ? -2.318 23.803 -24.795 1.00 97.67 136 VAL L N 1
ATOM 2669 C CA . VAL B 2 136 ? -3.645 23.219 -24.918 1.00 96.65 136 VAL L CA 1
ATOM 2670 C C . VAL B 2 136 ? -4.228 23.085 -23.514 1.00 93.63 136 VAL L C 1
ATOM 2671 O O . VAL B 2 136 ? -3.585 22.513 -22.637 1.00 94.13 136 VAL L O 1
ATOM 2675 N N . VAL B 2 137 ? -5.450 23.595 -23.319 1.00 94.06 137 VAL L N 1
ATOM 2676 C CA . VAL B 2 137 ? -6.055 23.678 -21.998 1.00 95.11 137 VAL L CA 1
ATOM 2677 C C . VAL B 2 137 ? -7.316 22.817 -21.972 1.00 95.22 137 VAL L C 1
ATOM 2678 O O . VAL B 2 137 ? -8.066 22.783 -22.946 1.00 93.18 137 VAL L O 1
ATOM 2682 N N . CYS B 2 138 ? -7.531 22.144 -20.833 1.00 95.46 138 CYS L N 1
ATOM 2683 C CA . CYS B 2 138 ? -8.700 21.314 -20.605 1.00 98.75 138 CYS L CA 1
ATOM 2684 C C . CYS B 2 138 ? -9.339 21.706 -19.277 1.00 94.69 138 CYS L C 1
ATOM 2685 O O . CYS B 2 138 ? -8.691 21.611 -18.240 1.00 93.05 138 CYS L O 1
ATOM 2688 N N . LEU B 2 139 ? -10.608 22.134 -19.329 1.00 95.74 139 LEU L N 1
ATOM 2689 C CA . LEU B 2 139 ? -11.324 22.655 -18.174 1.00 94.85 139 LEU L CA 1
ATOM 2690 C C . LEU B 2 139 ? -12.359 21.632 -17.712 1.00 95.35 139 LEU L C 1
ATOM 2691 O O . LEU B 2 139 ? -13.220 21.235 -18.491 1.00 95.64 139 LEU L O 1
ATOM 2696 N N . LEU B 2 140 ? -12.254 21.226 -16.440 1.00 93.79 140 LEU L N 1
ATOM 2697 C CA . LEU B 2 140 ? -13.280 20.460 -15.752 1.00 95.20 140 LEU L CA 1
ATOM 2698 C C . LEU B 2 140 ? -14.021 21.416 -14.822 1.00 94.90 140 LEU L C 1
ATOM 2699 O O . LEU B 2 140 ? -13.420 21.926 -13.878 1.00 94.45 140 LEU L O 1
ATOM 2704 N N . ASN B 2 141 ? -15.313 21.653 -15.092 1.00 96.54 141 ASN L N 1
ATOM 2705 C CA . ASN B 2 141 ? -16.048 22.740 -14.460 1.00 100.59 141 ASN L CA 1
ATOM 2706 C C . ASN B 2 141 ? -17.154 22.182 -13.563 1.00 102.08 141 ASN L C 1
ATOM 2707 O O . ASN B 2 141 ? -18.025 21.456 -14.041 1.00 107.02 141 ASN L O 1
ATOM 2712 N N . ASN B 2 142 ? -17.087 22.532 -12.264 1.00 99.63 142 ASN L N 1
ATOM 2713 C CA . ASN B 2 142 ? -18.167 22.379 -11.294 1.00 97.39 142 ASN L CA 1
ATOM 2714 C C . ASN B 2 142 ? -18.467 20.902 -11.046 1.00 96.14 142 ASN L C 1
ATOM 2715 O O . ASN B 2 142 ? -19.396 20.345 -11.627 1.00 99.30 142 ASN L O 1
ATOM 2720 N N . PHE B 2 143 ? -17.680 20.288 -10.154 1.00 94.51 143 PHE L N 1
ATOM 2721 C CA . PHE B 2 143 ? -17.840 18.885 -9.813 1.00 97.09 143 PHE L CA 1
ATOM 2722 C C . PHE B 2 143 ? -17.573 18.663 -8.326 1.00 97.17 143 PHE L C 1
ATOM 2723 O O . PHE B 2 143 ? -16.941 19.487 -7.670 1.00 97.72 143 PHE L O 1
ATOM 2731 N N . TYR B 2 144 ? -18.089 17.539 -7.816 1.00 101.01 144 TYR L N 1
ATOM 2732 C CA . TYR B 2 144 ? -17.794 17.048 -6.478 1.00 102.24 144 TYR L CA 1
ATOM 2733 C C . TYR B 2 144 ? -17.903 15.523 -6.510 1.00 105.04 144 TYR L C 1
ATOM 2734 O O . TYR B 2 144 ? -18.833 15.013 -7.129 1.00 102.06 144 TYR L O 1
ATOM 2743 N N . PRO B 2 145 ? -17.010 14.727 -5.864 1.00 109.24 145 PRO L N 1
ATOM 2744 C CA . PRO B 2 145 ? -15.902 15.216 -5.032 1.00 109.41 145 PRO L CA 1
ATOM 2745 C C . PRO B 2 145 ? -14.685 15.725 -5.807 1.00 108.20 145 PRO L C 1
ATOM 2746 O O . PRO B 2 145 ? -14.703 15.768 -7.033 1.00 106.07 145 PRO L O 1
ATOM 2750 N N . ARG B 2 146 ? -13.638 16.122 -5.070 1.00 110.22 146 ARG L N 1
ATOM 2751 C CA . ARG B 2 146 ? -12.476 16.799 -5.631 1.00 110.47 146 ARG L CA 1
ATOM 2752 C C . ARG B 2 146 ? -11.658 15.882 -6.545 1.00 109.38 146 ARG L C 1
ATOM 2753 O O . ARG B 2 146 ? -11.055 16.366 -7.498 1.00 106.06 146 ARG L O 1
ATOM 2761 N N . GLU B 2 147 ? -11.618 14.575 -6.253 1.00 113.68 147 GLU L N 1
ATOM 2762 C CA . GLU B 2 147 ? -10.689 13.662 -6.907 1.00 115.89 147 GLU L CA 1
ATOM 2763 C C . GLU B 2 147 ? -11.129 13.417 -8.352 1.00 111.47 147 GLU L C 1
ATOM 2764 O O . GLU B 2 147 ? -12.263 13.009 -8.579 1.00 111.24 147 GLU L O 1
ATOM 2770 N N . ALA B 2 148 ? -10.224 13.669 -9.314 1.00 108.12 148 ALA L N 1
ATOM 2771 C CA . ALA B 2 148 ? -10.501 13.483 -10.734 1.00 106.44 148 ALA L CA 1
ATOM 2772 C C . ALA B 2 148 ? -9.198 13.300 -11.516 1.00 106.77 148 ALA L C 1
ATOM 2773 O O . ALA B 2 148 ? -8.277 14.102 -11.372 1.00 106.39 148 ALA L O 1
ATOM 2775 N N . LYS B 2 149 ? -9.135 12.247 -12.348 1.00 107.66 149 LYS L N 1
ATOM 2776 C CA . LYS B 2 149 ? -8.010 12.018 -13.247 1.00 107.25 149 LYS L CA 1
ATOM 2777 C C . LYS B 2 149 ? -8.216 12.832 -14.524 1.00 104.39 149 LYS L C 1
ATOM 2778 O O . LYS B 2 149 ? -9.353 13.090 -14.918 1.00 104.04 149 LYS L O 1
ATOM 2784 N N . VAL B 2 150 ? -7.100 13.235 -15.151 1.00 102.21 150 VAL L N 1
ATOM 2785 C CA . VAL B 2 150 ? -7.104 13.862 -16.465 1.00 100.78 150 VAL L CA 1
ATOM 2786 C C . VAL B 2 150 ? -5.904 13.327 -17.247 1.00 101.67 150 VAL L C 1
ATOM 2787 O O . VAL B 2 150 ? -4.764 13.608 -16.883 1.00 101.95 150 VAL L O 1
ATOM 2791 N N . GLN B 2 151 ? -6.176 12.550 -18.306 1.00 103.64 151 GLN L N 1
ATOM 2792 C CA . GLN B 2 151 ? -5.145 12.003 -19.178 1.00 107.29 151 GLN L CA 1
ATOM 2793 C C . GLN B 2 151 ? -5.131 12.795 -20.488 1.00 107.54 151 GLN L C 1
ATOM 2794 O O . GLN B 2 151 ? -6.189 13.085 -21.048 1.00 106.68 151 GLN L O 1
ATOM 2800 N N . TRP B 2 152 ? -3.920 13.135 -20.956 1.00 108.00 152 TRP L N 1
ATOM 2801 C CA . TRP B 2 152 ? -3.703 13.805 -22.230 1.00 107.68 152 TRP L CA 1
ATOM 2802 C C . TRP B 2 152 ? -3.259 12.784 -23.277 1.00 111.39 152 TRP L C 1
ATOM 2803 O O . TRP B 2 152 ? -2.217 12.154 -23.105 1.00 112.54 152 TRP L O 1
ATOM 2814 N N . LYS B 2 153 ? -4.052 12.639 -24.353 1.00 113.50 153 LYS L N 1
ATOM 2815 C CA . LYS B 2 153 ? -3.761 11.721 -25.448 1.00 118.06 153 LYS L CA 1
ATOM 2816 C C . LYS B 2 153 ? -3.570 12.523 -26.737 1.00 118.12 153 LYS L C 1
ATOM 2817 O O . LYS B 2 153 ? -4.351 13.432 -27.015 1.00 119.57 153 LYS L O 1
ATOM 2823 N N . VAL B 2 154 ? -2.530 12.178 -27.515 1.00 119.38 154 VAL L N 1
ATOM 2824 C CA . VAL B 2 154 ? -2.215 12.855 -28.766 1.00 119.70 154 VAL L CA 1
ATOM 2825 C C . VAL B 2 154 ? -2.024 11.805 -29.863 1.00 124.83 154 VAL L C 1
ATOM 2826 O O . VAL B 2 154 ? -0.983 11.152 -29.914 1.00 124.22 154 VAL L O 1
ATOM 2830 N N . ASP B 2 155 ? -3.028 11.696 -30.750 1.00 128.18 155 ASP L N 1
ATOM 2831 C CA . ASP B 2 155 ? -3.184 10.599 -31.701 1.00 133.47 155 ASP L CA 1
ATOM 2832 C C . ASP B 2 155 ? -3.269 9.267 -30.949 1.00 135.79 155 ASP L C 1
ATOM 2833 O O . ASP B 2 155 ? -2.596 8.303 -31.313 1.00 137.90 155 ASP L O 1
ATOM 2838 N N . ASN B 2 156 ? -4.122 9.233 -29.911 1.00 134.64 156 ASN L N 1
ATOM 2839 C CA . ASN B 2 156 ? -4.317 8.083 -29.035 1.00 136.55 156 ASN L CA 1
ATOM 2840 C C . ASN B 2 156 ? -2.988 7.616 -28.436 1.00 135.92 156 ASN L C 1
ATOM 2841 O O . ASN B 2 156 ? -2.772 6.416 -28.276 1.00 142.49 156 ASN L O 1
ATOM 2846 N N . ALA B 2 157 ? -2.115 8.573 -28.090 1.00 130.75 157 ALA L N 1
ATOM 2847 C CA . ALA B 2 157 ? -0.812 8.293 -27.506 1.00 129.38 157 ALA L CA 1
ATOM 2848 C C . ALA B 2 157 ? -0.724 9.008 -26.160 1.00 126.10 157 ALA L C 1
ATOM 2849 O O . ALA B 2 157 ? -0.749 10.236 -26.108 1.00 122.66 157 ALA L O 1
ATOM 2851 N N . LEU B 2 158 ? -0.638 8.222 -25.079 1.00 128.58 158 LEU L N 1
ATOM 2852 C CA . LEU B 2 158 ? -0.661 8.742 -23.721 1.00 126.44 158 LEU L CA 1
ATOM 2853 C C . LEU B 2 158 ? 0.575 9.613 -23.493 1.00 126.18 158 LEU L C 1
ATOM 2854 O O . LEU B 2 158 ? 1.700 9.131 -23.610 1.00 130.11 158 LEU L O 1
ATOM 2859 N N . GLN B 2 159 ? 0.346 10.899 -23.190 1.00 123.45 159 GLN L N 1
ATOM 2860 C CA . GLN B 2 159 ? 1.415 11.842 -22.905 1.00 121.81 159 GLN L CA 1
ATOM 2861 C C . GLN B 2 159 ? 1.902 11.639 -21.473 1.00 124.79 159 GLN L C 1
ATOM 2862 O O . GLN B 2 159 ? 1.151 11.170 -20.618 1.00 123.34 159 GLN L O 1
ATOM 2868 N N . SER B 2 160 ? 3.164 12.017 -21.233 1.00 128.85 160 SER L N 1
ATOM 2869 C CA . SER B 2 160 ? 3.831 11.790 -19.963 1.00 131.78 160 SER L CA 1
ATOM 2870 C C . SER B 2 160 ? 4.561 13.057 -19.522 1.00 134.03 160 SER L C 1
ATOM 2871 O O . SER B 2 160 ? 5.603 13.397 -20.078 1.00 138.10 160 SER L O 1
ATOM 2874 N N . GLY B 2 161 ? 3.964 13.772 -18.559 1.00 136.46 161 GLY L N 1
ATOM 2875 C CA . GLY B 2 161 ? 4.675 14.697 -17.687 1.00 136.63 161 GLY L CA 1
ATOM 2876 C C . GLY B 2 161 ? 5.137 15.993 -18.354 1.00 133.35 161 GLY L C 1
ATOM 2877 O O . GLY B 2 161 ? 6.131 16.573 -17.919 1.00 136.08 161 GLY L O 1
ATOM 2878 N N . ASN B 2 162 ? 4.406 16.456 -19.379 1.00 126.05 162 ASN L N 1
ATOM 2879 C CA . ASN B 2 162 ? 4.617 17.782 -19.946 1.00 121.20 162 ASN L CA 1
ATOM 2880 C C . ASN B 2 162 ? 3.320 18.577 -19.793 1.00 114.33 162 ASN L C 1
ATOM 2881 O O . ASN B 2 162 ? 2.861 19.225 -20.734 1.00 110.43 162 ASN L O 1
ATOM 2886 N N . SER B 2 163 ? 2.753 18.530 -18.577 1.00 110.88 163 SER L N 1
ATOM 2887 C CA . SER B 2 163 ? 1.510 19.215 -18.255 1.00 106.67 163 SER L CA 1
ATOM 2888 C C . SER B 2 163 ? 1.399 19.432 -16.745 1.00 105.05 163 SER L C 1
ATOM 2889 O O . SER B 2 163 ? 1.997 18.694 -15.964 1.00 108.31 163 SER L O 1
ATOM 2892 N N . GLN B 2 164 ? 0.621 20.454 -16.361 1.00 99.89 164 GLN L N 1
ATOM 2893 C CA . GLN B 2 164 ? 0.408 20.834 -14.972 1.00 97.37 164 GLN L CA 1
ATOM 2894 C C . GLN B 2 164 ? -1.086 21.035 -14.744 1.00 94.40 164 GLN L C 1
ATOM 2895 O O . GLN B 2 164 ? -1.812 21.353 -15.684 1.00 92.68 164 GLN L O 1
ATOM 2901 N N . GLU B 2 165 ? -1.522 20.857 -13.490 1.00 95.35 165 GLU L N 1
ATOM 2902 C CA . GLU B 2 165 ? -2.921 20.986 -13.110 1.00 96.04 165 GLU L CA 1
ATOM 2903 C C . GLU B 2 165 ? -3.063 22.034 -12.011 1.00 94.02 165 GLU L C 1
ATOM 2904 O O . GLU B 2 165 ? -2.086 22.409 -11.366 1.00 94.88 165 GLU L O 1
ATOM 2910 N N . SER B 2 166 ? -4.304 22.488 -11.811 1.00 91.41 166 SER L N 1
ATOM 2911 C CA . SER B 2 166 ? -4.622 23.527 -10.846 1.00 91.88 166 SER L CA 1
ATOM 2912 C C . SER B 2 166 ? -6.100 23.420 -10.482 1.00 90.75 166 SER L C 1
ATOM 2913 O O . SER B 2 166 ? -6.924 23.194 -11.364 1.00 92.38 166 SER L O 1
ATOM 2916 N N . VAL B 2 167 ? -6.420 23.585 -9.191 1.00 90.81 167 VAL L N 1
ATOM 2917 C CA . VAL B 2 167 ? -7.766 23.355 -8.684 1.00 90.52 167 VAL L CA 1
ATOM 2918 C C . VAL B 2 167 ? -8.208 24.575 -7.875 1.00 87.88 167 VAL L C 1
ATOM 2919 O O . VAL B 2 167 ? -7.454 25.075 -7.042 1.00 88.14 167 VAL L O 1
ATOM 2923 N N . THR B 2 168 ? -9.442 25.037 -8.125 1.00 85.04 168 THR L N 1
ATOM 2924 C CA . THR B 2 168 ? -10.046 26.100 -7.339 1.00 86.27 168 THR L CA 1
ATOM 2925 C C . THR B 2 168 ? -10.443 25.539 -5.979 1.00 87.39 168 THR L C 1
ATOM 2926 O O . THR B 2 168 ? -10.655 24.336 -5.845 1.00 87.23 168 THR L O 1
ATOM 2930 N N . GLU B 2 169 ? -10.567 26.426 -4.985 1.00 90.12 169 GLU L N 1
ATOM 2931 C CA . GLU B 2 169 ? -11.111 26.046 -3.690 1.00 91.38 169 GLU L CA 1
ATOM 2932 C C . GLU B 2 169 ? -12.618 25.846 -3.851 1.00 89.99 169 GLU L C 1
ATOM 2933 O O . GLU B 2 169 ? -13.196 26.185 -4.887 1.00 87.17 169 GLU L O 1
ATOM 2939 N N . GLN B 2 170 ? -13.241 25.273 -2.815 1.00 88.64 170 GLN L N 1
ATOM 2940 C CA . GLN B 2 170 ? -14.641 24.887 -2.883 1.00 87.39 170 GLN L CA 1
ATOM 2941 C C . GLN B 2 170 ? -15.483 26.152 -3.039 1.00 86.64 170 GLN L C 1
ATOM 2942 O O . GLN B 2 170 ? -15.227 27.147 -2.364 1.00 87.30 170 GLN L O 1
ATOM 2948 N N . ASP B 2 171 ? -16.469 26.099 -3.945 1.00 87.54 171 ASP L N 1
ATOM 2949 C CA . ASP B 2 171 ? -17.269 27.259 -4.308 1.00 89.65 171 ASP L CA 1
ATOM 2950 C C . ASP B 2 171 ? -18.163 27.652 -3.135 1.00 88.60 171 ASP L C 1
ATOM 2951 O O . ASP B 2 171 ? -18.651 26.793 -2.401 1.00 87.79 171 ASP L O 1
ATOM 2956 N N . SER B 2 172 ? -18.391 28.963 -2.987 1.00 89.05 172 SER L N 1
ATOM 2957 C CA . SER B 2 172 ? -19.126 29.500 -1.852 1.00 92.41 172 SER L CA 1
ATOM 2958 C C . SER B 2 172 ? -20.640 29.339 -2.020 1.00 93.86 172 SER L C 1
ATOM 2959 O O . SER B 2 172 ? -21.376 29.605 -1.069 1.00 94.21 172 SER L O 1
ATOM 2962 N N . LYS B 2 173 ? -21.100 28.910 -3.211 1.00 93.75 173 LYS L N 1
ATOM 2963 C CA . LYS B 2 173 ? -22.521 28.774 -3.500 1.00 96.71 173 LYS L CA 1
ATOM 2964 C C . LYS B 2 173 ? -22.884 27.302 -3.687 1.00 96.30 173 LYS L C 1
ATOM 2965 O O . LYS B 2 173 ? -23.634 26.759 -2.877 1.00 96.93 173 LYS L O 1
ATOM 2971 N N . ASP B 2 174 ? -22.341 26.663 -4.734 1.00 97.08 174 ASP L N 1
ATOM 2972 C CA . ASP B 2 174 ? -22.707 25.294 -5.085 1.00 100.42 174 ASP L CA 1
ATOM 2973 C C . ASP B 2 174 ? -21.819 24.262 -4.381 1.00 98.12 174 ASP L C 1
ATOM 2974 O O . ASP B 2 174 ? -22.139 23.075 -4.424 1.00 98.18 174 ASP L O 1
ATOM 2979 N N . SER B 2 175 ? -20.709 24.705 -3.768 1.00 96.46 175 SER L N 1
ATOM 2980 C CA . SER B 2 175 ? -19.793 23.848 -3.021 1.00 97.10 175 SER L CA 1
ATOM 2981 C C . SER B 2 175 ? -19.156 22.781 -3.918 1.00 95.54 175 SER L C 1
ATOM 2982 O O . SER B 2 175 ? -18.946 21.644 -3.488 1.00 90.42 175 SER L O 1
ATOM 2985 N N . THR B 2 176 ? -18.809 23.185 -5.152 1.00 94.70 176 THR L N 1
ATOM 2986 C CA . THR B 2 176 ? -18.133 22.330 -6.116 1.00 94.67 176 THR L CA 1
ATOM 2987 C C . THR B 2 176 ? -16.714 22.840 -6.359 1.00 93.05 176 THR L C 1
ATOM 2988 O O . THR B 2 176 ? -16.372 23.957 -5.973 1.00 94.78 176 THR L O 1
ATOM 2992 N N . TYR B 2 177 ? -15.915 22.000 -7.026 1.00 90.93 177 TYR L N 1
ATOM 2993 C CA . TYR B 2 177 ? -14.557 22.322 -7.432 1.00 89.22 177 TYR L CA 1
ATOM 2994 C C . TYR B 2 177 ? -14.520 22.534 -8.946 1.00 90.26 177 TYR L C 1
ATOM 2995 O O . TYR B 2 177 ? -15.428 22.108 -9.656 1.00 92.86 177 TYR L O 1
ATOM 3004 N N . SER B 2 178 ? -13.469 23.215 -9.424 1.00 88.68 178 SER L N 1
ATOM 3005 C CA . SER B 2 178 ? -13.128 23.267 -10.840 1.00 87.10 178 SER L CA 1
ATOM 3006 C C . SER B 2 178 ? -11.629 23.014 -11.002 1.00 86.73 178 SER L C 1
ATOM 3007 O O . SER B 2 178 ? -10.851 23.336 -10.106 1.00 86.36 178 SER L O 1
ATOM 3010 N N . LEU B 2 179 ? -11.236 22.449 -12.152 1.00 86.26 179 LEU L N 1
ATOM 3011 C CA . LEU B 2 179 ? -9.856 22.059 -12.415 1.00 86.81 179 LEU L CA 1
ATOM 3012 C C . LEU B 2 179 ? -9.486 22.465 -13.841 1.00 86.58 179 LEU L C 1
ATOM 3013 O O . LEU B 2 179 ? -10.322 22.387 -14.738 1.00 88.07 179 LEU L O 1
ATOM 3018 N N . SER B 2 180 ? -8.235 22.910 -14.031 1.00 87.60 180 SER L N 1
ATOM 3019 C CA . SER B 2 180 ? -7.687 23.179 -15.353 1.00 90.80 180 SER L CA 1
ATOM 3020 C C . SER B 2 180 ? -6.356 22.445 -15.508 1.00 92.40 180 SER L C 1
ATOM 3021 O O . SER B 2 180 ? -5.539 22.458 -14.588 1.00 93.18 180 SER L O 1
ATOM 3024 N N . SER B 2 181 ? -6.159 21.817 -16.677 1.00 92.46 181 SER L N 1
ATOM 3025 C CA . SER B 2 181 ? -4.946 21.079 -17.000 1.00 93.14 181 SER L CA 1
ATOM 3026 C C . SER B 2 181 ? -4.369 21.637 -18.298 1.00 90.68 181 SER L C 1
ATOM 3027 O O . SER B 2 181 ? -5.105 21.795 -19.268 1.00 90.85 181 SER L O 1
ATOM 3030 N N . THR B 2 182 ? -3.062 21.938 -18.304 1.00 89.56 182 THR L N 1
ATOM 3031 C CA . THR B 2 182 ? -2.426 22.647 -19.406 1.00 90.54 182 THR L CA 1
ATOM 3032 C C . THR B 2 182 ? -1.297 21.794 -19.978 1.00 92.05 182 THR L C 1
ATOM 3033 O O . THR B 2 182 ? -0.284 21.593 -19.313 1.00 93.61 182 THR L O 1
ATOM 3037 N N . LEU B 2 183 ? -1.486 21.308 -21.213 1.00 91.81 183 LEU L N 1
ATOM 3038 C CA . LEU B 2 183 ? -0.456 20.588 -21.946 1.00 94.61 183 LEU L CA 1
ATOM 3039 C C . LEU B 2 183 ? 0.385 21.602 -22.716 1.00 94.36 183 LEU L C 1
ATOM 3040 O O . LEU B 2 183 ? -0.142 22.288 -23.587 1.00 92.05 183 LEU L O 1
ATOM 3045 N N . THR B 2 184 ? 1.684 21.685 -22.389 1.00 98.57 184 THR L N 1
ATOM 3046 C CA . THR B 2 184 ? 2.596 22.623 -23.031 1.00 102.36 184 THR L CA 1
ATOM 3047 C C . THR B 2 184 ? 3.545 21.853 -23.954 1.00 104.87 184 THR L C 1
ATOM 3048 O O . THR B 2 184 ? 4.281 20.977 -23.499 1.00 104.91 184 THR L O 1
ATOM 3052 N N . LEU B 2 185 ? 3.500 22.194 -25.254 1.00 105.09 185 LEU L N 1
ATOM 3053 C CA . LEU B 2 185 ? 4.397 21.670 -26.274 1.00 107.44 185 LEU L CA 1
ATOM 3054 C C . LEU B 2 185 ? 5.047 22.827 -27.027 1.00 107.01 185 LEU L C 1
ATOM 3055 O O . LEU B 2 185 ? 4.583 23.961 -26.943 1.00 107.20 185 LEU L O 1
ATOM 3060 N N . SER B 2 186 ? 6.103 22.511 -27.788 1.00 108.74 186 SER L N 1
ATOM 3061 C CA . SER B 2 186 ? 6.665 23.431 -28.765 1.00 111.76 186 SER L CA 1
ATOM 3062 C C . SER B 2 186 ? 5.784 23.454 -30.015 1.00 113.80 186 SER L C 1
ATOM 3063 O O . SER B 2 186 ? 4.964 22.557 -30.214 1.00 111.47 186 SER L O 1
ATOM 3066 N N . LYS B 2 187 ? 5.964 24.489 -30.849 1.00 116.88 187 LYS L N 1
ATOM 3067 C CA . LYS B 2 187 ? 5.253 24.618 -32.115 1.00 118.09 187 LYS L CA 1
ATOM 3068 C C . LYS B 2 187 ? 5.633 23.466 -33.047 1.00 119.94 187 LYS L C 1
ATOM 3069 O O . LYS B 2 187 ? 4.764 22.900 -33.708 1.00 119.28 187 LYS L O 1
ATOM 3075 N N . ALA B 2 188 ? 6.936 23.147 -33.097 1.00 121.12 188 ALA L N 1
ATOM 3076 C CA . ALA B 2 188 ? 7.463 22.045 -33.890 1.00 122.95 188 ALA L CA 1
ATOM 3077 C C . ALA B 2 188 ? 6.716 20.746 -33.582 1.00 122.38 188 ALA L C 1
ATOM 3078 O O . ALA B 2 188 ? 6.174 20.118 -34.490 1.00 121.62 188 ALA L O 1
ATOM 3080 N N . ASP B 2 189 ? 6.680 20.374 -32.294 1.00 121.02 189 ASP L N 1
ATOM 3081 C CA . ASP B 2 189 ? 6.060 19.137 -31.839 1.00 121.07 189 ASP L CA 1
ATOM 3082 C C . ASP B 2 189 ? 4.540 19.196 -31.983 1.00 117.21 189 ASP L C 1
ATOM 3083 O O . ASP B 2 189 ? 3.918 18.175 -32.272 1.00 115.51 189 ASP L O 1
ATOM 3088 N N . TYR B 2 190 ? 3.950 20.379 -31.750 1.00 115.16 190 TYR L N 1
ATOM 3089 C CA . TYR B 2 190 ? 2.511 20.564 -31.871 1.00 113.40 190 TYR L CA 1
ATOM 3090 C C . TYR B 2 190 ? 2.045 20.193 -33.279 1.00 115.91 190 TYR L C 1
ATOM 3091 O O . TYR B 2 190 ? 1.044 19.497 -33.436 1.00 115.42 190 TYR L O 1
ATOM 3100 N N . GLU B 2 191 ? 2.797 20.644 -34.291 1.00 118.80 191 GLU L N 1
ATOM 3101 C CA . GLU B 2 191 ? 2.350 20.583 -35.673 1.00 122.23 191 GLU L CA 1
ATOM 3102 C C . GLU B 2 191 ? 2.632 19.221 -36.308 1.00 125.77 191 GLU L C 1
ATOM 3103 O O . GLU B 2 191 ? 2.206 18.995 -37.437 1.00 129.76 191 GLU L O 1
ATOM 3109 N N . LYS B 2 192 ? 3.336 18.323 -35.598 1.00 127.78 192 LYS L N 1
ATOM 3110 C CA . LYS B 2 192 ? 3.556 16.958 -36.064 1.00 131.41 192 LYS L CA 1
ATOM 3111 C C . LYS B 2 192 ? 2.280 16.123 -35.944 1.00 131.27 192 LYS L C 1
ATOM 3112 O O . LYS B 2 192 ? 1.987 15.330 -36.837 1.00 135.34 192 LYS L O 1
ATOM 3118 N N . HIS B 2 193 ? 1.526 16.318 -34.853 1.00 128.38 193 HIS L N 1
ATOM 3119 C CA . HIS B 2 193 ? 0.418 15.447 -34.482 1.00 129.56 193 HIS L CA 1
ATOM 3120 C C . HIS B 2 193 ? -0.909 16.116 -34.846 1.00 125.67 193 HIS L C 1
ATOM 3121 O O . HIS B 2 193 ? -0.989 17.342 -34.895 1.00 122.01 193 HIS L O 1
ATOM 3128 N N . LYS B 2 194 ? -1.945 15.295 -35.088 1.00 125.80 194 LYS L N 1
ATOM 3129 C CA . LYS B 2 194 ? -3.218 15.754 -35.631 1.00 125.93 194 LYS L CA 1
ATOM 3130 C C . LYS B 2 194 ? -4.260 15.910 -34.521 1.00 123.11 194 LYS L C 1
ATOM 3131 O O . LYS B 2 194 ? -4.803 17.000 -34.342 1.00 119.76 194 LYS L O 1
ATOM 3137 N N . VAL B 2 195 ? -4.538 14.814 -33.795 1.00 122.93 195 VAL L N 1
ATOM 3138 C CA . VAL B 2 195 ? -5.631 14.760 -32.832 1.00 120.58 195 VAL L CA 1
ATOM 3139 C C . VAL B 2 195 ? -5.091 15.037 -31.427 1.00 117.01 195 VAL L C 1
ATOM 3140 O O . VAL B 2 195 ? -4.125 14.407 -30.999 1.00 115.43 195 VAL L O 1
ATOM 3144 N N . TYR B 2 196 ? -5.747 15.973 -30.724 1.00 113.75 196 TYR L N 1
ATOM 3145 C CA . TYR B 2 196 ? -5.409 16.357 -29.361 1.00 110.21 196 TYR L CA 1
ATOM 3146 C C . TYR B 2 196 ? -6.639 16.146 -28.485 1.00 110.35 196 TYR L C 1
ATOM 3147 O O . TYR B 2 196 ? -7.694 16.694 -28.790 1.00 111.56 196 TYR L O 1
ATOM 3156 N N . ALA B 2 197 ? -6.486 15.363 -27.406 1.00 110.20 197 ALA L N 1
ATOM 3157 C CA . ALA B 2 197 ? -7.613 14.808 -26.669 1.00 109.52 197 ALA L CA 1
ATOM 3158 C C . ALA B 2 197 ? -7.361 14.872 -25.163 1.00 107.41 197 ALA L C 1
ATOM 3159 O O . ALA B 2 197 ? -6.216 14.855 -24.717 1.00 103.03 197 ALA L O 1
ATOM 3161 N N . CYS B 2 198 ? -8.463 14.896 -24.400 1.00 110.39 198 CYS L N 1
ATOM 3162 C CA . CYS B 2 198 ? -8.447 15.103 -22.961 1.00 110.52 198 CYS L CA 1
ATOM 3163 C C . CYS B 2 198 ? -9.428 14.136 -22.292 1.00 111.68 198 CYS L C 1
ATOM 3164 O O . CYS B 2 198 ? -10.619 14.428 -22.207 1.00 111.85 198 CYS L O 1
ATOM 3167 N N . GLU B 2 199 ? -8.912 12.990 -21.817 1.00 112.68 199 GLU L N 1
ATOM 3168 C CA . GLU B 2 199 ? -9.721 11.943 -21.206 1.00 115.74 199 GLU L CA 1
ATOM 3169 C C . GLU B 2 199 ? -9.876 12.229 -19.710 1.00 114.75 199 GLU L C 1
ATOM 3170 O O . GLU B 2 199 ? -8.887 12.249 -18.982 1.00 115.43 199 GLU L O 1
ATOM 3176 N N . VAL B 2 200 ? -11.126 12.440 -19.266 1.00 114.72 200 VAL L N 1
ATOM 3177 C CA . VAL B 2 200 ? -11.450 12.754 -17.880 1.00 112.97 200 VAL L CA 1
ATOM 3178 C C . VAL B 2 200 ? -12.043 11.511 -17.219 1.00 116.74 200 VAL L C 1
ATOM 3179 O O . VAL B 2 200 ? -12.689 10.714 -17.893 1.00 120.49 200 VAL L O 1
ATOM 3183 N N . THR B 2 201 ? -11.824 11.364 -15.901 1.00 117.51 201 THR L N 1
ATOM 3184 C CA . THR B 2 201 ? -12.469 10.333 -15.096 1.00 118.81 201 THR L CA 1
ATOM 3185 C C . THR B 2 201 ? -12.981 10.946 -13.792 1.00 115.53 201 THR L C 1
ATOM 3186 O O . THR B 2 201 ? -12.309 11.790 -13.200 1.00 112.49 201 THR L O 1
ATOM 3190 N N . HIS B 2 202 ? -14.171 10.503 -13.357 1.00 114.98 202 HIS L N 1
ATOM 3191 C CA . HIS B 2 202 ? -14.828 11.034 -12.170 1.00 113.96 202 HIS L CA 1
ATOM 3192 C C . HIS B 2 202 ? -15.928 10.069 -11.726 1.00 118.34 202 HIS L C 1
ATOM 3193 O O . HIS B 2 202 ? -16.350 9.223 -12.511 1.00 124.66 202 HIS L O 1
ATOM 3200 N N . GLN B 2 203 ? -16.371 10.195 -10.464 1.00 118.73 203 GLN L N 1
ATOM 3201 C CA . GLN B 2 203 ? -17.493 9.424 -9.939 1.00 122.39 203 GLN L CA 1
ATOM 3202 C C . GLN B 2 203 ? -18.774 9.727 -10.716 1.00 121.23 203 GLN L C 1
ATOM 3203 O O . GLN B 2 203 ? -19.491 8.806 -11.103 1.00 127.47 203 GLN L O 1
ATOM 3209 N N . GLY B 2 204 ? -19.060 11.023 -10.905 1.00 115.07 204 GLY L N 1
ATOM 3210 C CA . GLY B 2 204 ? -20.242 11.493 -11.613 1.00 114.72 204 GLY L CA 1
ATOM 3211 C C . GLY B 2 204 ? -20.338 10.993 -13.055 1.00 116.66 204 GLY L C 1
ATOM 3212 O O . GLY B 2 204 ? -21.437 10.924 -13.602 1.00 118.92 204 GLY L O 1
ATOM 3213 N N . LEU B 2 205 ? -19.188 10.681 -13.670 1.00 117.29 205 LEU L N 1
ATOM 3214 C CA . LEU B 2 205 ? -19.138 10.050 -14.980 1.00 121.51 205 LEU L CA 1
ATOM 3215 C C . LEU B 2 205 ? -19.228 8.532 -14.817 1.00 127.05 205 LEU L C 1
ATOM 3216 O O . LEU B 2 205 ? -18.451 7.948 -14.065 1.00 128.13 205 LEU L O 1
ATOM 3221 N N . SER B 2 206 ? -20.175 7.902 -15.529 1.00 131.75 206 SER L N 1
ATOM 3222 C CA . SER B 2 206 ? -20.331 6.453 -15.500 1.00 138.00 206 SER L CA 1
ATOM 3223 C C . SER B 2 206 ? -19.166 5.774 -16.223 1.00 140.12 206 SER L C 1
ATOM 3224 O O . SER B 2 206 ? -18.812 4.646 -15.886 1.00 143.78 206 SER L O 1
ATOM 3227 N N . SER B 2 207 ? -18.587 6.460 -17.222 1.00 138.00 207 SER L N 1
ATOM 3228 C CA . SER B 2 207 ? -17.339 6.035 -17.840 1.00 140.18 207 SER L CA 1
ATOM 3229 C C . SER B 2 207 ? -16.605 7.249 -18.412 1.00 134.31 207 SER L C 1
ATOM 3230 O O . SER B 2 207 ? -17.234 8.279 -18.653 1.00 131.30 207 SER L O 1
ATOM 3233 N N . PRO B 2 208 ? -15.266 7.180 -18.637 1.00 132.36 208 PRO L N 1
ATOM 3234 C CA . PRO B 2 208 ? -14.477 8.352 -19.036 1.00 127.20 208 PRO L CA 1
ATOM 3235 C C . PRO B 2 208 ? -14.964 9.115 -20.270 1.00 126.25 208 PRO L C 1
ATOM 3236 O O . PRO B 2 208 ? -15.081 8.540 -21.351 1.00 128.10 208 PRO L O 1
ATOM 3240 N N . VAL B 2 209 ? -15.246 10.415 -20.087 1.00 124.30 209 VAL L N 1
ATOM 3241 C CA . VAL B 2 209 ? -15.573 11.317 -21.185 1.00 125.69 209 VAL L CA 1
ATOM 3242 C C . VAL B 2 209 ? -14.273 11.859 -21.785 1.00 124.02 209 VAL L C 1
ATOM 3243 O O . VAL B 2 209 ? -13.306 12.103 -21.062 1.00 118.77 209 VAL L O 1
ATOM 3247 N N . THR B 2 210 ? -14.273 12.047 -23.115 1.00 125.27 210 THR L N 1
ATOM 3248 C CA . THR B 2 210 ? -13.132 12.575 -23.847 1.00 122.45 210 THR L CA 1
ATOM 3249 C C . THR B 2 210 ? -13.595 13.743 -24.715 1.00 118.82 210 THR L C 1
ATOM 3250 O O . THR B 2 210 ? -14.588 13.624 -25.431 1.00 119.97 210 THR L O 1
ATOM 3254 N N . LYS B 2 211 ? -12.875 14.870 -24.617 1.00 113.58 211 LYS L N 1
ATOM 3255 C CA . LYS B 2 211 ? -13.033 16.001 -25.517 1.00 110.31 211 LYS L CA 1
ATOM 3256 C C . LYS B 2 211 ? -11.755 16.131 -26.337 1.00 110.10 211 LYS L C 1
ATOM 3257 O O . LYS B 2 211 ? -10.663 16.039 -25.781 1.00 108.70 211 LYS L O 1
ATOM 3263 N N . SER B 2 212 ? -11.902 16.337 -27.652 1.00 112.43 212 SER L N 1
ATOM 3264 C CA . SER B 2 212 ? -10.764 16.402 -28.554 1.00 112.85 212 SER L CA 1
ATOM 3265 C C . SER B 2 212 ? -11.021 17.399 -29.680 1.00 114.72 212 SER L C 1
ATOM 3266 O O . SER B 2 212 ? -12.139 17.888 -29.842 1.00 116.10 212 SER L O 1
ATOM 3269 N N . PHE B 2 213 ? -9.956 17.696 -30.437 1.00 116.95 213 PHE L N 1
ATOM 3270 C CA . PHE B 2 213 ? -10.033 18.526 -31.630 1.00 120.10 213 PHE L CA 1
ATOM 3271 C C . PHE B 2 213 ? -8.971 18.068 -32.629 1.00 122.51 213 PHE L C 1
ATOM 3272 O O . PHE B 2 213 ? -7.963 17.477 -32.238 1.00 120.52 213 PHE L O 1
ATOM 3280 N N . ASN B 2 214 ? -9.224 18.343 -33.916 1.00 125.63 214 ASN L N 1
ATOM 3281 C CA . ASN B 2 214 ? -8.241 18.171 -34.975 1.00 128.56 214 ASN L CA 1
ATOM 3282 C C . ASN B 2 214 ? -7.550 19.512 -35.215 1.00 127.68 214 ASN L C 1
ATOM 3283 O O . ASN B 2 214 ? -8.178 20.563 -35.093 1.00 123.73 214 ASN L O 1
ATOM 3288 N N . ARG B 2 215 ? -6.265 19.450 -35.591 1.00 129.71 215 ARG L N 1
ATOM 3289 C CA . ARG B 2 215 ? -5.360 20.584 -35.481 1.00 130.25 215 ARG L CA 1
ATOM 3290 C C . ARG B 2 215 ? -5.757 21.697 -36.451 1.00 138.41 215 ARG L C 1
ATOM 3291 O O . ARG B 2 215 ? -5.994 22.824 -36.018 1.00 143.48 215 ARG L O 1
ATOM 3299 N N . GLY B 2 216 ? -5.848 21.373 -37.748 1.00 146.06 216 GLY L N 1
ATOM 3300 C CA . GLY B 2 216 ? -6.175 22.350 -38.780 1.00 151.79 216 GLY L CA 1
ATOM 3301 C C . GLY B 2 216 ? -7.668 22.391 -39.109 1.00 157.54 216 GLY L C 1
ATOM 3302 O O . GLY B 2 216 ? -8.037 22.416 -40.283 1.00 159.96 216 GLY L O 1
ATOM 3303 N N . GLU B 2 217 ? -8.512 22.413 -38.065 1.00 159.05 217 GLU L N 1
ATOM 3304 C CA . GLU B 2 217 ? -9.961 22.348 -38.199 1.00 164.04 217 GLU L CA 1
ATOM 3305 C C . GLU B 2 217 ? -10.605 23.141 -37.062 1.00 165.41 217 GLU L C 1
ATOM 3306 O O . GLU B 2 217 ? -9.912 23.592 -36.150 1.00 162.41 217 GLU L O 1
ATOM 3312 N N . CYS B 2 218 ? -11.935 23.305 -37.135 1.00 171.48 218 CYS L N 1
ATOM 3313 C CA . CYS B 2 218 ? -12.704 24.007 -36.118 1.00 170.14 218 CYS L CA 1
ATOM 3314 C C . CYS B 2 218 ? -14.037 23.286 -35.875 1.00 170.24 218 CYS L C 1
ATOM 3315 O O . CYS B 2 218 ? -14.717 22.982 -36.878 1.00 171.64 218 CYS L O 1
ATOM 3318 N N . ASN C 3 28 ? -22.101 48.060 16.044 1.00 183.84 37 ASN P N 1
ATOM 3319 C CA . ASN C 3 28 ? -21.755 49.346 16.715 1.00 181.77 37 ASN P CA 1
ATOM 3320 C C . ASN C 3 28 ? -20.733 49.078 17.821 1.00 176.42 37 ASN P C 1
ATOM 3321 O O . ASN C 3 28 ? -20.952 48.212 18.667 1.00 172.82 37 ASN P O 1
ATOM 3326 N N . TYR C 3 29 ? -19.619 49.827 17.795 1.00 176.46 38 TYR P N 1
ATOM 3327 C CA . TYR C 3 29 ? -18.588 49.764 18.821 1.00 172.87 38 TYR P CA 1
ATOM 3328 C C . TYR C 3 29 ? -17.798 51.074 18.813 1.00 176.74 38 TYR P C 1
ATOM 3329 O O . TYR C 3 29 ? -17.064 51.340 17.862 1.00 178.99 38 TYR P O 1
ATOM 3338 N N . SER C 3 30 ? -17.967 51.884 19.870 1.00 178.73 39 SER P N 1
ATOM 3339 C CA . SER C 3 30 ? -17.207 53.114 20.052 1.00 179.96 39 SER P CA 1
ATOM 3340 C C . SER C 3 30 ? -15.909 52.816 20.804 1.00 177.70 39 SER P C 1
ATOM 3341 O O . SER C 3 30 ? -15.790 51.779 21.459 1.00 173.55 39 SER P O 1
ATOM 3344 N N . LYS C 3 31 ? -14.950 53.748 20.706 1.00 180.40 40 LYS P N 1
ATOM 3345 C CA . LYS C 3 31 ? -13.651 53.618 21.354 1.00 177.58 40 LYS P CA 1
ATOM 3346 C C . LYS C 3 31 ? -13.826 53.656 22.871 1.00 174.50 40 LYS P C 1
ATOM 3347 O O . LYS C 3 31 ? -14.769 54.267 23.376 1.00 175.34 40 LYS P O 1
ATOM 3353 N N . VAL C 3 32 ? -12.896 53.004 23.584 1.00 171.87 41 VAL P N 1
ATOM 3354 C CA . VAL C 3 32 ? -12.919 52.961 25.038 1.00 168.03 41 VAL P CA 1
ATOM 3355 C C . VAL C 3 32 ? -12.441 54.321 25.549 1.00 166.84 41 VAL P C 1
ATOM 3356 O O . VAL C 3 32 ? -11.334 54.745 25.219 1.00 170.93 41 VAL P O 1
ATOM 3360 N N . LEU C 3 33 ? -13.294 55.001 26.331 1.00 161.62 42 LEU P N 1
ATOM 3361 C CA . LEU C 3 33 ? -12.991 56.326 26.856 1.00 156.08 42 LEU P CA 1
ATOM 3362 C C . LEU C 3 33 ? -11.978 56.205 27.996 1.00 150.78 42 LEU P C 1
ATOM 3363 O O . LEU C 3 33 ? -11.907 55.168 28.657 1.00 144.39 42 LEU P O 1
ATOM 3368 N N . ALA C 3 34 ? -11.201 57.279 28.210 1.00 148.51 43 ALA P N 1
ATOM 3369 C CA . ALA C 3 34 ? -10.119 57.293 29.185 1.00 140.85 43 ALA P CA 1
ATOM 3370 C C . ALA C 3 34 ? -10.694 57.313 30.602 1.00 137.28 43 ALA P C 1
ATOM 3371 O O . ALA C 3 34 ? -10.479 56.368 31.357 1.00 135.16 43 ALA P O 1
ATOM 3373 N N . GLU C 3 35 ? -11.444 58.375 30.938 1.00 136.23 44 GLU P N 1
ATOM 3374 C CA . GLU C 3 35 ? -12.058 58.538 32.249 1.00 133.04 44 GLU P CA 1
ATOM 3375 C C . GLU C 3 35 ? -13.526 58.118 32.159 1.00 131.11 44 GLU P C 1
ATOM 3376 O O . GLU C 3 35 ? -14.234 58.552 31.252 1.00 133.71 44 GLU P O 1
ATOM 3382 N N . VAL C 3 36 ? -13.966 57.258 33.094 1.00 127.20 45 VAL P N 1
ATOM 3383 C CA . VAL C 3 36 ? -15.360 56.845 33.208 1.00 126.38 45 VAL P CA 1
ATOM 3384 C C . VAL C 3 36 ? -15.736 56.803 34.691 1.00 123.31 45 VAL P C 1
ATOM 3385 O O . VAL C 3 36 ? -14.957 56.315 35.509 1.00 123.46 45 VAL P O 1
ATOM 3389 N N . ASN C 3 37 ? -16.940 57.303 35.014 1.00 121.17 46 ASN P N 1
ATOM 3390 C CA . ASN C 3 37 ? -17.430 57.415 36.382 1.00 117.32 46 ASN P CA 1
ATOM 3391 C C . ASN C 3 37 ? -18.849 56.852 36.460 1.00 116.40 46 ASN P C 1
ATOM 3392 O O . ASN C 3 37 ? -19.650 57.065 35.552 1.00 119.69 46 ASN P O 1
ATOM 3397 N N . THR C 3 38 ? -19.151 56.157 37.567 1.00 112.20 47 THR P N 1
ATOM 3398 C CA . THR C 3 38 ? -20.419 55.467 37.753 1.00 111.46 47 THR P CA 1
ATOM 3399 C C . THR C 3 38 ? -20.831 55.518 39.222 1.00 111.54 47 THR P C 1
ATOM 3400 O O . THR C 3 38 ? -19.988 55.371 40.103 1.00 112.31 47 THR P O 1
ATOM 3404 N N . SER C 3 39 ? -22.134 55.711 39.471 1.00 113.40 48 SER P N 1
ATOM 3405 C CA . SER C 3 39 ? -22.702 55.568 40.803 1.00 111.64 48 SER P CA 1
ATOM 3406 C C . SER C 3 39 ? -22.913 54.086 41.094 1.00 109.73 48 SER P C 1
ATOM 3407 O O . SER C 3 39 ? -23.521 53.386 40.286 1.00 111.33 48 SER P O 1
ATOM 3410 N N . TRP C 3 40 ? -22.411 53.626 42.248 1.00 106.17 49 TRP P N 1
ATOM 3411 C CA . TRP C 3 40 ? -22.452 52.219 42.613 1.00 105.15 49 TRP P CA 1
ATOM 3412 C C . TRP C 3 40 ? -23.214 52.060 43.929 1.00 104.46 49 TRP P C 1
ATOM 3413 O O . TRP C 3 40 ? -22.612 52.077 45.001 1.00 102.75 49 TRP P O 1
ATOM 3424 N N . PRO C 3 41 ? -24.564 51.939 43.903 1.00 103.78 50 PRO P N 1
ATOM 3425 C CA . PRO C 3 41 ? -25.329 51.647 45.116 1.00 103.31 50 PRO P CA 1
ATOM 3426 C C . PRO C 3 41 ? -25.163 50.186 45.536 1.00 103.84 50 PRO P C 1
ATOM 3427 O O . PRO C 3 41 ? -25.296 49.289 44.704 1.00 103.39 50 PRO P O 1
ATOM 3431 N N . VAL C 3 42 ? -24.849 49.964 46.823 1.00 104.19 51 VAL P N 1
ATOM 3432 C CA . VAL C 3 42 ? -24.587 48.634 47.360 1.00 106.10 51 VAL P CA 1
ATOM 3433 C C . VAL C 3 42 ? -25.213 48.533 48.750 1.00 106.43 51 VAL P C 1
ATOM 3434 O O . VAL C 3 42 ? -25.080 49.455 49.549 1.00 106.93 51 VAL P O 1
ATOM 3438 N N . LYS C 3 43 ? -25.854 47.392 49.043 1.00 108.40 52 LYS P N 1
ATOM 3439 C CA . LYS C 3 43 ? -26.465 47.165 50.344 1.00 110.14 52 LYS P CA 1
ATOM 3440 C C . LYS C 3 43 ? -25.385 46.894 51.390 1.00 106.34 52 LYS P C 1
ATOM 3441 O O . LYS C 3 43 ? -24.297 46.424 51.067 1.00 107.46 52 LYS P O 1
ATOM 3447 N N . MET C 3 44 ? -25.715 47.202 52.648 1.00 104.80 53 MET P N 1
ATOM 3448 C CA . MET C 3 44 ? -24.818 47.009 53.774 1.00 103.10 53 MET P CA 1
ATOM 3449 C C . MET C 3 44 ? -24.709 45.513 54.073 1.00 103.87 53 MET P C 1
ATOM 3450 O O . MET C 3 44 ? -25.638 44.756 53.795 1.00 104.55 53 MET P O 1
ATOM 3455 N N . ALA C 3 45 ? -23.551 45.110 54.616 1.00 103.96 54 ALA P N 1
ATOM 3456 C CA . ALA C 3 45 ? -23.278 43.750 55.064 1.00 104.91 54 ALA P CA 1
ATOM 3457 C C . ALA C 3 45 ? -23.237 42.762 53.897 1.00 105.60 54 ALA P C 1
ATOM 3458 O O . ALA C 3 45 ? -23.497 41.577 54.097 1.00 107.02 54 ALA P O 1
ATOM 3460 N N . THR C 3 46 ? -22.874 43.244 52.697 1.00 105.06 55 THR P N 1
ATOM 3461 C CA . THR C 3 46 ? -22.762 42.413 51.506 1.00 106.88 55 THR P CA 1
ATOM 3462 C C . THR C 3 46 ? -21.322 42.461 51.003 1.00 105.79 55 THR P C 1
ATOM 3463 O O . THR C 3 46 ? -20.522 43.250 51.499 1.00 103.54 55 THR P O 1
ATOM 3467 N N . ASN C 3 47 ? -21.010 41.611 50.016 1.00 107.86 56 ASN P N 1
ATOM 3468 C CA . ASN C 3 47 ? -19.686 41.565 49.416 1.00 109.31 56 ASN P CA 1
ATOM 3469 C C . ASN C 3 47 ? -19.704 42.341 48.102 1.00 106.83 56 ASN P C 1
ATOM 3470 O O . ASN C 3 47 ? -20.108 41.807 47.072 1.00 111.81 56 ASN P O 1
ATOM 3475 N N . ALA C 3 48 ? -19.271 43.606 48.149 1.00 102.57 57 ALA P N 1
ATOM 3476 C CA . ALA C 3 48 ? -19.064 44.389 46.941 1.00 102.74 57 ALA P CA 1
ATOM 3477 C C . ALA C 3 48 ? -17.828 43.871 46.209 1.00 102.27 57 ALA P C 1
ATOM 3478 O O . ALA C 3 48 ? -16.889 43.399 46.847 1.00 104.83 57 ALA P O 1
ATOM 3480 N N . VAL C 3 49 ? -17.863 43.936 44.869 1.00 100.76 58 VAL P N 1
ATOM 3481 C CA . VAL C 3 49 ? -16.707 43.668 44.025 1.00 97.46 58 VAL P CA 1
ATOM 3482 C C . VAL C 3 49 ? -16.709 44.690 42.892 1.00 96.47 58 VAL P C 1
ATOM 3483 O O . VAL C 3 49 ? -17.653 44.733 42.105 1.00 97.98 58 VAL P O 1
ATOM 3487 N N . LEU C 3 50 ? -15.645 45.500 42.824 1.00 95.21 59 LEU P N 1
ATOM 3488 C CA . LEU C 3 50 ? -15.475 46.484 41.768 1.00 96.11 59 LEU P CA 1
ATOM 3489 C C . LEU C 3 50 ? -14.516 45.918 40.725 1.00 96.72 59 LEU P C 1
ATOM 3490 O O . LEU C 3 50 ? -13.406 45.515 41.060 1.00 95.41 59 LEU P O 1
ATOM 3495 N N . CYS C 3 51 ? -14.971 45.877 39.466 1.00 101.79 60 CYS P N 1
ATOM 3496 C CA . CYS C 3 51 ? -14.179 45.380 38.354 1.00 104.83 60 CYS P CA 1
ATOM 3497 C C . CYS C 3 51 ? -13.391 46.528 37.729 1.00 106.48 60 CYS P C 1
ATOM 3498 O O . CYS C 3 51 ? -13.901 47.642 37.613 1.00 106.47 60 CYS P O 1
ATOM 3501 N N . CYS C 3 52 ? -12.150 46.240 37.324 1.00 107.51 61 CYS P N 1
ATOM 3502 C CA . CYS C 3 52 ? -11.469 47.057 36.333 1.00 109.83 61 CYS P CA 1
ATOM 3503 C C . CYS C 3 52 ? -12.022 46.718 34.950 1.00 109.28 61 CYS P C 1
ATOM 3504 O O . CYS C 3 52 ? -12.594 45.645 34.761 1.00 111.15 61 CYS P O 1
ATOM 3507 N N . PRO C 3 53 ? -11.899 47.619 33.946 1.00 106.77 62 PRO P N 1
ATOM 3508 C CA . PRO C 3 53 ? -12.175 47.261 32.555 1.00 107.16 62 PRO P CA 1
ATOM 3509 C C . PRO C 3 53 ? -11.418 46.009 32.109 1.00 105.35 62 PRO P C 1
ATOM 3510 O O . PRO C 3 53 ? -10.403 45.654 32.709 1.00 102.50 62 PRO P O 1
ATOM 3514 N N . PRO C 3 54 ? -11.877 45.304 31.046 1.00 105.42 63 PRO P N 1
ATOM 3515 C CA . PRO C 3 54 ? -11.155 44.142 30.526 1.00 104.96 63 PRO P CA 1
ATOM 3516 C C . PRO C 3 54 ? -9.808 44.556 29.934 1.00 104.13 63 PRO P C 1
ATOM 3517 O O . PRO C 3 54 ? -9.755 45.470 29.112 1.00 106.27 63 PRO P O 1
ATOM 3521 N N . ILE C 3 55 ? -8.733 43.890 30.380 1.00 100.86 64 ILE P N 1
ATOM 3522 C CA . ILE C 3 55 ? -7.374 44.203 29.962 1.00 100.49 64 ILE P CA 1
ATOM 3523 C C . ILE C 3 55 ? -6.558 42.914 29.904 1.00 99.28 64 ILE P C 1
ATOM 3524 O O . ILE C 3 55 ? -6.653 42.081 30.801 1.00 99.45 64 ILE P O 1
ATOM 3529 N N . ALA C 3 56 ? -5.777 42.753 28.828 1.00 98.88 65 ALA P N 1
ATOM 3530 C CA . ALA C 3 56 ? -4.830 41.655 28.709 1.00 97.73 65 ALA P CA 1
ATOM 3531 C C . ALA C 3 56 ? -3.576 41.999 29.506 1.00 97.06 65 ALA P C 1
ATOM 3532 O O . ALA C 3 56 ? -3.220 43.171 29.616 1.00 96.75 65 ALA P O 1
ATOM 3534 N N . LEU C 3 57 ? -2.900 40.968 30.030 1.00 97.81 66 LEU P N 1
ATOM 3535 C CA . LEU C 3 57 ? -1.630 41.144 30.727 1.00 97.34 66 LEU P CA 1
ATOM 3536 C C . LEU C 3 57 ? -0.601 41.811 29.815 1.00 97.46 66 LEU P C 1
ATOM 3537 O O . LEU C 3 57 ? 0.211 42.598 30.292 1.00 95.37 66 LEU P O 1
ATOM 3542 N N . ARG C 3 58 ? -0.654 41.502 28.510 1.00 98.55 67 ARG P N 1
ATOM 3543 C CA . ARG C 3 58 ? 0.240 42.088 27.523 1.00 100.33 67 ARG P CA 1
ATOM 3544 C C . ARG C 3 58 ? 0.150 43.616 27.526 1.00 101.75 67 ARG P C 1
ATOM 3545 O O . ARG C 3 58 ? 1.170 44.288 27.383 1.00 103.63 67 ARG P O 1
ATOM 3553 N N . ASN C 3 59 ? -1.072 44.149 27.684 1.00 101.93 68 ASN P N 1
ATOM 3554 C CA . ASN C 3 59 ? -1.325 45.582 27.647 1.00 102.09 68 ASN P CA 1
ATOM 3555 C C . ASN C 3 59 ? -1.071 46.242 29.006 1.00 102.45 68 ASN P C 1
ATOM 3556 O O . ASN C 3 59 ? -1.029 47.468 29.082 1.00 103.17 68 ASN P O 1
ATOM 3561 N N . LEU C 3 60 ? -0.904 45.442 30.070 1.00 102.60 69 LEU P N 1
ATOM 3562 C CA . LEU C 3 60 ? -0.803 45.945 31.433 1.00 103.42 69 LEU P CA 1
ATOM 3563 C C . LEU C 3 60 ? 0.643 46.306 31.775 1.00 105.00 69 LEU P C 1
ATOM 3564 O O . LEU C 3 60 ? 1.539 45.476 31.622 1.00 108.24 69 LEU P O 1
ATOM 3569 N N . ILE C 3 61 ? 0.846 47.536 32.273 1.00 103.77 70 ILE P N 1
ATOM 3570 C CA . ILE C 3 61 ? 2.112 47.954 32.863 1.00 102.84 70 ILE P CA 1
ATOM 3571 C C . ILE C 3 61 ? 1.921 48.028 34.378 1.00 101.00 70 ILE P C 1
ATOM 3572 O O . ILE C 3 61 ? 2.598 47.315 35.117 1.00 99.49 70 ILE P O 1
ATOM 3577 N N . ILE C 3 62 ? 0.997 48.901 34.815 1.00 101.61 71 ILE P N 1
ATOM 3578 C CA . ILE C 3 62 ? 0.639 49.065 36.218 1.00 100.13 71 ILE P CA 1
ATOM 3579 C C . ILE C 3 62 ? -0.886 49.076 36.320 1.00 99.31 71 ILE P C 1
ATOM 3580 O O . ILE C 3 62 ? -1.571 49.454 35.371 1.00 99.06 71 ILE P O 1
ATOM 3585 N N . ILE C 3 63 ? -1.404 48.662 37.483 1.00 99.53 72 ILE P N 1
ATOM 3586 C CA . ILE C 3 63 ? -2.820 48.775 37.791 1.00 100.41 72 ILE P CA 1
ATOM 3587 C C . ILE C 3 63 ? -2.970 49.164 39.261 1.00 100.74 72 ILE P C 1
ATOM 3588 O O . ILE C 3 63 ? -2.377 48.533 40.133 1.00 102.02 72 ILE P O 1
ATOM 3593 N N . THR C 3 64 ? -3.757 50.218 39.517 1.00 101.58 73 THR P N 1
ATOM 3594 C CA . THR C 3 64 ? -3.772 50.885 40.809 1.00 101.82 73 THR P CA 1
ATOM 3595 C C . THR C 3 64 ? -5.209 51.216 41.211 1.00 100.83 73 THR P C 1
ATOM 3596 O O . THR C 3 64 ? -5.872 52.008 40.542 1.00 103.05 73 THR P O 1
ATOM 3600 N N . TRP C 3 65 ? -5.676 50.600 42.307 1.00 97.01 74 TRP P N 1
ATOM 3601 C CA . TRP C 3 65 ? -6.922 50.983 42.953 1.00 94.52 74 TRP P CA 1
ATOM 3602 C C . TRP C 3 65 ? -6.670 52.131 43.930 1.00 95.76 74 TRP P C 1
ATOM 3603 O O . TRP C 3 65 ? -6.029 51.926 44.957 1.00 97.67 74 TRP P O 1
ATOM 3614 N N . GLU C 3 66 ? -7.180 53.328 43.603 1.00 95.77 75 GLU P N 1
ATOM 3615 C CA . GLU C 3 66 ? -7.192 54.459 44.520 1.00 95.60 75 GLU P CA 1
ATOM 3616 C C . GLU C 3 66 ? -8.558 54.524 45.206 1.00 94.72 75 GLU P C 1
ATOM 3617 O O . GLU C 3 66 ? -9.584 54.557 44.529 1.00 96.67 75 GLU P O 1
ATOM 3623 N N . ILE C 3 67 ? -8.557 54.555 46.549 1.00 92.65 76 ILE P N 1
ATOM 3624 C CA . ILE C 3 67 ? -9.769 54.462 47.354 1.00 91.18 76 ILE P CA 1
ATOM 3625 C C . ILE C 3 67 ? -9.815 55.661 48.302 1.00 92.85 76 ILE P C 1
ATOM 3626 O O . ILE C 3 67 ? -9.053 55.716 49.264 1.00 95.07 76 ILE P O 1
ATOM 3631 N N . ILE C 3 68 ? -10.729 56.602 48.028 1.00 95.55 77 ILE P N 1
ATOM 3632 C CA . ILE C 3 68 ? -10.838 57.843 48.781 1.00 97.77 77 ILE P CA 1
ATOM 3633 C C . ILE C 3 68 ? -12.171 57.840 49.530 1.00 100.30 77 ILE P C 1
ATOM 3634 O O . ILE C 3 68 ? -13.212 58.134 48.944 1.00 104.17 77 ILE P O 1
ATOM 3639 N N . LEU C 3 69 ? -12.127 57.493 50.824 1.00 101.83 78 LEU P N 1
ATOM 3640 C CA . LEU C 3 69 ? -13.287 57.588 51.698 1.00 103.91 78 LEU P CA 1
ATOM 3641 C C . LEU C 3 69 ? -13.325 58.981 52.323 1.00 111.81 78 LEU P C 1
ATOM 3642 O O . LEU C 3 69 ? -12.296 59.653 52.413 1.00 109.58 78 LEU P O 1
ATOM 3647 N N . ARG C 3 70 ? -14.527 59.391 52.756 1.00 120.13 79 ARG P N 1
ATOM 3648 C CA . ARG C 3 70 ? -14.790 60.748 53.215 1.00 124.72 79 ARG P CA 1
ATOM 3649 C C . ARG C 3 70 ? -13.900 61.088 54.411 1.00 124.37 79 ARG P C 1
ATOM 3650 O O . ARG C 3 70 ? -13.957 60.405 55.433 1.00 122.33 79 ARG P O 1
ATOM 3658 N N . GLY C 3 71 ? -13.077 62.138 54.259 1.00 123.72 80 GLY P N 1
ATOM 3659 C CA . GLY C 3 71 ? -12.257 62.668 55.339 1.00 124.63 80 GLY P CA 1
ATOM 3660 C C . GLY C 3 71 ? -11.159 61.705 55.791 1.00 125.82 80 GLY P C 1
ATOM 3661 O O . GLY C 3 71 ? -10.860 61.633 56.982 1.00 124.97 80 GLY P O 1
ATOM 3662 N N . GLN C 3 72 ? -10.559 60.988 54.829 1.00 127.32 81 GLN P N 1
ATOM 3663 C CA . GLN C 3 72 ? -9.528 59.994 55.094 1.00 124.52 81 GLN P CA 1
ATOM 3664 C C . GLN C 3 72 ? -8.341 60.236 54.165 1.00 123.15 81 GLN P C 1
ATOM 3665 O O . GLN C 3 72 ? -8.498 60.859 53.115 1.00 120.03 81 GLN P O 1
ATOM 3671 N N . PRO C 3 73 ? -7.126 59.738 54.501 1.00 122.62 82 PRO P N 1
ATOM 3672 C CA . PRO C 3 73 ? -6.026 59.698 53.538 1.00 121.83 82 PRO P CA 1
ATOM 3673 C C . PRO C 3 73 ? -6.341 58.719 52.409 1.00 118.41 82 PRO P C 1
ATOM 3674 O O . PRO C 3 73 ? -7.051 57.733 52.613 1.00 118.93 82 PRO P O 1
ATOM 3678 N N . SER C 3 74 ? -5.818 59.019 51.215 1.00 115.04 83 SER P N 1
ATOM 3679 C CA . SER C 3 74 ? -6.068 58.218 50.029 1.00 110.05 83 SER P CA 1
ATOM 3680 C C . SER C 3 74 ? -5.279 56.911 50.120 1.00 108.47 83 SER P C 1
ATOM 3681 O O . SER C 3 74 ? -4.055 56.938 50.231 1.00 113.04 83 SER P O 1
ATOM 3684 N N . CYS C 3 75 ? -6.003 55.783 50.114 1.00 103.72 84 CYS P N 1
ATOM 3685 C CA . CYS C 3 75 ? -5.412 54.453 50.062 1.00 102.25 84 CYS P CA 1
ATOM 3686 C C . CYS C 3 75 ? -5.198 54.086 48.595 1.00 99.83 84 CYS P C 1
ATOM 3687 O O . CYS C 3 75 ? -6.116 54.244 47.795 1.00 99.97 84 CYS P O 1
ATOM 3690 N N . THR C 3 76 ? -3.982 53.630 48.250 1.00 99.39 85 THR P N 1
ATOM 3691 C CA . THR C 3 76 ? -3.680 53.108 46.922 1.00 97.99 85 THR P CA 1
ATOM 3692 C C . THR C 3 76 ? -3.109 51.691 47.023 1.00 97.05 85 THR P C 1
ATOM 3693 O O . THR C 3 76 ? -2.346 51.390 47.941 1.00 95.31 85 THR P O 1
ATOM 3697 N N . LYS C 3 77 ? -3.477 50.843 46.051 1.00 95.89 86 LYS P N 1
ATOM 3698 C CA . LYS C 3 77 ? -2.975 49.483 45.925 1.00 94.26 86 LYS P CA 1
ATOM 3699 C C . LYS C 3 77 ? -2.461 49.284 44.500 1.00 93.27 86 LYS P C 1
ATOM 3700 O O . LYS C 3 77 ? -3.255 49.105 43.580 1.00 92.51 86 LYS P O 1
ATOM 3706 N N . ALA C 3 78 ? -1.132 49.323 44.329 1.00 95.30 87 ALA P N 1
ATOM 3707 C CA . ALA C 3 78 ? -0.496 49.261 43.021 1.00 95.51 87 ALA P CA 1
ATOM 3708 C C . ALA C 3 78 ? -0.024 47.838 42.726 1.00 96.59 87 ALA P C 1
ATOM 3709 O O . ALA C 3 78 ? 0.249 47.066 43.643 1.00 97.62 87 ALA P O 1
ATOM 3711 N N . TYR C 3 79 ? 0.053 47.505 41.430 1.00 96.10 88 TYR P N 1
ATOM 3712 C CA . TYR C 3 79 ? 0.707 46.293 40.964 1.00 95.22 88 TYR P CA 1
ATOM 3713 C C . TYR C 3 79 ? 1.504 46.605 39.701 1.00 96.31 88 TYR P C 1
ATOM 3714 O O . TYR C 3 79 ? 0.911 46.801 38.644 1.00 96.00 88 TYR P O 1
ATOM 3723 N N . LYS C 3 80 ? 2.839 46.656 39.828 1.00 99.20 89 LYS P N 1
ATOM 3724 C CA . LYS C 3 80 ? 3.735 46.706 38.682 1.00 101.24 89 LYS P CA 1
ATOM 3725 C C . LYS C 3 80 ? 4.002 45.277 38.212 1.00 100.31 89 LYS P C 1
ATOM 3726 O O . LYS C 3 80 ? 4.495 44.454 38.981 1.00 100.01 89 LYS P O 1
ATOM 3732 N N . LYS C 3 81 ? 3.665 45.002 36.946 1.00 99.22 90 LYS P N 1
ATOM 3733 C CA . LYS C 3 81 ? 3.735 43.663 36.384 1.00 100.40 90 LYS P CA 1
ATOM 3734 C C . LYS C 3 81 ? 5.181 43.327 36.023 1.00 102.68 90 LYS P C 1
ATOM 3735 O O . LYS C 3 81 ? 5.648 42.222 36.304 1.00 100.60 90 LYS P O 1
ATOM 3741 N N . GLU C 3 82 ? 5.869 44.285 35.383 1.00 104.66 91 GLU P N 1
ATOM 3742 C CA . GLU C 3 82 ? 7.237 44.097 34.926 1.00 107.88 91 GLU P CA 1
ATOM 3743 C C . GLU C 3 82 ? 8.152 43.734 36.097 1.00 109.46 91 GLU P C 1
ATOM 3744 O O . GLU C 3 82 ? 8.969 42.826 35.961 1.00 114.46 91 GLU P O 1
ATOM 3750 N N . THR C 3 83 ? 7.990 44.424 37.240 1.00 107.58 92 THR P N 1
ATOM 3751 C CA . THR C 3 83 ? 8.870 44.272 38.392 1.00 105.56 92 THR P CA 1
ATOM 3752 C C . THR C 3 83 ? 8.290 43.319 39.444 1.00 104.71 92 THR P C 1
ATOM 3753 O O . THR C 3 83 ? 8.940 43.091 40.461 1.00 108.05 92 THR P O 1
ATOM 3757 N N . ASN C 3 84 ? 7.084 42.771 39.208 1.00 102.58 93 ASN P N 1
ATOM 3758 C CA . ASN C 3 84 ? 6.463 41.760 40.060 1.00 102.27 93 ASN P CA 1
ATOM 3759 C C . ASN C 3 84 ? 6.230 42.297 41.474 1.00 101.40 93 ASN P C 1
ATOM 3760 O O . ASN C 3 84 ? 6.410 41.571 42.451 1.00 101.13 93 ASN P O 1
ATOM 3765 N N . GLU C 3 85 ? 5.791 43.559 41.568 1.00 100.00 94 GLU P N 1
ATOM 3766 C CA . GLU C 3 85 ? 5.704 44.273 42.832 1.00 101.17 94 GLU P CA 1
ATOM 3767 C C . GLU C 3 85 ? 4.245 44.629 43.092 1.00 99.23 94 GLU P C 1
ATOM 3768 O O . GLU C 3 85 ? 3.617 45.253 42.242 1.00 99.31 94 GLU P O 1
ATOM 3774 N N . THR C 3 86 ? 3.732 44.221 44.263 1.00 100.52 95 THR P N 1
ATOM 3775 C CA . THR C 3 86 ? 2.462 44.696 44.795 1.00 98.53 95 THR P CA 1
ATOM 3776 C C . THR C 3 86 ? 2.757 45.633 45.966 1.00 98.66 95 THR P C 1
ATOM 3777 O O . THR C 3 86 ? 3.484 45.250 46.880 1.00 100.91 95 THR P O 1
ATOM 3781 N N . LYS C 3 87 ? 2.189 46.850 45.936 1.00 98.24 96 LYS P N 1
ATOM 3782 C CA . LYS C 3 87 ? 2.519 47.887 46.906 1.00 100.21 96 LYS P CA 1
ATOM 3783 C C . LYS C 3 87 ? 1.253 48.594 47.390 1.00 99.60 96 LYS P C 1
ATOM 3784 O O . LYS C 3 87 ? 0.603 49.291 46.618 1.00 98.83 96 LYS P O 1
ATOM 3790 N N . GLU C 3 88 ? 0.953 48.446 48.689 1.00 102.98 97 GLU P N 1
ATOM 3791 C CA . GLU C 3 88 ? -0.166 49.116 49.333 1.00 102.90 97 GLU P CA 1
ATOM 3792 C C . GLU C 3 88 ? 0.349 50.296 50.149 1.00 101.28 97 GLU P C 1
ATOM 3793 O O . GLU C 3 88 ? 1.374 50.180 50.816 1.00 103.07 97 GLU P O 1
ATOM 3799 N N . THR C 3 89 ? -0.386 51.416 50.099 1.00 97.85 98 THR P N 1
ATOM 3800 C CA . THR C 3 89 ? -0.011 52.640 50.789 1.00 97.65 98 THR P CA 1
ATOM 3801 C C . THR C 3 89 ? -1.242 53.222 51.477 1.00 96.78 98 THR P C 1
ATOM 3802 O O . THR C 3 89 ? -2.261 53.423 50.823 1.00 94.78 98 THR P O 1
ATOM 3806 N N . ASN C 3 90 ? -1.134 53.476 52.792 1.00 98.36 99 ASN P N 1
ATOM 3807 C CA . ASN C 3 90 ? -2.131 54.210 53.562 1.00 98.38 99 ASN P CA 1
ATOM 3808 C C . ASN C 3 90 ? -3.469 53.465 53.598 1.00 101.12 99 ASN P C 1
ATOM 3809 O O . ASN C 3 90 ? -4.523 54.096 53.693 1.00 102.85 99 ASN P O 1
ATOM 3814 N N . CYS C 3 91 ? -3.424 52.122 53.591 1.00 105.64 100 CYS P N 1
ATOM 3815 C CA . CYS C 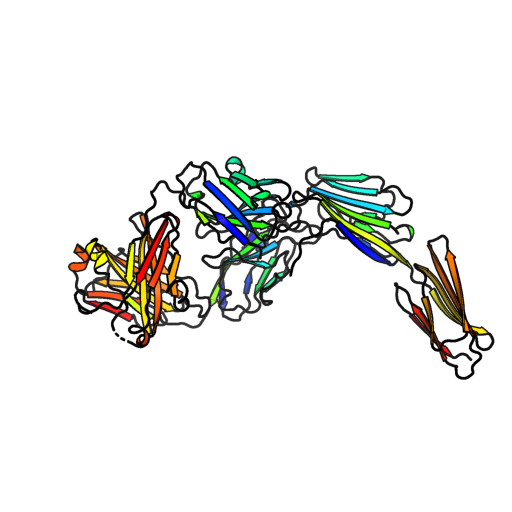3 91 ? -4.625 51.297 53.551 1.00 107.54 100 CYS P CA 1
ATOM 3816 C C . CYS C 3 91 ? -4.849 50.646 54.916 1.00 108.81 100 CYS P C 1
ATOM 3817 O O . CYS C 3 91 ? -4.179 49.677 55.267 1.00 110.61 100 CYS P O 1
ATOM 3820 N N . THR C 3 92 ? -5.811 51.198 55.669 1.00 108.28 101 THR P N 1
ATOM 3821 C CA . THR C 3 92 ? -6.027 50.864 57.069 1.00 109.25 101 THR P CA 1
ATOM 3822 C C . THR C 3 92 ? -7.161 49.850 57.229 1.00 108.75 101 THR P C 1
ATOM 3823 O O . THR C 3 92 ? -7.086 48.987 58.104 1.00 108.86 101 THR P O 1
ATOM 3827 N N . ASP C 3 93 ? -8.221 49.974 56.413 1.00 106.62 102 ASP P N 1
ATOM 3828 C CA . ASP C 3 93 ? -9.323 49.023 56.434 1.00 106.09 102 ASP P CA 1
ATOM 3829 C C . ASP C 3 93 ? -8.874 47.759 55.707 1.00 106.28 102 ASP P C 1
ATOM 3830 O O . ASP C 3 93 ? -8.484 47.825 54.543 1.00 106.69 102 ASP P O 1
ATOM 3835 N N . GLU C 3 94 ? -8.942 46.618 56.406 1.00 108.97 103 GLU P N 1
ATOM 3836 C CA . GLU C 3 94 ? -8.435 45.355 55.893 1.00 112.93 103 GLU P CA 1
ATOM 3837 C C . GLU C 3 94 ? -9.565 44.517 55.292 1.00 110.77 103 GLU P C 1
ATOM 3838 O O . GLU C 3 94 ? -9.324 43.386 54.876 1.00 118.05 103 GLU P O 1
ATOM 3844 N N . ARG C 3 95 ? -10.784 45.074 55.234 1.00 104.86 104 ARG P N 1
ATOM 3845 C CA . ARG C 3 95 ? -11.885 44.476 54.492 1.00 102.69 104 ARG P CA 1
ATOM 3846 C C . ARG C 3 95 ? -11.754 44.800 53.003 1.00 100.49 104 ARG P C 1
ATOM 3847 O O . ARG C 3 95 ? -12.083 43.966 52.162 1.00 101.94 104 ARG P O 1
ATOM 3855 N N . ILE C 3 96 ? -11.270 46.009 52.690 1.00 98.72 105 ILE P N 1
ATOM 3856 C CA . ILE C 3 96 ? -11.040 46.433 51.317 1.00 98.01 105 ILE P CA 1
ATOM 3857 C C . ILE C 3 96 ? -9.710 45.840 50.848 1.00 99.78 105 ILE P C 1
ATOM 3858 O O . ILE C 3 96 ? -8.655 46.272 51.310 1.00 98.79 105 ILE P O 1
ATOM 3863 N N . THR C 3 97 ? -9.774 44.855 49.934 1.00 101.89 106 THR P N 1
ATOM 3864 C CA . THR C 3 97 ? -8.604 44.128 49.451 1.00 102.30 106 THR P CA 1
ATOM 3865 C C . THR C 3 97 ? -8.788 43.720 47.986 1.00 100.85 106 THR P C 1
ATOM 3866 O O . THR C 3 97 ? -9.838 43.958 47.391 1.00 99.83 106 THR P O 1
ATOM 3870 N N . TRP C 3 98 ? -7.747 43.095 47.417 1.00 100.27 107 TRP P N 1
ATOM 3871 C CA . TRP C 3 98 ? -7.861 42.345 46.173 1.00 97.73 107 TRP P CA 1
ATOM 3872 C C . TRP C 3 98 ? -8.820 41.173 46.379 1.00 96.14 107 TRP P C 1
ATOM 3873 O O . TRP C 3 98 ? -8.957 40.672 47.494 1.00 94.00 107 TRP P O 1
ATOM 3884 N N . VAL C 3 99 ? -9.471 40.732 45.295 1.00 95.45 108 VAL P N 1
ATOM 3885 C CA . VAL C 3 99 ? -10.297 39.534 45.338 1.00 96.69 108 VAL P CA 1
ATOM 3886 C C . VAL C 3 99 ? -9.386 38.326 45.554 1.00 99.24 108 VAL P C 1
ATOM 3887 O O . VAL C 3 99 ? -9.718 37.439 46.338 1.00 99.66 108 VAL P O 1
ATOM 3891 N N . SER C 3 100 ? -8.246 38.303 44.849 1.00 101.05 109 SER P N 1
ATOM 3892 C CA . SER C 3 100 ? -7.200 37.323 45.093 1.00 104.08 109 SER P CA 1
ATOM 3893 C C . SER C 3 100 ? -5.833 37.999 44.989 1.00 105.10 109 SER P C 1
ATOM 3894 O O . SER C 3 100 ? -5.345 38.539 45.980 1.00 107.63 109 SER P O 1
ATOM 3897 N N . ARG C 3 101 ? -5.237 37.991 43.787 1.00 105.28 110 ARG P N 1
ATOM 3898 C CA . ARG C 3 101 ? -3.892 38.500 43.567 1.00 104.58 110 ARG P CA 1
ATOM 3899 C C . ARG C 3 101 ? -3.883 39.292 42.263 1.00 100.81 110 ARG P C 1
ATOM 3900 O O . ARG C 3 101 ? -4.407 38.814 41.259 1.00 101.17 110 ARG P O 1
ATOM 3908 N N . PRO C 3 102 ? -3.266 40.495 42.212 1.00 96.80 111 PRO P N 1
ATOM 3909 C CA . PRO C 3 102 ? -3.303 41.325 41.004 1.00 96.87 111 PRO P CA 1
ATOM 3910 C C . PRO C 3 102 ? -2.529 40.771 39.806 1.00 99.86 111 PRO P C 1
ATOM 3911 O O . PRO C 3 102 ? -2.719 41.247 38.689 1.00 99.36 111 PRO P O 1
ATOM 3915 N N . ASP C 3 103 ? -1.655 39.780 40.044 1.00 102.66 112 ASP P N 1
ATOM 3916 C CA . ASP C 3 103 ? -0.983 39.051 38.977 1.00 103.20 112 ASP P CA 1
ATOM 3917 C C . ASP C 3 103 ? -1.962 38.130 38.241 1.00 102.02 112 ASP P C 1
ATOM 3918 O O . ASP C 3 103 ? -1.726 37.807 37.079 1.00 101.45 112 ASP P O 1
ATOM 3923 N N . GLN C 3 104 ? -3.038 37.695 38.914 1.00 101.14 113 GLN P N 1
ATOM 3924 C CA . GLN C 3 104 ? -4.081 36.882 38.300 1.00 104.09 113 GLN P CA 1
ATOM 3925 C C . GLN C 3 104 ? -5.360 37.679 38.038 1.00 101.54 113 GLN P C 1
ATOM 3926 O O . GLN C 3 104 ? -6.041 37.409 37.051 1.00 99.73 113 GLN P O 1
ATOM 3932 N N . ASN C 3 105 ? -5.708 38.617 38.934 1.00 100.69 114 ASN P N 1
ATOM 3933 C CA . ASN C 3 105 ? -7.047 39.189 38.979 1.00 100.31 114 ASN P CA 1
ATOM 3934 C C . ASN C 3 105 ? -7.001 40.595 39.577 1.00 99.36 114 ASN P C 1
ATOM 3935 O O . ASN C 3 105 ? -6.627 40.760 40.736 1.00 99.60 114 ASN P O 1
ATOM 3940 N N . SER C 3 106 ? -7.474 41.583 38.803 1.00 100.61 115 SER P N 1
ATOM 3941 C CA . SER C 3 106 ? -7.371 42.990 39.164 1.00 102.64 115 SER P CA 1
ATOM 3942 C C . SER C 3 106 ? -8.666 43.532 39.773 1.00 104.05 115 SER P C 1
ATOM 3943 O O . SER C 3 106 ? -8.880 44.740 39.747 1.00 103.57 115 SER P O 1
ATOM 3946 N N . ASP C 3 107 ? -9.528 42.656 40.308 1.00 105.60 116 ASP P N 1
ATOM 3947 C CA . ASP C 3 107 ? -10.775 43.076 40.927 1.00 104.83 116 ASP P CA 1
ATOM 3948 C C . ASP C 3 107 ? -10.522 43.372 42.403 1.00 102.35 116 ASP P C 1
ATOM 3949 O O . ASP C 3 107 ? -9.753 42.666 43.055 1.00 103.58 116 ASP P O 1
ATOM 3954 N N . LEU C 3 108 ? -11.169 44.436 42.902 1.00 100.76 117 LEU P N 1
ATOM 3955 C CA . LEU C 3 108 ? -11.178 44.793 44.313 1.00 99.33 117 LEU P CA 1
ATOM 3956 C C . LEU C 3 108 ? -12.487 44.307 44.927 1.00 97.67 117 LEU P C 1
ATOM 3957 O O . LEU C 3 108 ? -13.500 44.282 44.235 1.00 98.17 117 LEU P O 1
ATOM 3962 N N . GLN C 3 109 ? -12.460 43.934 46.216 1.00 98.25 118 GLN P N 1
ATOM 3963 C CA . GLN C 3 109 ? -13.678 43.604 46.942 1.00 101.04 118 GLN P CA 1
ATOM 3964 C C . GLN C 3 109 ? -13.700 44.298 48.300 1.00 100.58 118 GLN P C 1
ATOM 3965 O O . GLN C 3 109 ? -12.663 44.716 48.807 1.00 98.21 118 GLN P O 1
ATOM 3971 N N . ILE C 3 110 ? -14.907 44.378 48.874 1.00 102.81 119 ILE P N 1
ATOM 3972 C CA . ILE C 3 110 ? -15.134 44.888 50.216 1.00 104.91 119 ILE P CA 1
ATOM 3973 C C . ILE C 3 110 ? -15.817 43.772 51.007 1.00 111.47 119 ILE P C 1
ATOM 3974 O O . ILE C 3 110 ? -16.910 43.350 50.638 1.00 109.03 119 ILE P O 1
ATOM 3979 N N . ARG C 3 111 ? -15.157 43.322 52.090 1.00 119.63 120 ARG P N 1
ATOM 3980 C CA . ARG C 3 111 ? -15.401 42.030 52.723 1.00 126.35 120 ARG P CA 1
ATOM 3981 C C . ARG C 3 111 ? -16.854 41.933 53.185 1.00 126.53 120 ARG P C 1
ATOM 3982 O O . ARG C 3 111 ? -17.566 41.026 52.759 1.00 133.78 120 ARG P O 1
ATOM 3990 N N . THR C 3 112 ? -17.276 42.846 54.072 1.00 117.74 121 THR P N 1
ATOM 3991 C CA . THR C 3 112 ? -18.690 43.123 54.285 1.00 115.43 121 THR P CA 1
ATOM 3992 C C . THR C 3 112 ? -18.851 44.637 54.356 1.00 113.23 121 THR P C 1
ATOM 3993 O O . THR C 3 112 ? -18.099 45.301 55.068 1.00 113.98 121 THR P O 1
ATOM 3997 N N . VAL C 3 113 ? -19.823 45.165 53.602 1.00 110.88 122 VAL P N 1
ATOM 3998 C CA . VAL C 3 113 ? -19.963 46.599 53.402 1.00 106.58 122 VAL P CA 1
ATOM 3999 C C . VAL C 3 113 ? -20.459 47.233 54.703 1.00 106.05 122 VAL P C 1
ATOM 4000 O O . VAL C 3 113 ? -21.235 46.629 55.442 1.00 107.24 122 VAL P O 1
ATOM 4004 N N . ALA C 3 114 ? -19.980 48.456 54.962 1.00 102.58 123 ALA P N 1
ATOM 4005 C CA . ALA C 3 114 ? -20.325 49.234 56.140 1.00 103.50 123 ALA P CA 1
ATOM 4006 C C . ALA C 3 114 ? -20.480 50.691 55.716 1.00 103.66 123 ALA P C 1
ATOM 4007 O O . ALA C 3 114 ? -20.034 51.063 54.633 1.00 103.88 123 ALA P O 1
ATOM 4009 N N . ILE C 3 115 ? -21.085 51.509 56.586 1.00 104.85 124 ILE P N 1
ATOM 4010 C CA . ILE C 3 115 ? -21.472 52.872 56.239 1.00 103.43 124 ILE P CA 1
ATOM 4011 C C . ILE C 3 115 ? -20.224 53.743 56.069 1.00 99.46 124 ILE P C 1
ATOM 4012 O O . ILE C 3 115 ? -20.261 54.733 55.340 1.00 96.98 124 ILE P O 1
ATOM 4017 N N . THR C 3 116 ? -19.118 53.356 56.721 1.00 97.22 125 THR P N 1
ATOM 4018 C CA . THR C 3 116 ? -17.838 54.038 56.586 1.00 97.12 125 THR P CA 1
ATOM 4019 C C . THR C 3 116 ? -17.263 53.939 55.168 1.00 95.65 125 THR P C 1
ATOM 4020 O O . THR C 3 116 ? -16.437 54.773 54.804 1.00 97.36 125 THR P O 1
ATOM 4024 N N . HIS C 3 117 ? -17.701 52.949 54.368 1.00 93.09 126 HIS P N 1
ATOM 4025 C CA . HIS C 3 117 ? -17.153 52.701 53.038 1.00 91.16 126 HIS P CA 1
ATOM 4026 C C . HIS C 3 117 ? -17.725 53.614 51.944 1.00 90.75 126 HIS P C 1
ATOM 4027 O O . HIS C 3 117 ? -17.351 53.457 50.783 1.00 87.07 126 HIS P O 1
ATOM 4034 N N . ASP C 3 118 ? -18.621 54.556 52.281 1.00 93.99 127 ASP P N 1
ATOM 4035 C CA . ASP C 3 118 ? -19.023 55.602 51.348 1.00 97.17 127 ASP P CA 1
ATOM 4036 C C . ASP C 3 118 ? -17.794 56.369 50.862 1.00 96.24 127 ASP P C 1
ATOM 4037 O O . ASP C 3 118 ? -17.079 56.962 51.672 1.00 96.37 127 ASP P O 1
ATOM 4042 N N . GLY C 3 119 ? -17.569 56.362 49.541 1.00 94.75 128 GLY P N 1
ATOM 4043 C CA . GLY C 3 119 ? -16.460 57.100 48.956 1.00 94.95 128 GLY P CA 1
ATOM 4044 C C . GLY C 3 119 ? -16.240 56.781 47.478 1.00 93.41 128 GLY P C 1
ATOM 4045 O O . GLY C 3 119 ? -17.087 56.165 46.832 1.00 92.24 128 GLY P O 1
ATOM 4046 N N . TYR C 3 120 ? -15.081 57.224 46.971 1.00 91.72 129 TYR P N 1
ATOM 4047 C CA . TYR C 3 120 ? -14.703 57.074 45.576 1.00 91.98 129 TYR P CA 1
ATOM 4048 C C . TYR C 3 120 ? -13.667 55.958 45.460 1.00 90.93 129 TYR P C 1
ATOM 4049 O O . TYR C 3 120 ? -12.710 55.923 46.231 1.00 91.14 129 TYR P O 1
ATOM 4058 N N . TYR C 3 121 ? -13.880 55.061 44.488 1.00 89.45 130 TYR P N 1
ATOM 4059 C CA . TYR C 3 121 ? -13.001 53.934 44.220 1.00 87.56 130 TYR P CA 1
ATOM 4060 C C . TYR C 3 121 ? -12.638 53.960 42.738 1.00 89.81 130 TYR P C 1
ATOM 4061 O O . TYR C 3 121 ? -13.533 53.891 41.900 1.00 90.83 130 TYR P O 1
ATOM 4070 N N . ARG C 3 122 ? -11.337 54.053 42.421 1.00 91.99 131 ARG P N 1
ATOM 4071 C CA . ARG C 3 122 ? -10.891 54.264 41.050 1.00 95.46 131 ARG P CA 1
ATOM 4072 C C . ARG C 3 122 ? -9.820 53.247 40.662 1.00 96.22 131 ARG P C 1
ATOM 4073 O O . ARG C 3 122 ? -8.775 53.181 41.303 1.00 96.24 131 ARG P O 1
ATOM 4081 N N . CYS C 3 123 ? -10.092 52.495 39.584 1.00 97.75 132 CYS P N 1
ATOM 4082 C CA . CYS C 3 123 ? -9.102 51.669 38.912 1.00 100.31 132 CYS P CA 1
ATOM 4083 C C . CYS C 3 123 ? -8.369 52.512 37.871 1.00 99.97 132 CYS P C 1
ATOM 4084 O O . CYS C 3 123 ? -9.005 53.009 36.948 1.00 99.59 132 CYS P O 1
ATOM 4087 N N . ILE C 3 124 ? -7.045 52.666 38.036 1.00 101.40 133 ILE P N 1
ATOM 4088 C CA . ILE C 3 124 ? -6.187 53.339 37.067 1.00 103.90 133 ILE P CA 1
ATOM 4089 C C . ILE C 3 124 ? -5.303 52.279 36.413 1.00 104.25 133 ILE P C 1
ATOM 4090 O O . ILE C 3 124 ? -4.723 51.454 37.113 1.00 104.57 133 ILE P O 1
ATOM 4095 N N . MET C 3 125 ? -5.187 52.331 35.078 1.00 107.44 134 MET P N 1
ATOM 4096 C CA . MET C 3 125 ? -4.494 51.314 34.300 1.00 108.62 134 MET P CA 1
ATOM 4097 C C . MET C 3 125 ? -3.489 51.994 33.375 1.00 107.50 134 MET P C 1
ATOM 4098 O O . MET C 3 125 ? -3.893 52.674 32.436 1.00 109.67 134 MET P O 1
ATOM 4103 N N . VAL C 3 126 ? -2.192 51.804 33.648 1.00 104.00 135 VAL P N 1
ATOM 4104 C CA . VAL C 3 126 ? -1.139 52.281 32.766 1.00 103.61 135 VAL P CA 1
ATOM 4105 C C . VAL C 3 126 ? -0.913 51.225 31.685 1.00 103.50 135 VAL P C 1
ATOM 4106 O O . VAL C 3 126 ? -0.666 50.063 32.005 1.00 100.82 135 VAL P O 1
ATOM 4110 N N . THR C 3 127 ? -1.029 51.643 30.413 1.00 105.61 136 THR P N 1
ATOM 4111 C CA . THR C 3 127 ? -0.799 50.783 29.260 1.00 108.14 136 THR P CA 1
ATOM 4112 C C . THR C 3 127 ? 0.182 51.473 28.312 1.00 111.52 136 THR P C 1
ATOM 4113 O O . THR C 3 127 ? 0.462 52.661 28.470 1.00 112.47 136 THR P O 1
ATOM 4117 N N . PRO C 3 128 ? 0.753 50.754 27.314 1.00 113.12 137 PRO P N 1
ATOM 4118 C CA . PRO C 3 128 ? 1.504 51.397 26.233 1.00 117.70 137 PRO P CA 1
ATOM 4119 C C . PRO C 3 128 ? 0.700 52.410 25.418 1.00 121.89 137 PRO P C 1
ATOM 4120 O O . PRO C 3 128 ? 1.271 53.365 24.899 1.00 125.94 137 PRO P O 1
ATOM 4124 N N . ASP C 3 129 ? -0.615 52.169 25.296 1.00 123.67 138 ASP P N 1
ATOM 4125 C CA . ASP C 3 129 ? -1.521 53.037 24.556 1.00 126.50 138 ASP P CA 1
ATOM 4126 C C . ASP C 3 129 ? -1.788 54.321 25.344 1.00 124.14 138 ASP P C 1
ATOM 4127 O O . ASP C 3 129 ? -1.789 55.404 24.763 1.00 124.02 138 ASP P O 1
ATOM 4132 N N . GLY C 3 130 ? -2.019 54.196 26.659 1.00 120.76 139 GLY P N 1
ATOM 4133 C CA . GLY C 3 130 ? -2.182 55.354 27.526 1.00 120.94 139 GLY P CA 1
ATOM 4134 C C . GLY C 3 130 ? -2.610 54.962 28.939 1.00 119.07 139 GLY P C 1
ATOM 4135 O O . GLY C 3 130 ? -2.296 53.865 29.398 1.00 117.66 139 GLY P O 1
ATOM 4136 N N . ASN C 3 131 ? -3.318 55.880 29.616 1.00 120.32 140 ASN P N 1
ATOM 4137 C CA . ASN C 3 131 ? -3.891 55.637 30.933 1.00 116.98 140 ASN P CA 1
ATOM 4138 C C . ASN C 3 131 ? -5.418 55.648 30.841 1.00 118.00 140 ASN P C 1
ATOM 4139 O O . ASN C 3 131 ? -5.997 56.472 30.131 1.00 120.90 140 ASN P O 1
ATOM 4144 N N . PHE C 3 132 ? -6.053 54.726 31.581 1.00 113.75 141 PHE P N 1
ATOM 4145 C CA . PHE C 3 132 ? -7.493 54.523 31.542 1.00 112.02 141 PHE P CA 1
ATOM 4146 C C . PHE C 3 132 ? -8.023 54.400 32.970 1.00 110.24 141 PHE P C 1
ATOM 4147 O O . PHE C 3 132 ? -7.447 53.673 33.777 1.00 108.45 141 PHE P O 1
ATOM 4155 N N . HIS C 3 133 ? -9.129 55.103 33.256 1.00 112.51 142 HIS P N 1
ATOM 4156 C CA . HIS C 3 133 ? -9.707 55.188 34.590 1.00 111.40 142 HIS P CA 1
ATOM 4157 C C . HIS C 3 133 ? -11.165 54.732 34.546 1.00 109.93 142 HIS P C 1
ATOM 4158 O O . HIS C 3 133 ? -11.935 55.234 33.730 1.00 113.01 142 HIS P O 1
ATOM 4165 N N . ARG C 3 134 ? -11.530 53.778 35.415 1.00 107.42 143 ARG P N 1
ATOM 4166 C CA . ARG C 3 134 ? -12.923 53.461 35.695 1.00 107.54 143 ARG P CA 1
ATOM 4167 C C . ARG C 3 134 ? -13.166 53.708 37.184 1.00 103.96 143 ARG P C 1
ATOM 4168 O O . ARG C 3 134 ? -12.622 52.993 38.023 1.00 101.29 143 ARG P O 1
ATOM 4176 N N . GLY C 3 135 ? -13.978 54.732 37.490 1.00 105.59 144 GLY P N 1
ATOM 4177 C CA . GLY C 3 135 ? -14.261 55.154 38.855 1.00 103.67 144 GLY P CA 1
ATOM 4178 C C . GLY C 3 135 ? -15.666 54.762 39.317 1.00 102.34 144 GLY P C 1
ATOM 4179 O O . GLY C 3 135 ? -16.595 54.703 38.512 1.00 102.86 144 GLY P O 1
ATOM 4180 N N . TYR C 3 136 ? -15.801 54.517 40.628 1.00 99.44 145 TYR P N 1
ATOM 4181 C CA . TYR C 3 136 ? -17.059 54.130 41.246 1.00 99.35 145 TYR P CA 1
ATOM 4182 C C . TYR C 3 136 ? -17.362 55.057 42.421 1.00 99.08 145 TYR P C 1
ATOM 4183 O O . TYR C 3 136 ? -16.642 55.041 43.418 1.00 98.28 145 TYR P O 1
ATOM 4192 N N . HIS C 3 137 ? -18.427 55.860 42.292 1.00 101.07 146 HIS P N 1
ATOM 4193 C CA . HIS C 3 137 ? -18.993 56.599 43.411 1.00 101.51 146 HIS P CA 1
ATOM 4194 C C . HIS C 3 137 ? -19.875 55.653 44.225 1.00 101.55 146 HIS P C 1
ATOM 4195 O O . HIS C 3 137 ? -21.064 55.509 43.940 1.00 102.02 146 HIS P O 1
ATOM 4202 N N . LEU C 3 138 ? -19.271 55.006 45.232 1.00 100.83 147 LEU P N 1
ATOM 4203 C CA . LEU C 3 138 ? -19.941 53.971 46.001 1.00 101.42 147 LEU P CA 1
ATOM 4204 C C . LEU C 3 138 ? -20.891 54.617 47.007 1.00 101.26 147 LEU P C 1
ATOM 4205 O O . LEU C 3 138 ? -20.481 55.506 47.752 1.00 101.53 147 LEU P O 1
ATOM 4210 N N . GLN C 3 139 ? -22.151 54.152 47.011 1.00 100.97 148 GLN P N 1
ATOM 4211 C CA . GLN C 3 139 ? -23.157 54.564 47.978 1.00 99.26 148 GLN P CA 1
ATOM 4212 C C . GLN C 3 139 ? -23.626 53.337 48.755 1.00 98.87 148 GLN P C 1
ATOM 4213 O O . GLN C 3 139 ? -24.077 52.363 48.157 1.00 100.76 148 GLN P O 1
ATOM 4219 N N . VAL C 3 140 ? -23.533 53.408 50.088 1.00 97.61 149 VAL P N 1
ATOM 4220 C CA . VAL C 3 140 ? -23.911 52.309 50.962 1.00 96.23 149 VAL P CA 1
ATOM 4221 C C . VAL C 3 140 ? -25.388 52.473 51.322 1.00 96.93 149 VAL P C 1
ATOM 4222 O O . VAL C 3 140 ? -25.768 53.479 51.918 1.00 96.04 149 VAL P O 1
ATOM 4226 N N . LEU C 3 141 ? -26.207 51.479 50.952 1.00 97.35 150 LEU P N 1
ATOM 4227 C CA . LEU C 3 141 ? -27.635 51.486 51.231 1.00 98.53 150 LEU P CA 1
ATOM 4228 C C . LEU C 3 141 ? -27.909 50.745 52.538 1.00 99.84 150 LEU P C 1
ATOM 4229 O O . LEU C 3 141 ? -27.230 49.767 52.846 1.00 99.52 150 LEU P O 1
ATOM 4234 N N . VAL C 3 142 ? -28.914 51.224 53.289 1.00 101.59 151 VAL P N 1
ATOM 4235 C CA . VAL C 3 142 ? -29.381 50.582 54.510 1.00 102.42 151 VAL P CA 1
ATOM 4236 C C . VAL C 3 142 ? -30.900 50.467 54.430 1.00 104.74 151 VAL P C 1
ATOM 4237 O O . VAL C 3 142 ? -31.580 51.484 54.327 1.00 102.15 151 VAL P O 1
ATOM 4241 N N . THR C 3 143 ? -31.412 49.229 54.491 1.00 97.56 152 THR P N 1
ATOM 4242 C CA . THR C 3 143 ? -32.838 48.959 54.379 1.00 99.76 152 THR P CA 1
ATOM 4243 C C . THR C 3 143 ? -33.545 49.472 55.633 1.00 99.28 152 THR P C 1
ATOM 4244 O O . THR C 3 143 ? -33.194 49.061 56.737 1.00 102.05 152 THR P O 1
ATOM 4248 N N . PRO C 3 144 ? -34.543 50.383 55.514 1.00 97.35 153 PRO P N 1
ATOM 4249 C CA . PRO C 3 144 ? -35.244 50.909 56.685 1.00 97.56 153 PRO P CA 1
ATOM 4250 C C . PRO C 3 144 ? -36.243 49.914 57.274 1.00 99.80 153 PRO P C 1
ATOM 4251 O O . PRO C 3 144 ? -36.776 49.071 56.556 1.00 97.65 153 PRO P O 1
ATOM 4255 N N . GLU C 3 145 ? -36.469 50.032 58.591 1.00 103.81 154 GLU P N 1
ATOM 4256 C CA . GLU C 3 145 ? -37.510 49.301 59.297 1.00 109.68 154 GLU P CA 1
ATOM 4257 C C . GLU C 3 145 ? -38.822 50.073 59.141 1.00 108.34 154 GLU P C 1
ATOM 4258 O O . GLU C 3 145 ? -38.999 51.129 59.749 1.00 106.38 154 GLU P O 1
ATOM 4264 N N . VAL C 3 146 ? -39.732 49.522 58.325 1.00 108.30 155 VAL P N 1
ATOM 4265 C CA . VAL C 3 146 ? -40.966 50.186 57.930 1.00 107.69 155 VAL P CA 1
ATOM 4266 C C . VAL C 3 146 ? -42.123 49.626 58.759 1.00 109.31 155 VAL P C 1
ATOM 4267 O O . VAL C 3 146 ? -42.257 48.411 58.879 1.00 110.34 155 VAL P O 1
ATOM 4271 N N . THR C 3 147 ? -42.955 50.523 59.317 1.00 109.81 156 THR P N 1
ATOM 4272 C CA . THR C 3 147 ? -44.129 50.144 60.094 1.00 112.83 156 THR P CA 1
ATOM 4273 C C . THR C 3 147 ? -45.306 51.061 59.756 1.00 111.78 156 THR P C 1
ATOM 4274 O O . THR C 3 147 ? -45.125 52.122 59.165 1.00 108.56 156 THR P O 1
ATOM 4278 N N . LEU C 3 148 ? -46.510 50.630 60.157 1.00 114.17 157 LEU P N 1
ATOM 4279 C CA . LEU C 3 148 ? -47.744 51.378 59.951 1.00 113.93 157 LEU P CA 1
ATOM 4280 C C . LEU C 3 148 ? -48.745 50.988 61.039 1.00 118.27 157 LEU P C 1
ATOM 4281 O O . LEU C 3 148 ? -48.997 49.801 61.234 1.00 121.54 157 LEU P O 1
ATOM 4286 N N . PHE C 3 149 ? -49.313 51.984 61.737 1.00 121.86 158 PHE P N 1
ATOM 4287 C CA . PHE C 3 149 ? -50.223 51.713 62.843 1.00 129.40 158 PHE P CA 1
ATOM 4288 C C . PHE C 3 149 ? -51.239 52.844 63.016 1.00 129.83 158 PHE P C 1
ATOM 4289 O O . PHE C 3 149 ? -50.934 54.005 62.748 1.00 126.68 158 PHE P O 1
ATOM 4297 N N . GLN C 3 150 ? -52.447 52.472 63.470 1.00 133.25 159 GLN P N 1
ATOM 4298 C CA . GLN C 3 150 ? -53.484 53.420 63.855 1.00 135.38 159 GLN P CA 1
ATOM 4299 C C . GLN C 3 150 ? -53.084 54.047 65.189 1.00 137.23 159 GLN P C 1
ATOM 4300 O O . GLN C 3 150 ? -52.658 53.338 66.099 1.00 135.81 159 GLN P O 1
ATOM 4306 N N . ASN C 3 151 ? -53.239 55.375 65.292 1.00 140.79 160 ASN P N 1
ATOM 4307 C CA . ASN C 3 151 ? -52.648 56.161 66.366 1.00 145.57 160 ASN P CA 1
ATOM 4308 C C . ASN C 3 151 ? -53.759 56.695 67.274 1.00 151.49 160 ASN P C 1
ATOM 4309 O O . ASN C 3 151 ? -53.842 56.305 68.438 1.00 154.11 160 ASN P O 1
ATOM 4314 N N . ARG C 3 152 ? -54.607 57.576 66.719 1.00 151.46 161 ARG P N 1
ATOM 4315 C CA . ARG C 3 152 ? -55.668 58.255 67.453 1.00 151.74 161 ARG P CA 1
ATOM 4316 C C . ARG C 3 152 ? -56.971 58.081 66.669 1.00 153.58 161 ARG P C 1
ATOM 4317 O O . ARG C 3 152 ? -57.075 57.159 65.859 1.00 151.53 161 ARG P O 1
ATOM 4325 N N . ASN C 3 153 ? -57.969 58.942 66.937 1.00 157.16 162 ASN P N 1
ATOM 4326 C CA . ASN C 3 153 ? -59.211 58.971 66.178 1.00 157.11 162 ASN P CA 1
ATOM 4327 C C . ASN C 3 153 ? -58.925 59.435 64.748 1.00 154.67 162 ASN P C 1
ATOM 4328 O O . ASN C 3 153 ? -58.702 60.623 64.515 1.00 153.18 162 ASN P O 1
ATOM 4333 N N . ARG C 3 154 ? -58.908 58.467 63.816 1.00 152.66 163 ARG P N 1
ATOM 4334 C CA . ARG C 3 154 ? -58.763 58.694 62.383 1.00 148.58 163 ARG P CA 1
ATOM 4335 C C . ARG C 3 154 ? -57.416 59.352 62.074 1.00 144.13 163 ARG P C 1
ATOM 4336 O O . ARG C 3 154 ? -57.361 60.386 61.408 1.00 141.35 163 ARG P O 1
ATOM 4344 N N . THR C 3 155 ? -56.338 58.727 62.572 1.00 141.64 164 THR P N 1
ATOM 4345 C CA . THR C 3 155 ? -54.971 59.068 62.206 1.00 135.56 164 THR P CA 1
ATOM 4346 C C . THR C 3 155 ? -54.145 57.790 62.092 1.00 130.65 164 THR P C 1
ATOM 4347 O O . THR C 3 155 ? -54.452 56.790 62.741 1.00 131.79 164 THR P O 1
ATOM 4351 N N . ALA C 3 156 ? -53.094 57.848 61.264 1.00 124.85 165 ALA P N 1
ATOM 4352 C CA . ALA C 3 156 ? -52.140 56.760 61.117 1.00 120.65 165 ALA P CA 1
ATOM 4353 C C . ALA C 3 156 ? -50.730 57.335 61.029 1.00 115.61 165 ALA P C 1
ATOM 4354 O O . ALA C 3 156 ? -50.555 58.476 60.604 1.00 113.39 165 ALA P O 1
ATOM 4356 N N . VAL C 3 157 ? -49.742 56.528 61.437 1.00 113.31 166 VAL P N 1
ATOM 4357 C CA . VAL C 3 157 ? -48.341 56.919 61.412 1.00 110.26 166 VAL P CA 1
ATOM 4358 C C . VAL C 3 157 ? -47.563 55.867 60.627 1.00 107.27 166 VAL P C 1
ATOM 4359 O O . VAL C 3 157 ? -47.637 54.684 60.954 1.00 105.58 166 VAL P O 1
ATOM 4363 N N . CYS C 3 158 ? -46.820 56.319 59.605 1.00 105.76 167 CYS P N 1
ATOM 4364 C CA . CYS C 3 158 ? -45.953 55.459 58.814 1.00 104.75 167 CYS P CA 1
ATOM 4365 C C . CYS C 3 158 ? -44.498 55.873 59.035 1.00 102.98 167 CYS P C 1
ATOM 4366 O O . CYS C 3 158 ? -44.140 57.020 58.777 1.00 101.56 167 CYS P O 1
ATOM 4369 N N . LYS C 3 159 ? -43.683 54.931 59.536 1.00 102.59 168 LYS P N 1
ATOM 4370 C CA . LYS C 3 159 ? -42.279 55.164 59.833 1.00 101.12 168 LYS P CA 1
ATOM 4371 C C . LYS C 3 159 ? -41.413 54.440 58.809 1.00 98.88 168 LYS 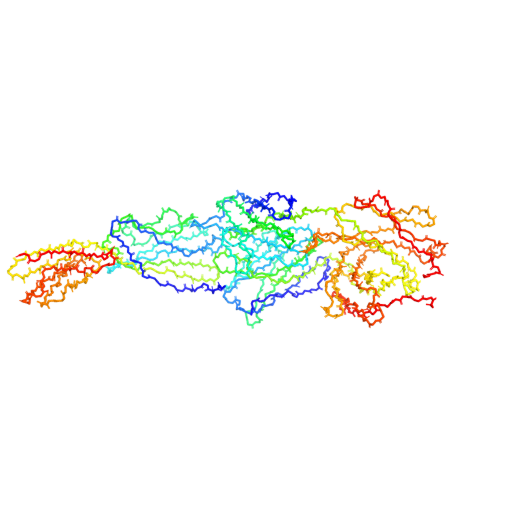P C 1
ATOM 4372 O O . LYS C 3 159 ? -41.767 53.354 58.362 1.00 100.25 168 LYS P O 1
ATOM 4378 N N . ALA C 3 160 ? -40.278 55.061 58.465 1.00 96.62 169 ALA P N 1
ATOM 4379 C CA . ALA C 3 160 ? -39.172 54.400 57.792 1.00 95.01 169 ALA P CA 1
ATOM 4380 C C . ALA C 3 160 ? -37.906 54.668 58.603 1.00 94.53 169 ALA P C 1
ATOM 4381 O O . ALA C 3 160 ? -37.268 55.704 58.427 1.00 93.13 169 ALA P O 1
ATOM 4383 N N . VAL C 3 161 ? -37.566 53.725 59.494 1.00 96.66 170 VAL P N 1
ATOM 4384 C CA . VAL C 3 161 ? -36.627 53.969 60.580 1.00 98.66 170 VAL P CA 1
ATOM 4385 C C . VAL C 3 161 ? -35.211 53.589 60.146 1.00 98.25 170 VAL P C 1
ATOM 4386 O O . VAL C 3 161 ? -34.973 52.459 59.721 1.00 96.03 170 VAL P O 1
ATOM 4390 N N . ALA C 3 162 ? -34.285 54.553 60.268 1.00 99.75 171 ALA P N 1
ATOM 4391 C CA . ALA C 3 162 ? -32.849 54.324 60.188 1.00 101.23 171 ALA P CA 1
ATOM 4392 C C . ALA C 3 162 ? -32.445 53.662 58.868 1.00 100.05 171 ALA P C 1
ATOM 4393 O O . ALA C 3 162 ? -31.577 52.789 58.860 1.00 102.10 171 ALA P O 1
ATOM 4395 N N . GLY C 3 163 ? -33.060 54.099 57.759 1.00 98.44 172 GLY P N 1
ATOM 4396 C CA . GLY C 3 163 ? -32.620 53.724 56.424 1.00 97.11 172 GLY P CA 1
ATOM 4397 C C . GLY C 3 163 ? -31.511 54.652 55.938 1.00 95.81 172 GLY P C 1
ATOM 4398 O O . GLY C 3 163 ? -31.186 55.625 56.611 1.00 98.60 172 GLY P O 1
ATOM 4399 N N . LYS C 3 164 ? -30.936 54.339 54.771 1.00 96.11 173 LYS P N 1
ATOM 4400 C CA . LYS C 3 164 ? -29.954 55.207 54.138 1.00 96.76 173 LYS P CA 1
ATOM 4401 C C . LYS C 3 164 ? -30.000 54.999 52.625 1.00 96.99 173 LYS P C 1
ATOM 4402 O O . LYS C 3 164 ? -29.834 53.868 52.175 1.00 99.68 173 LYS P O 1
ATOM 4408 N N . PRO C 3 165 ? -30.227 56.042 51.785 1.00 95.27 174 PRO P N 1
ATOM 4409 C CA . PRO C 3 165 ? -30.548 57.401 52.235 1.00 96.41 174 PRO P CA 1
ATOM 4410 C C . PRO C 3 165 ? -31.991 57.507 52.739 1.00 98.76 174 PRO P C 1
ATOM 4411 O O . PRO C 3 165 ? -32.649 56.490 52.958 1.00 98.56 174 PRO P O 1
ATOM 4415 N N . ALA C 3 166 ? -32.464 58.744 52.951 1.00 101.17 175 ALA P N 1
ATOM 4416 C CA . ALA C 3 166 ? -33.833 59.011 53.372 1.00 101.11 175 ALA P CA 1
ATOM 4417 C C . ALA C 3 166 ? -34.835 58.353 52.422 1.00 100.02 175 ALA P C 1
ATOM 4418 O O . ALA C 3 166 ? -34.695 58.459 51.204 1.00 101.07 175 ALA P O 1
ATOM 4420 N N . ALA C 3 167 ? -35.836 57.668 52.997 1.00 99.16 176 ALA P N 1
ATOM 4421 C CA . ALA C 3 167 ? -36.967 57.136 52.248 1.00 98.69 176 ALA P CA 1
ATOM 4422 C C . ALA C 3 167 ? -38.008 58.233 52.026 1.00 98.24 176 ALA P C 1
ATOM 4423 O O . ALA C 3 167 ? -38.019 59.233 52.741 1.00 96.86 176 ALA P O 1
ATOM 4425 N N . HIS C 3 168 ? -38.881 58.025 51.029 1.00 100.22 177 HIS P N 1
ATOM 4426 C CA . HIS C 3 168 ? -39.966 58.942 50.710 1.00 103.34 177 HIS P CA 1
ATOM 4427 C C . HIS C 3 168 ? -41.296 58.233 50.957 1.00 99.14 177 HIS P C 1
ATOM 4428 O O . HIS C 3 168 ? -41.487 57.114 50.486 1.00 96.01 177 HIS P O 1
ATOM 4435 N N . ILE C 3 169 ? -42.208 58.906 51.675 1.00 96.83 178 ILE P N 1
ATOM 4436 C CA . ILE C 3 169 ? -43.477 58.327 52.093 1.00 95.45 178 ILE P CA 1
ATOM 4437 C C . ILE C 3 169 ? -44.625 59.125 51.477 1.00 94.97 178 ILE P C 1
ATOM 4438 O O . ILE C 3 169 ? -44.613 60.353 51.515 1.00 93.23 178 ILE P O 1
ATOM 4443 N N . SER C 3 170 ? -45.621 58.406 50.939 1.00 96.77 179 SER P N 1
ATOM 4444 C CA . SER C 3 170 ? -46.854 59.003 50.443 1.00 99.58 179 SER P CA 1
ATOM 4445 C C . SER C 3 170 ? -48.046 58.119 50.810 1.00 101.22 179 SER P C 1
ATOM 4446 O O . SER C 3 170 ? -47.870 56.96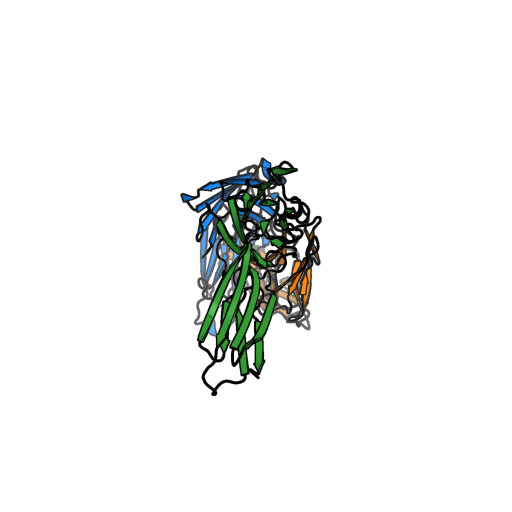2 51.191 1.00 99.12 179 SER P O 1
ATOM 4449 N N . TRP C 3 171 ? -49.253 58.686 50.664 1.00 104.98 180 TRP P N 1
ATOM 4450 C CA . TRP C 3 171 ? -50.493 58.077 51.124 1.00 106.59 180 TRP P CA 1
ATOM 4451 C C . TRP C 3 171 ? -51.495 57.943 49.977 1.00 110.98 180 TRP P C 1
ATOM 4452 O O . TRP C 3 171 ? -51.621 58.852 49.156 1.00 110.17 180 TRP P O 1
ATOM 4463 N N . ILE C 3 172 ? -52.209 56.807 49.948 1.00 116.43 181 ILE P N 1
ATOM 4464 C CA . ILE C 3 172 ? -53.382 56.625 49.102 1.00 123.09 181 ILE P CA 1
ATOM 4465 C C . ILE C 3 172 ? -54.543 56.172 49.992 1.00 125.07 181 ILE P C 1
ATOM 4466 O O . ILE C 3 172 ? -54.459 55.104 50.596 1.00 123.95 181 ILE P O 1
ATOM 4471 N N . PRO C 3 173 ? -55.651 56.945 50.128 1.00 126.97 182 PRO P N 1
ATOM 4472 C CA . PRO C 3 173 ? -55.796 58.278 49.536 1.00 127.17 182 PRO P CA 1
ATOM 4473 C C . PRO C 3 173 ? -55.007 59.316 50.328 1.00 125.65 182 PRO P C 1
ATOM 4474 O O . PRO C 3 173 ? -54.560 59.035 51.439 1.00 124.49 182 PRO P O 1
ATOM 4478 N N . GLU C 3 174 ? -54.840 60.509 49.741 1.00 127.50 183 GLU P N 1
ATOM 4479 C CA . GLU C 3 174 ? -54.147 61.607 50.398 1.00 126.98 183 GLU P CA 1
ATOM 4480 C C . GLU C 3 174 ? -54.999 62.108 51.561 1.00 124.40 183 GLU P C 1
ATOM 4481 O O . GLU C 3 174 ? -56.224 62.054 51.497 1.00 126.37 183 GLU P O 1
ATOM 4487 N N . GLY C 3 175 ? -54.330 62.572 52.624 1.00 122.41 184 GLY P N 1
ATOM 4488 C CA . GLY C 3 175 ? -54.989 63.096 53.810 1.00 124.70 184 GLY P CA 1
ATOM 4489 C C . GLY C 3 175 ? -54.476 64.493 54.145 1.00 125.80 184 GLY P C 1
ATOM 4490 O O . GLY C 3 175 ? -54.289 65.308 53.243 1.00 127.60 184 GLY P O 1
ATOM 4491 N N . ASP C 3 176 ? -54.261 64.756 55.441 1.00 126.23 185 ASP P N 1
ATOM 4492 C CA . ASP C 3 176 ? -53.670 66.004 55.898 1.00 128.23 185 ASP P CA 1
ATOM 4493 C C . ASP C 3 176 ? -52.490 65.645 56.799 1.00 123.77 185 ASP P C 1
ATOM 4494 O O . ASP C 3 176 ? -52.633 65.572 58.019 1.00 120.98 185 ASP P O 1
ATOM 4499 N N . CYS C 3 177 ? -51.328 65.411 56.169 1.00 123.13 186 CYS P N 1
ATOM 4500 C CA . CYS C 3 177 ? -50.222 64.701 56.796 1.00 123.00 186 CYS P CA 1
ATOM 4501 C C . CYS C 3 177 ? -49.102 65.668 57.183 1.00 120.07 186 CYS P C 1
ATOM 4502 O O . CYS C 3 177 ? -49.076 66.814 56.736 1.00 122.64 186 CYS P O 1
ATOM 4505 N N . ALA C 3 178 ? -48.189 65.170 58.029 1.00 115.28 187 ALA P N 1
ATOM 4506 C CA . ALA C 3 178 ? -46.979 65.869 58.437 1.00 111.97 187 ALA P CA 1
ATOM 4507 C C . ALA C 3 178 ? -45.818 64.875 58.476 1.00 110.01 187 ALA P C 1
ATOM 4508 O O . ALA C 3 178 ? -46.044 63.685 58.687 1.00 109.66 187 ALA P O 1
ATOM 4510 N N . THR C 3 179 ? -44.583 65.368 58.281 1.00 108.93 188 THR P N 1
ATOM 4511 C CA . THR C 3 179 ? -43.418 64.512 58.094 1.00 105.76 188 THR P CA 1
ATOM 4512 C C . THR C 3 179 ? -42.242 64.977 58.953 1.00 101.99 188 THR P C 1
ATOM 4513 O O . THR C 3 179 ? -41.874 66.149 58.898 1.00 101.82 188 THR P O 1
ATOM 4517 N N . LYS C 3 180 ? -41.663 64.037 59.725 1.00 98.71 189 LYS P N 1
ATOM 4518 C CA . LYS C 3 180 ? -40.399 64.225 60.428 1.00 99.29 189 LYS P CA 1
ATOM 4519 C C . LYS C 3 180 ? -39.265 63.602 59.618 1.00 95.30 189 LYS P C 1
ATOM 4520 O O . LYS C 3 180 ? -39.413 62.497 59.106 1.00 92.49 189 LYS P O 1
ATOM 4526 N N . GLN C 3 181 ? -38.134 64.315 59.529 1.00 94.81 190 GLN P N 1
ATOM 4527 C CA . GLN C 3 181 ? -36.869 63.740 59.097 1.00 91.67 190 GLN P CA 1
ATOM 4528 C C . GLN C 3 181 ? -35.882 63.843 60.253 1.00 90.80 190 GLN P C 1
ATOM 4529 O O . GLN C 3 181 ? -35.693 64.919 60.809 1.00 88.36 190 GLN P O 1
ATOM 4535 N N . GLU C 3 182 ? -35.257 62.717 60.609 1.00 91.34 191 GLU P N 1
ATOM 4536 C CA . GLU C 3 182 ? -34.355 62.664 61.746 1.00 93.23 191 GLU P CA 1
ATOM 4537 C C . GLU C 3 182 ? -33.034 62.064 61.269 1.00 91.14 191 GLU P C 1
ATOM 4538 O O . GLU C 3 182 ? -32.982 60.884 60.925 1.00 87.29 191 GLU P O 1
AT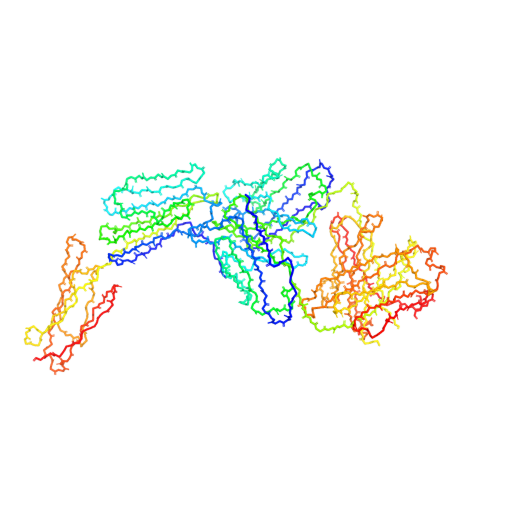OM 4544 N N . TYR C 3 183 ? -31.988 62.909 61.241 1.00 91.44 192 TYR P N 1
ATOM 4545 C CA . TYR C 3 183 ? -30.720 62.611 60.590 1.00 88.73 192 TYR P CA 1
ATOM 4546 C C . TYR C 3 183 ? -29.691 62.191 61.637 1.00 91.05 192 TYR P C 1
ATOM 4547 O O . TYR C 3 183 ? -29.122 63.034 62.328 1.00 92.65 192 TYR P O 1
ATOM 4556 N N . TRP C 3 184 ? -29.456 60.876 61.725 1.00 92.40 193 TRP P N 1
ATOM 4557 C CA . TRP C 3 184 ? -28.575 60.305 62.731 1.00 96.02 193 TRP P CA 1
ATOM 4558 C C . TRP C 3 184 ? -27.117 60.506 62.325 1.00 99.06 193 TRP P C 1
ATOM 4559 O O . TRP C 3 184 ? -26.816 60.696 61.145 1.00 97.56 193 TRP P O 1
ATOM 4570 N N . SER C 3 185 ? -26.228 60.439 63.326 1.00 104.56 194 SER P N 1
ATOM 4571 C CA . SER C 3 185 ? -24.803 60.681 63.152 1.00 107.60 194 SER P CA 1
ATOM 4572 C C . SER C 3 185 ? -24.119 59.523 62.422 1.00 107.53 194 SER P C 1
ATOM 4573 O O . SER C 3 185 ? -23.112 59.750 61.750 1.00 111.20 194 SER P O 1
ATOM 4576 N N . ASN C 3 186 ? -24.673 58.301 62.536 1.00 103.85 195 ASN P N 1
ATOM 4577 C CA . ASN C 3 186 ? -24.149 57.133 61.834 1.00 101.87 195 ASN P CA 1
ATOM 4578 C C . ASN C 3 186 ? -24.510 57.145 60.343 1.00 99.62 195 ASN P C 1
ATOM 4579 O O . ASN C 3 186 ? -24.175 56.194 59.641 1.00 98.46 195 ASN P O 1
ATOM 4584 N N . GLY C 3 187 ? -25.216 58.184 59.864 1.00 100.87 196 GLY P N 1
ATOM 4585 C CA . GLY C 3 187 ? -25.457 58.389 58.442 1.00 99.31 196 GLY P CA 1
ATOM 4586 C C . GLY C 3 187 ? -26.883 58.035 58.013 1.00 98.41 196 GLY P C 1
ATOM 4587 O O . GLY C 3 187 ? -27.320 58.460 56.944 1.00 96.50 196 GLY P O 1
ATOM 4588 N N . THR C 3 188 ? -27.598 57.256 58.843 1.00 96.68 197 THR P N 1
ATOM 4589 C CA . THR C 3 188 ? -28.958 56.831 58.550 1.00 93.44 197 THR P CA 1
ATOM 4590 C C . THR C 3 188 ? -29.947 57.958 58.850 1.00 92.07 197 THR P C 1
ATOM 4591 O O . THR C 3 188 ? -29.597 58.949 59.493 1.00 91.40 197 THR P O 1
ATOM 4595 N N . VAL C 3 189 ? -31.189 57.774 58.372 1.00 89.20 198 VAL P N 1
ATOM 4596 C CA . VAL C 3 189 ? -32.257 58.754 58.508 1.00 87.93 198 VAL P CA 1
ATOM 4597 C C . VAL C 3 189 ? -33.553 58.025 58.858 1.00 88.63 198 VAL P C 1
ATOM 4598 O O . VAL C 3 189 ? -33.893 57.039 58.205 1.00 88.74 198 VAL P O 1
ATOM 4602 N N . THR C 3 190 ? -34.277 58.539 59.865 1.00 89.80 199 THR P N 1
ATOM 4603 C CA . THR C 3 190 ? -35.634 58.098 60.154 1.00 90.40 199 THR P CA 1
ATOM 4604 C C . THR C 3 190 ? -36.626 59.099 59.567 1.00 89.88 199 THR P C 1
ATOM 4605 O O . THR C 3 190 ? -36.562 60.287 59.881 1.00 89.20 199 THR P O 1
ATOM 4609 N N . VAL C 3 191 ? -37.547 58.591 58.733 1.00 89.54 200 VAL P N 1
ATOM 4610 C CA . VAL C 3 191 ? -38.629 59.382 58.168 1.00 90.02 200 VAL P CA 1
ATOM 4611 C C . VAL C 3 191 ? -39.952 58.844 58.709 1.00 91.06 200 VAL P C 1
ATOM 4612 O O . VAL C 3 191 ? -40.341 57.725 58.387 1.00 91.20 200 VAL P O 1
ATOM 4616 N N . LYS C 3 192 ? -40.610 59.653 59.548 1.00 94.34 201 LYS P N 1
ATOM 4617 C CA . LYS C 3 192 ? -41.934 59.378 60.085 1.00 97.21 201 LYS P CA 1
ATOM 4618 C C . LYS C 3 192 ? -42.939 60.249 59.332 1.00 96.71 201 LYS P C 1
ATOM 4619 O O . LYS C 3 192 ? -42.603 61.358 58.926 1.00 96.57 201 LYS P O 1
ATOM 4625 N N . SER C 3 193 ? -44.168 59.743 59.156 1.00 98.45 202 SER P N 1
ATOM 4626 C CA . SER C 3 193 ? -45.249 60.522 58.570 1.00 99.26 202 SER P CA 1
ATOM 4627 C C . SER C 3 193 ? -46.568 60.226 59.283 1.00 101.65 202 SER P C 1
ATOM 4628 O O . SER C 3 193 ? -47.151 59.165 59.082 1.00 100.63 202 SER P O 1
ATOM 4631 N N . THR C 3 194 ? -47.010 61.167 60.128 1.00 106.83 203 THR P N 1
ATOM 4632 C CA . THR C 3 194 ? -48.334 61.138 60.734 1.00 112.07 203 THR P CA 1
ATOM 4633 C C . THR C 3 194 ? -49.324 61.767 59.758 1.00 114.22 203 THR P C 1
ATOM 4634 O O . THR C 3 194 ? -48.994 62.760 59.114 1.00 113.26 203 THR P O 1
ATOM 4638 N N . CYS C 3 195 ? -50.535 61.197 59.665 1.00 119.28 204 CYS P N 1
ATOM 4639 C CA . CYS C 3 195 ? -51.514 61.644 58.685 1.00 123.33 204 CYS P CA 1
ATOM 4640 C C . CYS C 3 195 ? -52.938 61.408 59.195 1.00 126.35 204 CYS P C 1
ATOM 4641 O O . CYS C 3 195 ? -53.243 60.325 59.688 1.00 125.22 204 CYS P O 1
ATOM 4644 N N . HIS C 3 196 ? -53.789 62.441 59.049 1.00 130.47 205 HIS P N 1
ATOM 4645 C CA . HIS C 3 196 ? -55.158 62.467 59.552 1.00 134.48 205 HIS P CA 1
ATOM 4646 C C . HIS C 3 196 ? -56.126 62.507 58.369 1.00 133.33 205 HIS P C 1
ATOM 4647 O O . HIS C 3 196 ? -55.822 63.131 57.352 1.00 129.58 205 HIS P O 1
ATOM 4654 N N . TRP C 3 197 ? -57.284 61.839 58.520 1.00 134.81 206 TRP P N 1
ATOM 4655 C CA . TRP C 3 197 ? -58.389 61.920 57.572 1.00 137.87 206 TRP P CA 1
ATOM 4656 C C . TRP C 3 197 ? -59.679 62.296 58.303 1.00 147.05 206 TRP P C 1
ATOM 4657 O O . TRP C 3 197 ? -60.285 61.452 58.962 1.00 150.28 206 TRP P O 1
ATOM 4668 N N . GLU C 3 198 ? -60.091 63.567 58.174 1.00 154.26 207 GLU P N 1
ATOM 4669 C CA . GLU C 3 198 ? -61.347 64.049 58.737 1.00 160.59 207 GLU P CA 1
ATOM 4670 C C . GLU C 3 198 ? -62.530 63.547 57.905 1.00 164.65 207 GLU P C 1
ATOM 4671 O O . GLU C 3 198 ? -63.606 63.308 58.454 1.00 164.71 207 GLU P O 1
ATOM 4677 N N . VAL C 3 199 ? -62.314 63.374 56.591 1.00 166.46 208 VAL P N 1
ATOM 4678 C CA . VAL C 3 199 ? -63.368 63.023 55.649 1.00 169.22 208 VAL P CA 1
ATOM 4679 C C . VAL C 3 199 ? -63.697 61.537 55.814 1.00 169.68 208 VAL P C 1
ATOM 4680 O O . VAL C 3 199 ? -62.792 60.703 55.837 1.00 168.23 208 VAL P O 1
ATOM 4684 N N . HIS C 3 200 ? -65.004 61.222 55.897 1.00 171.47 209 HIS P N 1
ATOM 4685 C CA . HIS C 3 200 ? -65.494 59.867 56.127 1.00 168.93 209 HIS P CA 1
ATOM 4686 C C . HIS C 3 200 ? -65.714 59.120 54.807 1.00 165.64 209 HIS P C 1
ATOM 4687 O O . HIS C 3 200 ? -66.373 58.082 54.787 1.00 164.44 209 HIS P O 1
ATOM 4694 N N . ASN C 3 201 ? -65.142 59.644 53.712 1.00 162.52 210 ASN P N 1
ATOM 4695 C CA . ASN C 3 201 ? -65.007 58.940 52.446 1.00 161.50 210 ASN P CA 1
ATOM 4696 C C . ASN C 3 201 ? -63.828 57.960 52.488 1.00 155.53 210 ASN P C 1
ATOM 4697 O O . ASN C 3 201 ? -63.611 57.243 51.514 1.00 157.11 210 ASN P O 1
ATOM 4702 N N . VAL C 3 202 ? -63.060 57.937 53.594 1.00 148.09 211 VAL P N 1
ATOM 4703 C CA . VAL C 3 202 ? -61.859 57.120 53.713 1.00 141.38 211 VAL P CA 1
ATOM 4704 C C . VAL C 3 202 ? -62.050 56.083 54.822 1.00 138.91 211 VAL P C 1
ATOM 4705 O O . VAL C 3 202 ? -62.598 56.403 55.875 1.00 139.30 211 VAL P O 1
ATOM 4709 N N . SER C 3 203 ? -61.574 54.851 54.570 1.00 135.78 212 SER P N 1
ATOM 4710 C CA . SER C 3 203 ? -61.574 53.773 55.553 1.00 133.69 212 SER P CA 1
ATOM 4711 C C . SER C 3 203 ? -60.252 53.005 55.497 1.00 130.92 212 SER P C 1
ATOM 4712 O O . SER C 3 203 ? -59.570 52.890 56.512 1.00 129.53 212 SER P O 1
ATOM 4715 N N . THR C 3 204 ? -59.915 52.463 54.316 1.00 129.68 213 THR P N 1
ATOM 4716 C CA . THR C 3 204 ? -58.647 51.781 54.094 1.00 126.88 213 THR P CA 1
ATOM 4717 C C . THR C 3 204 ? -57.603 52.791 53.616 1.00 122.92 213 THR P C 1
ATOM 4718 O O . THR C 3 204 ? -57.867 53.538 52.677 1.00 123.56 213 THR P O 1
ATOM 4722 N N . VAL C 3 205 ? -56.421 52.790 54.254 1.00 120.41 214 VAL P N 1
ATOM 4723 C CA . VAL C 3 205 ? -55.343 53.716 53.929 1.00 117.23 214 VAL P CA 1
ATOM 4724 C C . VAL C 3 205 ? -54.084 52.920 53.588 1.00 115.45 214 VAL P C 1
ATOM 4725 O O . VAL C 3 205 ? -53.794 51.912 54.230 1.00 113.63 214 VAL P O 1
ATOM 4729 N N . THR C 3 206 ? -53.337 53.408 52.587 1.00 114.97 215 THR P N 1
ATOM 4730 C CA . THR C 3 206 ? -52.170 52.720 52.056 1.00 114.11 215 THR P CA 1
ATOM 4731 C C . THR C 3 206 ? -50.951 53.634 52.162 1.00 110.40 215 THR P C 1
ATOM 4732 O O . THR C 3 206 ? -50.931 54.700 51.552 1.00 109.73 215 THR P O 1
ATOM 4736 N N . CYS C 3 207 ? -49.949 53.207 52.944 1.00 109.09 216 CYS P N 1
ATOM 4737 C CA . CYS C 3 207 ? -48.649 53.861 52.987 1.00 106.88 216 CYS P CA 1
ATOM 4738 C C . CYS C 3 207 ? -47.798 53.383 51.810 1.00 106.09 216 CYS P C 1
ATOM 4739 O O . CYS C 3 207 ? -47.796 52.194 51.506 1.00 109.31 216 CYS P O 1
ATOM 4742 N N . HIS C 3 208 ? -47.072 54.313 51.169 1.00 105.31 217 HIS P N 1
ATOM 4743 C CA . HIS C 3 208 ? -46.223 54.020 50.019 1.00 105.86 217 HIS P CA 1
ATOM 4744 C C . HIS C 3 208 ? -44.799 54.504 50.294 1.00 101.84 217 HIS P C 1
ATOM 4745 O O . HIS C 3 208 ? -44.471 55.657 50.014 1.00 98.42 217 HIS P O 1
ATOM 4752 N N . VAL C 3 209 ? -43.960 53.606 50.832 1.00 101.94 218 VAL P N 1
ATOM 4753 C CA . VAL C 3 209 ? -42.579 53.920 51.168 1.00 101.03 218 VAL P CA 1
ATOM 4754 C C . VAL C 3 209 ? -41.690 53.643 49.956 1.00 102.60 218 VAL P C 1
ATOM 4755 O O . VAL C 3 209 ? -41.649 52.519 49.461 1.00 101.59 218 VAL P O 1
ATOM 4759 N N . SER C 3 210 ? -40.958 54.676 49.517 1.00 105.00 219 SER P N 1
ATOM 4760 C CA . SER C 3 210 ? -40.130 54.623 48.324 1.00 107.40 219 SER P CA 1
ATOM 4761 C C . SER C 3 210 ? -38.655 54.673 48.720 1.00 105.69 219 SER P C 1
ATOM 4762 O O . SER C 3 210 ? -38.198 55.680 49.258 1.00 103.74 219 SER P O 1
ATOM 4765 N N . HIS C 3 211 ? -37.919 53.587 48.446 1.00 106.84 220 HIS P N 1
ATOM 4766 C CA . HIS C 3 211 ? -36.519 53.487 48.828 1.00 106.63 220 HIS P CA 1
ATOM 4767 C C . HIS C 3 211 ? -35.756 52.621 47.825 1.00 108.41 220 HIS P C 1
ATOM 4768 O O . HIS C 3 211 ? -36.332 51.722 47.211 1.00 105.45 220 HIS P O 1
ATOM 4775 N N . LEU C 3 212 ? -34.448 52.902 47.697 1.00 109.74 221 LEU P N 1
ATOM 4776 C CA . LEU C 3 212 ? -33.572 52.260 46.725 1.00 110.03 221 LEU P CA 1
ATOM 4777 C C . LEU C 3 212 ? -33.362 50.781 47.051 1.00 107.19 221 LEU P C 1
ATOM 4778 O O . LEU C 3 212 ? -33.191 49.987 46.132 1.00 108.91 221 LEU P O 1
ATOM 4783 N N . THR C 3 213 ? -33.361 50.415 48.342 1.00 105.27 222 THR P N 1
ATOM 4784 C CA . THR C 3 213 ? -33.263 49.017 48.748 1.00 109.82 222 THR P CA 1
ATOM 4785 C C . THR C 3 213 ? -34.492 48.233 48.286 1.00 112.89 222 THR P C 1
ATOM 4786 O O . THR C 3 213 ? -34.393 47.039 48.001 1.00 115.48 222 THR P O 1
ATOM 4790 N N . GLY C 3 214 ? -35.648 48.909 48.238 1.00 113.38 223 GLY P N 1
ATOM 4791 C CA . GLY C 3 214 ? -36.870 48.332 47.705 1.00 115.79 223 GLY P CA 1
ATOM 4792 C C . GLY C 3 214 ? -38.094 49.133 48.140 1.00 115.94 223 GLY P C 1
ATOM 4793 O O . GLY C 3 214 ? -38.198 49.506 49.307 1.00 113.95 223 GLY P O 1
ATOM 4794 N N . ASN C 3 215 ? -39.003 49.392 47.189 1.00 118.35 224 ASN P N 1
ATOM 4795 C CA . ASN C 3 215 ? -40.281 50.023 47.479 1.00 116.96 224 ASN P CA 1
ATOM 4796 C C . ASN C 3 215 ? -41.141 49.063 48.298 1.00 113.91 224 ASN P C 1
ATOM 4797 O O . ASN C 3 215 ? -41.001 47.848 48.181 1.00 115.35 224 ASN P O 1
ATOM 4802 N N . LYS C 3 216 ? -42.022 49.630 49.129 1.00 109.90 225 LYS P N 1
ATOM 4803 C CA . LYS C 3 216 ? -42.836 48.864 50.061 1.00 109.86 225 LYS P CA 1
ATOM 4804 C C . LYS C 3 216 ? -44.194 49.550 50.205 1.00 109.85 225 LYS P C 1
ATOM 4805 O O . LYS C 3 216 ? -44.282 50.776 50.138 1.00 108.15 225 LYS P O 1
ATOM 4811 N N . SER C 3 217 ? -45.247 48.740 50.382 1.00 113.45 226 SER P N 1
ATOM 4812 C CA . SER C 3 217 ? -46.607 49.227 50.559 1.00 113.79 226 SER P CA 1
ATOM 4813 C C . SER C 3 217 ? -47.246 48.532 51.756 1.00 114.26 226 SER P C 1
ATOM 4814 O O . SER C 3 217 ? -46.976 47.359 52.005 1.00 117.75 226 SER P O 1
ATOM 4817 N N . LEU C 3 218 ? -48.095 49.268 52.483 1.00 113.94 227 LEU P N 1
ATOM 4818 C CA . LEU C 3 218 ? -48.772 48.750 53.661 1.00 117.47 227 LEU P CA 1
ATOM 4819 C C . LEU C 3 218 ? -50.200 49.292 53.700 1.00 118.93 227 LEU P C 1
ATOM 4820 O O . LEU C 3 218 ? -50.391 50.501 53.816 1.00 116.32 227 LEU P O 1
ATOM 4825 N N . TYR C 3 219 ? -51.184 48.387 53.577 1.00 123.11 228 TYR P N 1
ATOM 4826 C CA . TYR C 3 219 ? -52.594 48.708 53.752 1.00 124.23 228 TYR P CA 1
ATOM 4827 C C . TYR C 3 219 ? -52.957 48.577 55.231 1.00 125.26 228 TYR P C 1
ATOM 4828 O O . TYR C 3 219 ? -52.290 47.850 55.966 1.00 126.79 228 TYR P O 1
ATOM 4837 N N . ILE C 3 220 ? -54.001 49.302 55.664 1.00 125.88 229 ILE P N 1
ATOM 4838 C CA . ILE C 3 220 ? -54.591 49.112 56.984 1.00 127.65 229 ILE P CA 1
ATOM 4839 C C . ILE C 3 220 ? -55.995 49.727 57.005 1.00 130.53 229 ILE P C 1
ATOM 4840 O O . ILE C 3 220 ? -56.202 50.822 56.482 1.00 129.15 229 ILE P O 1
ATOM 4845 N N . GLU C 3 221 ? -56.958 49.006 57.601 1.00 134.52 230 GLU P N 1
ATOM 4846 C CA . GLU C 3 221 ? -58.284 49.545 57.866 1.00 136.97 230 GLU P CA 1
ATOM 4847 C C . GLU C 3 221 ? -58.181 50.513 59.044 1.00 136.99 230 GLU P C 1
ATOM 4848 O O . GLU C 3 221 ? -57.544 50.195 60.047 1.00 137.17 230 GLU P O 1
ATOM 4854 N N . LEU C 3 222 ? -58.804 51.692 58.907 1.00 138.28 231 LEU P N 1
ATOM 4855 C CA . LEU C 3 222 ? -58.707 52.757 59.895 1.00 138.50 231 LEU P CA 1
ATOM 4856 C C . LEU C 3 222 ? -59.892 52.651 60.858 1.00 144.14 231 LEU P C 1
ATOM 4857 O O . LEU C 3 222 ? -60.807 53.474 60.829 1.00 148.20 231 LEU P O 1
ATOM 4862 N N . LEU C 3 223 ? -59.853 51.621 61.717 1.00 145.60 232 LEU P N 1
ATOM 4863 C CA . LEU C 3 223 ? -60.955 51.289 62.610 1.00 146.47 232 LEU P CA 1
ATOM 4864 C C . LEU C 3 223 ? -60.960 52.257 63.800 1.00 145.10 232 LEU P C 1
ATOM 4865 O O . LEU C 3 223 ? -62.065 52.732 64.141 1.00 145.98 232 LEU P O 1
#

Secondary structure (DSSP, 8-state):
--EEEEE--SEE-TTS-EEEEEEEESS-TTT-EEEEEEE-TTS--EEEEEE-TTS-EEE-GGGTTTEEEEEETTTTEEEEEE-S--GGG-EEEEEEEEPTTT--EEEE---EEEEE-SSPPBPPEEEEEPPP---EEEEEEEEEEEBSS--EEEEGGGTB-TTEEEPPPEE-TTS-EEEEEEEEEEGGGGTTS--EEEEEETTTTEEEEEE-------/---EEEE-SEEEEETTS-EEEEEEESS--EETTEE-EEEEEE-TTS--EEEEETTTEEPTTS-TTEEEEEETTEEEEEESS--GGG-SEEEEEE-SSSSPEE---EEEEEE---BPPEEEEEPPPHHHHHHTEEEEEEEEEEEBSS--EEEEEESS-B--S-EEEEEPPPPTTT--EEEEEEEEEEHHHHTT--EEEEEEE-SSSSS-EEEEEETT--/--PPPPSEEEEEEEEETTS-EEEPPPP--GGG-SEEEEEEEETTSPPEEEEEETTTTEEEEES---SSEEESS-TTT---EEESS--GGG-EEEEEEEE-SS-EEEEEEEEEEEB--EEEEEE-STTEEEEEEEEEBS--EEEEES--EEEEEEEE-TTS-EEEEEEEE--STT--EEEEEEE-TT--EEEEEE--